Protein 2HXW (pdb70)

Organism: Campylobacter jejuni subsp. jejuni serotype O:2 (strain ATCC 700819 / NCTC 11168) (NCBI:txid192222)

B-factor: mean 26.95, std 7.72, range [15.04, 62.33]

Sequence (457 aa):
DVNLYGPGGPHTALKDDIANKYSEEKTGVKVNVNFGPQATWFEKAKKDADILFGASDQSALAIASDFGKDFNVSSKIKPLYFREAIILTQKGNPLKIKGLKDLANKKVVRIVVPEGAGKSNTSGTGVWEDIGRTQDIKTIQNFRNNIVAFVPNSGSALFAQDQADAWITWIDWSKSNPDIGTAVAIEKKDLVVYRTFNVIAKEGASKETQDFIAYLSSKEEAKEIFKKYGWREHVNLYGPGGPHTALKDIANKYSEKTGVKVNVNFGPQATWFEKAKKDADILFGASDQSALAIASDFGKDFNVSKIKPLYFREAIILTQKGNPLKIKGLKDLANKKVVRIVVPEGAGKSNTSGTGVWEDIGRTQDIKTIQNFRNNIVAFVPNSGSARKLFAQDQADAWITWIDWSKSNPDIGTAVAIEKDLVVYRTFNVIAKEGASKETQDFIAYLSSKEAKEIFKKYGWREH

Foldseek 3Di:
DAEEEEEFQCQVLVVVLQVVVCVPPVDHYYYHYHFCVVCVVVCLPHHFKYKYDFLQLLLVSQVVNPQFFDSVQKFFDWKFWKWKFFFAPLVVPQAALLSLLPDQFAEEFAADVPVGRAHRHPFVCLCCLVVDVSSVVSNVVRYPYHHHPCRNHHVCLVNGGIYTGTQLVCLVVVPGGDIHGHDPSRMDMGTMIMTGTDVRDPVSVVSVVSCNDPVSQVSCVSSRIHDD/DEEEEEFQCLLLVVVLQVVVCVVPVDHYHYHYHFCVVCVVVCLPDHFKYKYQFLQLSLVSQVVNPQQFDSVQKFFDWKFWKWKFFFPPLVVPQAALLSLLVDLFAEEFAADPPPGRAHRHPFVCLCCLVVDVSSVVSNVVRYPYHHHDCRNPLDDVCLVNGGIYTGTQLNCLSRVPGTDIHGHDPSRMDMGTMIMTGTVPRDPVSVVSVVSCNPPVNQVSCVSSRIHDD

InterPro domains:
  IPR005669 Thiosulphate/Sulfate-binding protein [PTHR30368] (98-249)

Solvent-accessible surface area: 19394 Å² total

Radius of gyration: 22.2 Å; Cα contacts (8 Å, |Δi|>4): 988; chains: 2; bounding box: 43×49×69 Å

CATH classification: 3.40.190.10 (+1 more: 3.40.190.10)

Structure (mmCIF, N/CA/C/O backbone):
data_2HXW
#
_entry.id   2HXW
#
_cell.length_a   46.472
_cell.length_b   101.672
_cell.length_c   59.099
_cell.angle_alpha   90.00
_cell.angle_beta   108.98
_cell.angle_gamma   90.00
#
_symmetry.space_group_name_H-M   'P 1 21 1'
#
loop_
_entity.id
_entity.type
_entity.pdbx_description
1 polymer 'Major antigenic peptide PEB3'
2 non-polymer 'CITRATE ANION'
3 water water
#
loop_
_atom_site.group_PDB
_atom_site.id
_atom_site.type_symbol
_atom_site.label_atom_id
_atom_site.label_alt_id
_atom_site.label_comp_id
_atom_site.label_asym_id
_atom_site.label_entity_id
_atom_site.label_seq_id
_atom_site.pdbx_PDB_ins_code
_atom_site.Cartn_x
_atom_site.Cartn_y
_atom_site.Cartn_z
_atom_site.occupancy
_atom_site.B_iso_or_equiv
_atom_site.auth_seq_id
_atom_site.auth_comp_id
_atom_site.auth_asym_id
_atom_site.auth_atom_id
_atom_site.pdbx_PDB_model_num
ATOM 1 N N . ASP A 1 2 ? -12.247 -12.732 6.145 1.00 32.00 21 ASP A N 1
ATOM 2 C CA . ASP A 1 2 ? -11.092 -11.781 6.152 1.00 31.36 21 ASP A CA 1
ATOM 3 C C . ASP A 1 2 ? -10.157 -12.053 7.336 1.00 30.06 21 ASP A C 1
ATOM 4 O O . ASP A 1 2 ? -10.555 -12.648 8.340 1.00 31.11 21 ASP A O 1
ATOM 9 N N . VAL A 1 3 ? -8.905 -11.622 7.213 1.00 27.34 22 VAL A N 1
ATOM 10 C CA . VAL A 1 3 ? -8.012 -11.547 8.372 1.00 25.24 22 VAL A CA 1
ATOM 11 C C . VAL A 1 3 ? -7.938 -10.092 8.814 1.00 24.34 22 VAL A C 1
ATOM 12 O O . VAL A 1 3 ? -7.503 -9.228 8.050 1.00 24.12 22 VAL A O 1
ATOM 16 N N . ASN A 1 4 ? -8.383 -9.835 10.043 1.00 23.42 23 ASN A N 1
ATOM 17 C CA . ASN A 1 4 ? -8.478 -8.486 10.583 1.00 22.87 23 ASN A CA 1
ATOM 18 C C . ASN A 1 4 ? -7.379 -8.213 11.598 1.00 22.14 23 ASN A C 1
ATOM 19 O O . ASN A 1 4 ? -7.296 -8.870 12.646 1.00 21.45 23 ASN A O 1
ATOM 24 N N . LEU A 1 5 ? -6.532 -7.240 11.263 1.00 21.55 24 LEU A N 1
ATOM 25 C CA . LEU A 1 5 ? -5.485 -6.777 12.171 1.00 20.99 24 LEU A CA 1
ATOM 26 C C . LEU A 1 5 ? -5.863 -5.440 12.796 1.00 20.78 24 LEU A C 1
ATOM 27 O O . LEU A 1 5 ? -6.460 -4.574 12.136 1.00 20.20 24 LEU A O 1
ATOM 32 N N . TYR A 1 6 ? -5.493 -5.271 14.067 1.00 19.86 25 TYR A N 1
ATOM 33 C CA . TYR A 1 6 ? -5.651 -4.000 14.762 1.00 19.86 25 TYR A CA 1
ATOM 34 C C . TYR A 1 6 ? -4.371 -3.641 15.486 1.00 19.15 25 TYR A C 1
ATOM 35 O O . TYR A 1 6 ? -3.714 -4.517 16.056 1.00 18.56 25 TYR A O 1
ATOM 44 N N . GLY A 1 7 ? -4.054 -2.353 15.500 1.00 19.56 26 GLY A N 1
ATOM 45 C CA . GLY A 1 7 ? -2.892 -1.868 16.259 1.00 18.61 26 GLY A CA 1
ATOM 46 C C . GLY A 1 7 ? -2.652 -0.397 16.019 1.00 19.25 26 GLY A C 1
ATOM 47 O O . GLY A 1 7 ? -3.442 0.268 15.359 1.00 19.49 26 GLY A O 1
ATOM 48 N N . PRO A 1 8 ? -1.533 0.134 16.547 1.00 19.32 27 PRO A N 1
ATOM 49 C CA . PRO A 1 8 ? -1.222 1.555 16.454 1.00 19.95 27 PRO A CA 1
ATOM 50 C C . PRO A 1 8 ? -0.865 2.015 15.049 1.00 20.74 27 PRO A C 1
ATOM 51 O O . PRO A 1 8 ? -0.343 1.233 14.235 1.00 21.43 27 PRO A O 1
ATOM 55 N N . GLY A 1 9 ? -1.105 3.291 14.783 1.00 21.29 28 GLY A N 1
ATOM 56 C CA . GLY A 1 9 ? -0.498 3.933 13.628 1.00 22.74 28 GLY A CA 1
ATOM 57 C C . GLY A 1 9 ? 1.009 3.858 13.803 1.00 23.26 28 GLY A C 1
ATOM 58 O O . GLY A 1 9 ? 1.520 3.909 14.933 1.00 23.80 28 GLY A O 1
ATOM 59 N N . GLY A 1 10 ? 1.726 3.747 12.686 1.00 23.59 29 GLY A N 1
ATOM 60 C CA . GLY A 1 10 ? 3.181 3.623 12.695 1.00 23.71 29 GLY A CA 1
ATOM 61 C C . GLY A 1 10 ? 3.561 2.432 11.839 1.00 23.99 29 GLY A C 1
ATOM 62 O O . GLY A 1 10 ? 3.903 2.603 10.662 1.00 24.76 29 GLY A O 1
ATOM 63 N N . PRO A 1 11 ? 3.466 1.219 12.404 1.00 23.36 30 PRO A N 1
ATOM 64 C CA . PRO A 1 11 ? 3.693 -0.011 11.634 1.00 23.40 30 PRO A CA 1
ATOM 65 C C . PRO A 1 11 ? 2.661 -0.229 10.528 1.00 23.45 30 PRO A C 1
ATOM 66 O O . PRO A 1 11 ? 2.848 -1.110 9.687 1.00 23.49 30 PRO A O 1
ATOM 70 N N . HIS A 1 12 ? 1.565 0.532 10.552 1.00 23.36 31 HIS A N 1
ATOM 71 C CA . HIS A 1 12 ? 0.467 0.301 9.604 1.00 24.06 31 HIS A CA 1
ATOM 72 C C . HIS A 1 12 ? 0.864 0.501 8.142 1.00 24.23 31 HIS A C 1
ATOM 73 O O . HIS A 1 12 ? 0.329 -0.167 7.261 1.00 24.47 31 HIS A O 1
ATOM 80 N N . THR A 1 13 ? 1.805 1.410 7.883 1.00 24.32 32 THR A N 1
ATOM 81 C CA . THR A 1 13 ? 2.234 1.675 6.512 1.00 24.70 32 THR A CA 1
ATOM 82 C C . THR A 1 13 ? 2.913 0.446 5.902 1.00 24.00 32 THR A C 1
ATOM 83 O O . THR A 1 13 ? 2.576 0.027 4.787 1.00 24.05 32 THR A O 1
ATOM 87 N N . ALA A 1 14 ? 3.858 -0.135 6.636 1.00 23.54 33 ALA A N 1
ATOM 88 C CA . ALA A 1 14 ? 4.480 -1.381 6.216 1.00 23.19 33 ALA A CA 1
ATOM 89 C C . ALA A 1 14 ? 3.425 -2.473 6.084 1.00 23.01 33 ALA A C 1
ATOM 90 O O . ALA A 1 14 ? 3.419 -3.216 5.117 1.00 22.26 33 ALA A O 1
ATOM 92 N N . LEU A 1 15 ? 2.506 -2.550 7.049 1.00 22.22 34 LEU A N 1
ATOM 93 C CA . LEU A 1 15 ? 1.541 -3.645 7.036 1.00 22.30 34 LEU A CA 1
ATOM 94 C C . LEU A 1 15 ? 0.539 -3.546 5.891 1.00 22.21 34 LEU A C 1
ATOM 95 O O . LEU A 1 15 ? 0.129 -4.565 5.332 1.00 22.35 34 LEU A O 1
ATOM 100 N N . LYS A 1 16 ? 0.148 -2.327 5.546 1.00 22.52 35 LYS A N 1
ATOM 101 C CA . LYS A 1 16 ? -0.754 -2.127 4.401 1.00 22.99 35 LYS A CA 1
ATOM 102 C C . LYS A 1 16 ? -0.106 -2.610 3.102 1.00 22.48 35 LYS A C 1
ATOM 103 O O . LYS A 1 16 ? -0.741 -3.279 2.284 1.00 23.27 35 LYS A O 1
ATOM 109 N N . ASP A 1 17 ? 1.175 -2.287 2.938 1.00 22.18 36 ASP A N 1
ATOM 110 C CA A ASP A 1 17 ? 1.923 -2.749 1.761 0.00 15.70 36 ASP A CA 1
ATOM 111 C CA B ASP A 1 17 ? 1.958 -2.720 1.788 0.50 21.80 36 ASP A CA 1
ATOM 112 C C . ASP A 1 17 ? 2.026 -4.247 1.743 1.00 21.84 36 ASP A C 1
ATOM 113 O O . ASP A 1 17 ? 1.764 -4.881 0.702 1.00 21.92 36 ASP A O 1
ATOM 122 N N . ILE A 1 18 ? 2.357 -4.848 2.884 1.00 21.28 37 ILE A N 1
ATOM 123 C CA . ILE A 1 18 ? 2.468 -6.296 2.990 1.00 21.28 37 ILE A CA 1
ATOM 124 C C . ILE A 1 18 ? 1.128 -6.989 2.754 1.00 21.58 37 ILE A C 1
ATOM 125 O O . ILE A 1 18 ? 1.058 -7.986 2.028 1.00 21.95 37 ILE A O 1
ATOM 130 N N . ALA A 1 19 ? 0.069 -6.458 3.355 1.00 21.93 38 ALA A N 1
ATOM 131 C CA . ALA A 1 19 ? -1.264 -7.041 3.222 1.00 22.46 38 ALA A CA 1
ATOM 132 C C . ALA A 1 19 ? -1.721 -7.020 1.762 1.00 22.72 38 ALA A C 1
ATOM 133 O O . ALA A 1 19 ? -2.272 -8.010 1.256 1.00 23.09 38 ALA A O 1
ATOM 135 N N . ASN A 1 20 ? -1.478 -5.897 1.087 1.00 23.13 39 ASN A N 1
ATOM 136 C CA . ASN A 1 20 ? -1.835 -5.775 -0.328 1.00 23.71 39 ASN A CA 1
ATOM 137 C C . ASN A 1 20 ? -1.125 -6.830 -1.182 1.00 24.01 39 ASN A C 1
ATOM 138 O O . ASN A 1 20 ? -1.727 -7.499 -2.026 1.00 23.66 39 ASN A O 1
ATOM 143 N N . LYS A 1 21 ? 0.170 -6.984 -0.942 1.00 23.65 40 LYS A N 1
ATOM 144 C CA . LYS A 1 21 ? 0.956 -7.956 -1.672 1.00 24.43 40 LYS A CA 1
ATOM 145 C C . LYS A 1 21 ? 0.472 -9.370 -1.363 1.00 23.87 40 LYS A C 1
ATOM 146 O O . LYS A 1 21 ? 0.364 -10.215 -2.260 1.00 24.13 40 LYS A O 1
ATOM 152 N N . TYR A 1 22 ? 0.158 -9.624 -0.093 1.00 23.36 41 TYR A N 1
ATOM 153 C CA . TYR A 1 22 ? -0.341 -10.923 0.311 1.00 23.77 41 TYR A CA 1
ATOM 154 C C . TYR A 1 22 ? -1.679 -11.258 -0.355 1.00 23.95 41 TYR A C 1
ATOM 155 O O . TYR A 1 22 ? -1.874 -12.382 -0.829 1.00 23.86 41 TYR A O 1
ATOM 164 N N . SER A 1 23 ? -2.590 -10.286 -0.384 1.00 24.26 42 SER A N 1
ATOM 165 C CA . SER A 1 23 ? -3.904 -10.492 -0.996 1.00 24.65 42 SER A CA 1
ATOM 166 C C . SER A 1 23 ? -3.772 -10.761 -2.489 1.00 25.08 42 SER A C 1
ATOM 167 O O . SER A 1 23 ? -4.456 -11.645 -3.026 1.00 24.32 42 SER A O 1
ATOM 170 N N . GLU A 1 24 ? -2.873 -10.026 -3.146 1.00 25.23 43 GLU A N 1
ATOM 171 C CA A GLU A 1 24 ? -2.638 -10.240 -4.566 0.50 26.02 43 GLU A CA 1
ATOM 172 C CA B GLU A 1 24 ? -2.586 -10.217 -4.574 0.50 26.41 43 GLU A CA 1
ATOM 173 C C . GLU A 1 24 ? -2.141 -11.651 -4.865 1.00 26.61 43 GLU A C 1
ATOM 174 O O . GLU A 1 24 ? -2.528 -12.244 -5.877 1.00 26.52 43 GLU A O 1
ATOM 185 N N . LYS A 1 25 ? -1.319 -12.193 -3.967 1.00 26.84 44 LYS A N 1
ATOM 186 C CA . LYS A 1 25 ? -0.738 -13.520 -4.125 1.00 28.45 44 LYS A CA 1
ATOM 187 C C . LYS A 1 25 ? -1.723 -14.649 -3.846 1.00 27.91 44 LYS A C 1
ATOM 188 O O . LYS A 1 25 ? -1.831 -15.607 -4.624 1.00 28.80 44 LYS A O 1
ATOM 194 N N . THR A 1 26 ? -2.446 -14.527 -2.738 1.00 27.80 45 THR A N 1
ATOM 195 C CA . THR A 1 26 ? -3.161 -15.653 -2.149 1.00 26.68 45 THR A CA 1
ATOM 196 C C . THR A 1 26 ? -4.672 -15.593 -2.291 1.00 26.43 45 THR A C 1
ATOM 197 O O . THR A 1 26 ? -5.350 -16.609 -2.131 1.00 26.81 45 THR A O 1
ATOM 201 N N . GLY A 1 27 ? -5.198 -14.400 -2.539 1.00 25.69 46 GLY A N 1
ATOM 202 C CA . GLY A 1 27 ? -6.635 -14.206 -2.616 1.00 25.30 46 GLY A CA 1
ATOM 203 C C . GLY A 1 27 ? -7.315 -14.078 -1.268 1.00 24.97 46 GLY A C 1
ATOM 204 O O . GLY A 1 27 ? -8.548 -14.005 -1.192 1.00 25.68 46 GLY A O 1
ATOM 205 N N . VAL A 1 28 ? -6.517 -14.047 -0.197 1.00 24.90 47 VAL A N 1
ATOM 206 C CA . VAL A 1 28 ? -7.038 -13.831 1.157 1.00 24.87 47 VAL A CA 1
ATOM 207 C C . VAL A 1 28 ? -7.101 -12.328 1.429 1.00 25.05 47 VAL A C 1
ATOM 208 O O . VAL A 1 28 ? -6.109 -11.620 1.242 1.00 24.87 47 VAL A O 1
ATOM 212 N N . LYS A 1 29 ? -8.270 -11.852 1.852 1.00 25.08 48 LYS A N 1
ATOM 213 C CA . LYS A 1 29 ? -8.454 -10.438 2.168 1.00 25.87 48 LYS A CA 1
ATOM 214 C C . LYS A 1 29 ? -7.910 -10.167 3.558 1.00 25.53 48 LYS A C 1
ATOM 215 O O . LYS A 1 29 ? -8.291 -10.834 4.518 1.00 25.80 48 LYS A O 1
ATOM 221 N N . VAL A 1 30 ? -7.010 -9.188 3.645 1.00 25.28 49 VAL A N 1
ATOM 222 C CA . VAL A 1 30 ? -6.361 -8.822 4.905 1.00 24.93 49 VAL A CA 1
ATOM 223 C C . VAL A 1 30 ? -6.596 -7.332 5.146 1.00 25.32 49 VAL A C 1
ATOM 224 O O . VAL A 1 30 ? -6.207 -6.501 4.319 1.00 25.74 49 VAL A O 1
ATOM 228 N N . ASN A 1 31 ? -7.236 -7.013 6.274 1.00 24.91 50 ASN A N 1
ATOM 229 C CA . ASN A 1 31 ? -7.605 -5.648 6.633 1.00 24.81 50 ASN A CA 1
ATOM 230 C C . ASN A 1 31 ? -6.734 -5.146 7.761 1.00 24.25 50 ASN A C 1
ATOM 231 O O . ASN A 1 31 ? -6.646 -5.780 8.819 1.00 24.13 50 ASN A O 1
ATOM 236 N N . VAL A 1 32 ? -6.109 -4.001 7.533 1.00 23.85 51 VAL A N 1
ATOM 237 C CA . VAL A 1 32 ? -5.235 -3.402 8.532 1.00 23.19 51 VAL A CA 1
ATOM 238 C C . VAL A 1 32 ? -5.951 -2.211 9.137 1.00 23.40 51 VAL A C 1
ATOM 239 O O . VAL A 1 32 ? -6.112 -1.163 8.495 1.00 24.12 51 VAL A O 1
ATOM 243 N N . ASN A 1 33 ? -6.418 -2.393 10.367 1.00 23.00 52 ASN A N 1
ATOM 244 C CA . ASN A 1 33 ? -7.065 -1.332 11.107 1.00 23.09 52 ASN A CA 1
ATOM 245 C C . ASN A 1 33 ? -6.054 -0.712 12.053 1.00 22.61 52 ASN A C 1
ATOM 246 O O . ASN A 1 33 ? -5.334 -1.436 12.742 1.00 22.42 52 ASN A O 1
ATOM 251 N N . PHE A 1 34 ? -6.015 0.615 12.103 1.00 22.64 53 PHE A N 1
ATOM 252 C CA . PHE A 1 34 ? -4.966 1.304 12.852 1.00 22.21 53 PHE A CA 1
ATOM 253 C C . PHE A 1 34 ? -5.380 2.618 13.513 1.00 22.45 53 PHE A C 1
ATOM 254 O O . PHE A 1 34 ? -6.352 3.272 13.122 1.00 22.37 53 PHE A O 1
ATOM 262 N N . GLY A 1 35 ? -4.610 3.002 14.522 1.00 21.53 54 GLY A N 1
ATOM 263 C CA . GLY A 1 35 ? -4.777 4.291 15.177 1.00 21.53 54 GLY A CA 1
ATOM 264 C C . GLY A 1 35 ? -4.708 4.124 16.676 1.00 21.49 54 GLY A C 1
ATOM 265 O O . GLY A 1 35 ? -4.370 3.041 17.161 1.00 21.14 54 GLY A O 1
ATOM 266 N N . PRO A 1 36 ? -5.043 5.191 17.421 1.00 22.02 55 PRO A N 1
ATOM 267 C CA . PRO A 1 36 ? -5.109 5.097 18.877 1.00 22.44 55 PRO A CA 1
ATOM 268 C C . PRO A 1 36 ? -6.098 4.007 19.281 1.00 22.86 55 PRO A C 1
ATOM 269 O O . PRO A 1 36 ? -7.121 3.806 18.602 1.00 23.29 55 PRO A O 1
ATOM 273 N N . GLN A 1 37 ? -5.776 3.289 20.347 1.00 22.89 56 GLN A N 1
ATOM 274 C CA . GLN A 1 37 ? -6.554 2.123 20.746 1.00 23.06 56 GLN A CA 1
ATOM 275 C C . GLN A 1 37 ? -8.038 2.444 20.897 1.00 23.85 56 GLN A C 1
ATOM 276 O O . GLN A 1 37 ? -8.876 1.646 20.495 1.00 23.27 56 GLN A O 1
ATOM 282 N N . ALA A 1 38 ? -8.348 3.619 21.434 1.00 25.00 57 ALA A N 1
ATOM 283 C CA . ALA A 1 38 ? -9.753 3.976 21.696 1.00 25.55 57 ALA A CA 1
ATOM 284 C C . ALA A 1 38 ? -10.601 4.012 20.428 1.00 25.92 57 ALA A C 1
ATOM 285 O O . ALA A 1 38 ? -11.823 3.776 20.483 1.00 26.71 57 ALA A O 1
ATOM 287 N N . THR A 1 39 ? -9.972 4.289 19.287 1.00 25.70 58 THR A N 1
ATOM 288 C CA . THR A 1 39 ? -10.698 4.450 18.017 1.00 25.37 58 THR A CA 1
ATOM 289 C C . THR A 1 39 ? -11.141 3.126 17.397 1.00 25.02 58 THR A C 1
ATOM 290 O O . THR A 1 39 ? -12.028 3.109 16.526 1.00 26.35 58 THR A O 1
ATOM 294 N N . TRP A 1 40 ? -10.514 2.023 17.810 1.00 23.63 59 TRP A N 1
ATOM 295 C CA . TRP A 1 40 ? -10.857 0.715 17.244 1.00 23.05 59 TRP A CA 1
ATOM 296 C C . TRP A 1 40 ? -11.166 -0.378 18.266 1.00 22.82 59 TRP A C 1
ATOM 297 O O . TRP A 1 40 ? -11.527 -1.495 17.886 1.00 22.88 59 TRP A O 1
ATOM 308 N N . PHE A 1 41 ? -11.014 -0.063 19.551 1.00 22.77 60 PHE A N 1
ATOM 309 C CA . PHE A 1 41 ? -11.135 -1.068 20.605 1.00 23.38 60 PHE A CA 1
ATOM 310 C C . PHE A 1 41 ? -12.452 -1.855 20.519 1.00 23.38 60 PHE A C 1
ATOM 311 O O . PHE A 1 41 ? -12.446 -3.082 20.530 1.00 22.59 60 PHE A O 1
ATOM 319 N N . GLU A 1 42 ? -13.572 -1.146 20.402 1.00 24.49 61 GLU A N 1
ATOM 320 C CA . GLU A 1 42 ? -14.864 -1.838 20.354 1.00 24.69 61 GLU A CA 1
ATOM 321 C C . GLU A 1 42 ? -15.029 -2.773 19.157 1.00 25.00 61 GLU A C 1
ATOM 322 O O . GLU A 1 42 ? -15.525 -3.896 19.308 1.00 25.45 61 GLU A O 1
ATOM 328 N N . LYS A 1 43 ? -14.611 -2.313 17.977 1.00 25.75 62 LYS A N 1
ATOM 329 C CA . LYS A 1 43 ? -14.628 -3.139 16.771 1.00 26.65 62 LYS A CA 1
ATOM 330 C C . LYS A 1 43 ? -13.734 -4.370 16.925 1.00 25.87 62 LYS A C 1
ATOM 331 O O . LYS A 1 43 ? -14.092 -5.474 16.522 1.00 25.38 62 LYS A O 1
ATOM 337 N N . ALA A 1 44 ? -12.560 -4.170 17.518 1.00 25.18 63 ALA A N 1
ATOM 338 C CA . ALA A 1 44 ? -11.605 -5.252 17.670 1.00 25.00 63 ALA A CA 1
ATOM 339 C C . ALA A 1 44 ? -12.112 -6.347 18.607 1.00 24.79 63 ALA A C 1
ATOM 340 O O . ALA A 1 44 ? -11.854 -7.528 18.388 1.00 24.55 63 ALA A O 1
ATOM 342 N N . LYS A 1 45 ? -12.848 -5.957 19.643 1.00 25.44 64 LYS A N 1
ATOM 343 C CA . LYS A 1 45 ? -13.426 -6.947 20.546 1.00 26.47 64 LYS A CA 1
ATOM 344 C C . LYS A 1 45 ? -14.339 -7.917 19.800 1.00 27.13 64 LYS A C 1
ATOM 345 O O . LYS A 1 45 ? -14.498 -9.066 20.219 1.00 27.88 64 LYS A O 1
ATOM 351 N N . LYS A 1 46 ? -14.899 -7.464 18.681 1.00 28.13 65 LYS A N 1
ATOM 352 C CA . LYS A 1 46 ? -15.826 -8.270 17.896 1.00 28.69 65 LYS A CA 1
ATOM 353 C C . LYS A 1 46 ? -15.166 -9.159 16.832 1.00 28.64 65 LYS A C 1
ATOM 354 O O . LYS A 1 46 ? -15.657 -10.258 16.567 1.00 29.47 65 LYS A O 1
ATOM 360 N N . ASP A 1 47 ? -14.060 -8.711 16.224 1.00 27.97 66 ASP A N 1
ATOM 361 C CA . ASP A 1 47 ? -13.519 -9.463 15.091 1.00 27.15 66 ASP A CA 1
ATOM 362 C C . ASP A 1 47 ? -11.998 -9.475 14.911 1.00 26.40 66 ASP A C 1
ATOM 363 O O . ASP A 1 47 ? -11.514 -9.902 13.860 1.00 27.03 66 ASP A O 1
ATOM 368 N N . ALA A 1 48 ? -11.247 -9.014 15.910 1.00 25.97 67 ALA A N 1
ATOM 369 C CA . ALA A 1 48 ? -9.779 -9.028 15.771 1.00 24.82 67 ALA A CA 1
ATOM 370 C C . ALA A 1 48 ? -9.241 -10.446 15.619 1.00 24.28 67 ALA A C 1
ATOM 371 O O . ALA A 1 48 ? -9.560 -11.325 16.423 1.00 24.67 67 ALA A O 1
ATOM 373 N N . ASP A 1 49 ? -8.404 -10.652 14.599 1.00 22.82 68 ASP A N 1
ATOM 374 C CA . ASP A 1 49 ? -7.677 -11.905 14.423 1.00 22.19 68 ASP A CA 1
ATOM 375 C C . ASP A 1 49 ? -6.245 -11.772 14.934 1.00 21.24 68 ASP A C 1
ATOM 376 O O . ASP A 1 49 ? -5.681 -12.713 15.476 1.00 21.37 68 ASP A O 1
ATOM 381 N N . ILE A 1 50 ? -5.694 -10.574 14.765 1.00 20.56 69 ILE A N 1
ATOM 382 C CA . ILE A 1 50 ? -4.297 -10.292 15.115 1.00 20.64 69 ILE A CA 1
ATOM 383 C C . ILE A 1 50 ? -4.222 -8.904 15.723 1.00 19.57 69 ILE A C 1
ATOM 384 O O . ILE A 1 50 ? -4.808 -7.967 15.184 1.00 19.72 69 ILE A O 1
ATOM 389 N N . LEU A 1 51 ? -3.511 -8.767 16.841 1.00 18.89 70 LEU A N 1
ATOM 390 C CA . LEU A 1 51 ? -3.134 -7.442 17.345 1.00 18.88 70 LEU A CA 1
ATOM 391 C C . LEU A 1 51 ? -1.671 -7.219 17.007 1.00 18.69 70 LEU A C 1
ATOM 392 O O . LEU A 1 51 ? -0.848 -8.075 17.307 1.00 19.30 70 LEU A O 1
ATOM 397 N N . PHE A 1 52 ? -1.366 -6.084 16.395 1.00 18.22 71 PHE A N 1
ATOM 398 C CA . PHE A 1 52 ? 0.048 -5.759 16.160 1.00 17.93 71 PHE A CA 1
ATOM 399 C C . PHE A 1 52 ? 0.447 -4.606 17.056 1.00 18.28 71 PHE A C 1
ATOM 400 O O . PHE A 1 52 ? -0.390 -3.816 17.477 1.00 18.44 71 PHE A O 1
ATOM 408 N N . GLY A 1 53 ? 1.743 -4.505 17.346 1.00 17.68 72 GLY A N 1
ATOM 409 C CA . GLY A 1 53 ? 2.215 -3.505 18.292 1.00 17.48 72 GLY A CA 1
ATOM 410 C C . GLY A 1 53 ? 3.498 -2.827 17.859 1.00 17.45 72 GLY A C 1
ATOM 411 O O . GLY A 1 53 ? 4.224 -3.328 16.987 1.00 18.22 72 GLY A O 1
ATOM 412 N N . ALA A 1 54 ? 3.749 -1.681 18.475 1.00 17.59 73 ALA A N 1
ATOM 413 C CA . ALA A 1 54 ? 4.884 -0.821 18.128 1.00 17.48 73 ALA A CA 1
ATOM 414 C C . ALA A 1 54 ? 5.913 -0.705 19.262 1.00 17.70 73 ALA A C 1
ATOM 415 O O . ALA A 1 54 ? 6.888 0.040 19.147 1.00 17.60 73 ALA A O 1
ATOM 417 N N . SER A 1 55 ? 5.688 -1.454 20.344 1.00 16.75 74 SER A N 1
ATOM 418 C CA . SER A 1 55 ? 6.688 -1.715 21.398 1.00 16.50 74 SER A CA 1
ATOM 419 C C . SER A 1 55 ? 6.198 -2.933 22.171 1.00 17.24 74 SER A C 1
ATOM 420 O O . SER A 1 55 ? 5.062 -3.381 21.971 1.00 16.91 74 SER A O 1
ATOM 423 N N . ASP A 1 56 ? 7.021 -3.457 23.062 1.00 17.43 75 ASP A N 1
ATOM 424 C CA . ASP A 1 56 ? 6.589 -4.606 23.840 1.00 17.59 75 ASP A CA 1
ATOM 425 C C . ASP A 1 56 ? 5.629 -4.157 24.927 1.00 18.31 75 ASP A C 1
ATOM 426 O O . ASP A 1 56 ? 4.528 -4.698 25.041 1.00 17.98 75 ASP A O 1
ATOM 431 N N . GLN A 1 57 ? 6.017 -3.133 25.688 1.00 18.17 76 GLN A N 1
ATOM 432 C CA . GLN A 1 57 ? 5.190 -2.696 26.821 1.00 18.82 76 GLN A CA 1
ATOM 433 C C . GLN A 1 57 ? 3.813 -2.266 26.354 1.00 19.26 76 GLN A C 1
ATOM 434 O O . GLN A 1 57 ? 2.829 -2.594 27.018 1.00 19.84 76 GLN A O 1
ATOM 440 N N . SER A 1 58 ? 3.728 -1.557 25.227 1.00 18.40 77 SER A N 1
ATOM 441 C CA . SER A 1 58 ? 2.398 -1.122 24.734 1.00 17.98 77 SER A CA 1
ATOM 442 C C . SER A 1 58 ? 1.598 -2.318 24.217 1.00 18.60 77 SER A C 1
ATOM 443 O O . SER A 1 58 ? 0.385 -2.411 24.476 1.00 18.66 77 SER A O 1
ATOM 446 N N . ALA A 1 59 ? 2.242 -3.240 23.505 1.00 18.06 78 ALA A N 1
ATOM 447 C CA . ALA A 1 59 ? 1.550 -4.430 22.983 1.00 18.65 78 ALA A CA 1
ATOM 448 C C . ALA A 1 59 ? 0.988 -5.266 24.129 1.00 19.09 78 ALA A C 1
ATOM 449 O O . ALA A 1 59 ? -0.133 -5.786 24.044 1.00 20.02 78 ALA A O 1
ATOM 451 N N . LEU A 1 60 ? 1.765 -5.383 25.206 1.00 18.80 79 LEU A N 1
ATOM 452 C CA . LEU A 1 60 ? 1.354 -6.164 26.367 1.00 19.23 79 LEU A CA 1
ATOM 453 C C . LEU A 1 60 ? 0.136 -5.504 27.004 1.00 19.85 79 LEU A C 1
ATOM 454 O O . LEU A 1 60 ? -0.818 -6.189 27.360 1.00 20.21 79 LEU A O 1
ATOM 459 N N . ALA A 1 61 ? 0.189 -4.185 27.142 1.00 19.44 80 ALA A N 1
ATOM 460 C CA . ALA A 1 61 ? -0.910 -3.443 27.753 1.00 20.02 80 ALA A CA 1
ATOM 461 C C . ALA A 1 61 ? -2.176 -3.578 26.911 1.00 20.63 80 ALA A C 1
ATOM 462 O O . ALA A 1 61 ? -3.265 -3.854 27.439 1.00 21.01 80 ALA A O 1
ATOM 464 N N . ILE A 1 62 ? -2.047 -3.423 25.599 1.00 20.18 81 ILE A N 1
ATOM 465 C CA . ILE A 1 62 ? -3.225 -3.490 24.723 1.00 20.39 81 ILE A CA 1
ATOM 466 C C . ILE A 1 62 ? -3.826 -4.897 24.690 1.00 20.99 81 ILE A C 1
ATOM 467 O O . ILE A 1 62 ? -5.053 -5.069 24.804 1.00 21.75 81 ILE A O 1
ATOM 472 N N . ALA A 1 63 ? -2.981 -5.907 24.589 1.00 21.32 82 ALA A N 1
ATOM 473 C CA . ALA A 1 63 ? -3.475 -7.284 24.515 1.00 22.35 82 ALA A CA 1
ATOM 474 C C . ALA A 1 63 ? -4.143 -7.709 25.841 1.00 23.14 82 ALA A C 1
ATOM 475 O O . ALA A 1 63 ? -5.022 -8.567 25.844 1.00 24.27 82 ALA A O 1
ATOM 477 N N . SER A 1 64 ? -3.750 -7.068 26.941 1.00 22.94 83 SER A N 1
ATOM 478 C CA . SER A 1 64 ? -4.272 -7.379 28.274 1.00 23.89 83 SER A CA 1
ATOM 479 C C . SER A 1 64 ? -5.648 -6.765 28.484 1.00 25.32 83 SER A C 1
ATOM 480 O O . SER A 1 64 ? -6.284 -7.013 29.512 1.00 26.39 83 SER A O 1
ATOM 483 N N . ASP A 1 65 ? -6.088 -5.953 27.527 1.00 26.35 84 ASP A N 1
ATOM 484 C CA . ASP A 1 65 ? -7.408 -5.312 27.585 1.00 27.44 84 ASP A CA 1
ATOM 485 C C . ASP A 1 65 ? -8.493 -6.191 26.970 1.00 28.05 84 ASP A C 1
ATOM 486 O O . ASP A 1 65 ? -9.683 -5.840 27.011 1.00 29.16 84 ASP A O 1
ATOM 491 N N . PHE A 1 66 ? -8.097 -7.333 26.410 1.00 28.53 85 PHE A N 1
ATOM 492 C CA . PHE A 1 66 ? -9.014 -8.186 25.652 1.00 29.41 85 PHE A CA 1
ATOM 493 C C . PHE A 1 66 ? -9.483 -9.440 26.380 1.00 30.48 85 PHE A C 1
ATOM 494 O O . PHE A 1 66 ? -10.242 -10.233 25.822 1.00 30.93 85 PHE A O 1
ATOM 502 N N . GLY A 1 67 ? -9.020 -9.624 27.612 1.00 31.74 86 GLY A N 1
ATOM 503 C CA . GLY A 1 67 ? -9.394 -10.799 28.402 1.00 32.77 86 GLY A CA 1
ATOM 504 C C . GLY A 1 67 ? -9.096 -12.108 27.692 1.00 33.07 86 GLY A C 1
ATOM 505 O O . GLY A 1 67 ? -8.024 -12.282 27.118 1.00 33.16 86 GLY A O 1
ATOM 506 N N . LYS A 1 68 ? -10.082 -13.002 27.691 1.00 33.53 87 LYS A N 1
ATOM 507 C CA . LYS A 1 68 ? -9.938 -14.385 27.230 1.00 34.32 87 LYS A CA 1
ATOM 508 C C . LYS A 1 68 ? -9.531 -14.568 25.755 1.00 33.27 87 LYS A C 1
ATOM 509 O O . LYS A 1 68 ? -8.945 -15.589 25.386 1.00 33.65 87 LYS A O 1
ATOM 515 N N . ASP A 1 69 ? -9.843 -13.581 24.924 1.00 32.81 88 ASP A N 1
ATOM 516 C CA . ASP A 1 69 ? -9.698 -13.711 23.475 1.00 31.64 88 ASP A CA 1
ATOM 517 C C . ASP A 1 69 ? -8.241 -13.756 23.024 1.00 30.34 88 ASP A C 1
ATOM 518 O O . ASP A 1 69 ? -7.935 -14.304 21.961 1.00 29.99 88 ASP A O 1
ATOM 523 N N . PHE A 1 70 ? -7.361 -13.172 23.835 1.00 28.39 89 PHE A N 1
ATOM 524 C CA . PHE A 1 70 ? -5.921 -13.178 23.565 1.00 27.15 89 PHE A CA 1
ATOM 525 C C . PHE A 1 70 ? -5.167 -13.634 24.796 1.00 26.89 89 PHE A C 1
ATOM 526 O O . PHE A 1 70 ? -5.444 -13.178 25.909 1.00 27.02 89 PHE A O 1
ATOM 534 N N . ASN A 1 71 ? -4.206 -14.529 24.585 1.00 26.07 90 ASN A N 1
ATOM 535 C CA . ASN A 1 71 ? -3.326 -14.977 25.651 1.00 25.96 90 ASN A CA 1
ATOM 536 C C . ASN A 1 71 ? -2.032 -14.201 25.488 1.00 25.55 90 ASN A C 1
ATOM 537 O O . ASN A 1 71 ? -1.257 -14.480 24.577 1.00 26.57 90 ASN A O 1
ATOM 542 N N . VAL A 1 72 ? -1.807 -13.239 26.379 1.00 25.43 91 VAL A N 1
ATOM 543 C CA . VAL A 1 72 ? -0.727 -12.254 26.195 1.00 24.95 91 VAL A CA 1
ATOM 544 C C . VAL A 1 72 ? 0.671 -12.864 26.146 1.00 25.06 91 VAL A C 1
ATOM 545 O O . VAL A 1 72 ? 1.597 -12.203 25.681 1.00 24.34 91 VAL A O 1
ATOM 549 N N . SER A 1 73 ? 0.823 -14.108 26.611 1.00 24.73 92 SER A N 1
ATOM 550 C CA A SER A 1 73 ? 2.122 -14.789 26.571 0.50 24.75 92 SER A CA 1
ATOM 551 C CA B SER A 1 73 ? 2.113 -14.803 26.569 0.50 24.71 92 SER A CA 1
ATOM 552 C C . SER A 1 73 ? 2.574 -15.088 25.139 1.00 24.70 92 SER A C 1
ATOM 553 O O . SER A 1 73 ? 3.752 -15.392 24.900 1.00 24.93 92 SER A O 1
ATOM 558 N N . LYS A 1 74 ? 1.647 -14.974 24.191 1.00 24.14 93 LYS A N 1
ATOM 559 C CA . LYS A 1 74 ? 1.906 -15.322 22.792 1.00 24.16 93 LYS A CA 1
ATOM 560 C C . LYS A 1 74 ? 2.348 -14.143 21.908 1.00 22.93 93 LYS A C 1
ATOM 561 O O . LYS A 1 74 ? 2.282 -14.227 20.681 1.00 22.65 93 LYS A O 1
ATOM 567 N N . ILE A 1 75 ? 2.781 -13.044 22.522 1.00 21.47 94 ILE A N 1
ATOM 568 C CA . ILE A 1 75 ? 3.268 -11.888 21.763 1.00 20.85 94 ILE A CA 1
ATOM 569 C C . ILE A 1 75 ? 4.603 -12.246 21.099 1.00 20.58 94 ILE A C 1
ATOM 570 O O . ILE A 1 75 ? 5.495 -12.776 21.755 1.00 21.97 94 ILE A O 1
ATOM 575 N N . LYS A 1 76 ? 4.694 -11.977 19.797 1.00 20.08 95 LYS A N 1
ATOM 576 C CA . LYS A 1 76 ? 5.844 -12.361 18.977 1.00 20.41 95 LYS A CA 1
ATOM 577 C C . LYS A 1 76 ? 6.587 -11.140 18.449 1.00 19.81 95 LYS A C 1
ATOM 578 O O . LYS A 1 76 ? 6.107 -10.496 17.522 1.00 18.79 95 LYS A O 1
ATOM 584 N N . PRO A 1 77 ? 7.783 -10.832 19.006 1.00 19.50 96 PRO A N 1
ATOM 585 C CA . PRO A 1 77 ? 8.597 -9.760 18.419 1.00 19.22 96 PRO A CA 1
ATOM 586 C C . PRO A 1 77 ? 9.237 -10.213 17.099 1.00 18.85 96 PRO A C 1
ATOM 587 O O . PRO A 1 77 ? 9.755 -11.336 17.029 1.00 18.45 96 PRO A O 1
ATOM 591 N N . LEU A 1 78 ? 9.173 -9.358 16.079 1.00 18.35 97 LEU A N 1
ATOM 592 C CA . LEU A 1 78 ? 9.631 -9.727 14.725 1.00 18.84 97 LEU A CA 1
ATOM 593 C C . LEU A 1 78 ? 10.668 -8.788 14.137 1.00 18.77 97 LEU A C 1
ATOM 594 O O . LEU A 1 78 ? 11.532 -9.237 13.373 1.00 18.94 97 LEU A O 1
ATOM 599 N N . TYR A 1 79 ? 10.570 -7.493 14.450 1.00 18.34 98 TYR A N 1
ATOM 600 C CA . TYR A 1 79 ? 11.516 -6.486 13.944 1.00 18.34 98 TYR A CA 1
ATOM 601 C C . TYR A 1 79 ? 11.796 -5.455 15.018 1.00 18.36 98 TYR A C 1
ATOM 602 O O . TYR A 1 79 ? 11.068 -5.385 16.004 1.00 18.29 98 TYR A O 1
ATOM 611 N N . PHE A 1 80 ? 12.860 -4.671 14.848 1.00 17.93 99 PHE A N 1
ATOM 612 C CA . PHE A 1 80 ? 13.074 -3.498 15.715 1.00 17.98 99 PHE A CA 1
ATOM 613 C C . PHE A 1 80 ? 13.455 -2.302 14.868 1.00 18.12 99 PHE A C 1
ATOM 614 O O . PHE A 1 80 ? 13.800 -2.438 13.692 1.00 18.37 99 PHE A O 1
ATOM 622 N N . ARG A 1 81 ? 13.377 -1.124 15.469 1.00 17.91 100 ARG A N 1
ATOM 623 C CA . ARG A 1 81 ? 13.853 0.095 14.836 1.00 18.42 100 ARG A CA 1
ATOM 624 C C . ARG A 1 81 ? 14.245 1.108 15.894 1.00 18.40 100 ARG A C 1
ATOM 625 O O . ARG A 1 81 ? 13.792 1.027 17.054 1.00 18.56 100 ARG A O 1
ATOM 633 N N . GLU A 1 82 ? 15.098 2.044 15.495 1.00 18.38 101 GLU A N 1
ATOM 634 C CA . GLU A 1 82 ? 15.630 3.034 16.411 1.00 18.38 101 GLU A CA 1
ATOM 635 C C . GLU A 1 82 ? 14.726 4.258 16.563 1.00 17.82 101 GLU A C 1
ATOM 636 O O . GLU A 1 82 ? 13.995 4.653 15.632 1.00 18.00 101 GLU A O 1
ATOM 642 N N . ALA A 1 83 ? 14.794 4.849 17.751 1.00 18.03 102 ALA A N 1
ATOM 643 C CA . ALA A 1 83 ? 14.321 6.207 17.957 1.00 17.47 102 ALA A CA 1
ATOM 644 C C . ALA A 1 83 ? 15.173 7.176 17.145 1.00 18.25 102 ALA A C 1
ATOM 645 O O . ALA A 1 83 ? 16.361 6.914 16.879 1.00 18.60 102 ALA A O 1
ATOM 647 N N . ILE A 1 84 ? 14.551 8.270 16.735 1.00 18.41 103 ILE A N 1
ATOM 648 C CA . ILE A 1 84 ? 15.233 9.366 16.050 1.00 18.45 103 ILE A CA 1
ATOM 649 C C . ILE A 1 84 ? 14.826 10.710 16.648 1.00 18.85 103 ILE A C 1
ATOM 650 O O . ILE A 1 84 ? 13.826 10.802 17.391 1.00 18.30 103 ILE A O 1
ATOM 655 N N . ILE A 1 85 ? 15.579 11.745 16.304 1.00 18.98 104 ILE A N 1
ATOM 656 C CA . ILE A 1 85 ? 15.147 13.127 16.473 1.00 18.95 104 ILE A CA 1
ATOM 657 C C . ILE A 1 85 ? 14.594 13.615 15.133 1.00 19.84 104 ILE A C 1
ATOM 658 O O . ILE A 1 85 ? 15.245 13.459 14.093 1.00 20.69 104 ILE A O 1
ATOM 663 N N . LEU A 1 86 ? 13.390 14.181 15.148 1.00 19.57 105 LEU A N 1
ATOM 664 C CA . LEU A 1 86 ? 12.851 14.872 13.976 1.00 19.64 105 LEU A CA 1
ATOM 665 C C . LEU A 1 86 ? 12.872 16.380 14.254 1.00 20.43 105 LEU A C 1
ATOM 666 O O . LEU A 1 86 ? 12.319 16.841 15.262 1.00 20.69 105 LEU A O 1
ATOM 671 N N . THR A 1 87 ? 13.526 17.130 13.367 1.00 20.51 106 THR A N 1
ATOM 672 C CA . THR A 1 87 ? 13.615 18.590 13.486 1.00 21.29 106 THR A CA 1
ATOM 673 C C . THR A 1 87 ? 12.756 19.216 12.395 1.00 22.01 106 THR A C 1
ATOM 674 O O . THR A 1 87 ? 12.238 18.514 11.514 1.00 22.15 106 THR A O 1
ATOM 678 N N . GLN A 1 88 ? 12.590 20.534 12.449 1.00 23.01 107 GLN A N 1
ATOM 679 C CA . GLN A 1 88 ? 11.969 21.234 11.334 1.00 23.45 107 GLN A CA 1
ATOM 680 C C . GLN A 1 88 ? 12.823 21.029 10.090 1.00 24.36 107 GLN A C 1
ATOM 681 O O . GLN A 1 88 ? 14.033 20.764 10.183 1.00 24.59 107 GLN A O 1
ATOM 687 N N . LYS A 1 89 ? 12.189 21.144 8.926 1.00 25.45 108 LYS A N 1
ATOM 688 C CA . LYS A 1 89 ? 12.877 20.902 7.669 1.00 26.77 108 LYS A CA 1
ATOM 689 C C . LYS A 1 89 ? 14.133 21.753 7.569 1.00 26.76 108 LYS A C 1
ATOM 690 O O . LYS A 1 89 ? 14.099 22.972 7.801 1.00 27.61 108 LYS A O 1
ATOM 696 N N . GLY A 1 90 ? 15.238 21.098 7.232 1.00 26.79 109 GLY A N 1
ATOM 697 C CA . GLY A 1 90 ? 16.529 21.764 7.057 1.00 26.66 109 GLY A CA 1
ATOM 698 C C . GLY A 1 90 ? 17.373 21.843 8.312 1.00 26.49 109 GLY A C 1
ATOM 699 O O . GLY A 1 90 ? 18.534 22.261 8.262 1.00 27.50 109 GLY A O 1
ATOM 700 N N . ASN A 1 91 ? 16.790 21.438 9.441 1.00 25.92 110 ASN A N 1
ATOM 701 C CA . ASN A 1 91 ? 17.471 21.454 10.736 1.00 25.08 110 ASN A CA 1
ATOM 702 C C . ASN A 1 91 ? 18.109 22.826 11.004 1.00 24.94 110 ASN A C 1
ATOM 703 O O . ASN A 1 91 ? 19.331 22.918 11.177 1.00 25.02 110 ASN A O 1
ATOM 708 N N . PRO A 1 92 ? 17.282 23.895 11.047 1.00 24.96 111 PRO A N 1
ATOM 709 C CA . PRO A 1 92 ? 17.829 25.257 11.152 1.00 24.99 111 PRO A CA 1
ATOM 710 C C . PRO A 1 92 ? 18.630 25.504 12.427 1.00 25.25 111 PRO A C 1
ATOM 711 O O . PRO A 1 92 ? 19.503 26.367 12.439 1.00 25.81 111 PRO A O 1
ATOM 715 N N . LEU A 1 93 ? 18.348 24.750 13.489 1.00 24.63 112 LEU A N 1
ATOM 716 C CA . LEU A 1 93 ? 19.049 24.939 14.749 1.00 24.57 112 LEU A CA 1
ATOM 717 C C . LEU A 1 93 ? 20.329 24.099 14.850 1.00 24.34 112 LEU A C 1
ATOM 718 O O . LEU A 1 93 ? 21.009 24.112 15.881 1.00 23.91 112 LEU A O 1
ATOM 723 N N . LYS A 1 94 ? 20.636 23.374 13.769 1.00 24.68 113 LYS A N 1
ATOM 724 C CA . LYS A 1 94 ? 21.832 22.538 13.653 1.00 25.56 113 LYS A CA 1
ATOM 725 C C . LYS A 1 94 ? 21.941 21.527 14.800 1.00 24.34 113 LYS A C 1
ATOM 726 O O . LYS A 1 94 ? 22.996 21.328 15.394 1.00 24.29 113 LYS A O 1
ATOM 732 N N . ILE A 1 95 ? 20.811 20.894 15.108 1.00 23.44 114 ILE A N 1
ATOM 733 C CA . ILE A 1 95 ? 20.763 19.900 16.164 1.00 23.63 114 ILE A CA 1
ATOM 734 C C . ILE A 1 95 ? 21.566 18.667 15.755 1.00 23.32 114 ILE A C 1
ATOM 735 O O . ILE A 1 95 ? 21.383 18.138 14.657 1.00 23.38 114 ILE A O 1
ATOM 740 N N . LYS A 1 96 ? 22.451 18.230 16.649 1.00 23.74 115 LYS A N 1
ATOM 741 C CA . LYS A 1 96 ? 23.360 17.122 16.343 1.00 24.10 115 LYS A CA 1
ATOM 742 C C . LYS A 1 96 ? 23.102 15.829 17.103 1.00 23.69 115 LYS A C 1
ATOM 743 O O . LYS A 1 96 ? 23.715 14.811 16.816 1.00 24.09 115 LYS A O 1
ATOM 749 N N . GLY A 1 97 ? 22.173 15.863 18.058 1.00 22.54 116 GLY A N 1
ATOM 750 C CA . GLY A 1 97 ? 21.897 14.686 18.871 1.00 21.94 116 GLY A CA 1
ATOM 751 C C . GLY A 1 97 ? 21.168 15.090 20.136 1.00 21.38 116 GLY A C 1
ATOM 752 O O . GLY A 1 97 ? 20.766 16.243 20.287 1.00 20.66 116 GLY A O 1
ATOM 753 N N . LEU A 1 98 ? 21.031 14.149 21.062 1.00 20.96 117 LEU A N 1
ATOM 754 C CA . LEU A 1 98 ? 20.314 14.418 22.309 1.00 21.08 117 LEU A CA 1
ATOM 755 C C . LEU A 1 98 ? 21.033 15.363 23.256 1.00 21.15 117 LEU A C 1
ATOM 756 O O . LEU A 1 98 ? 20.402 16.156 23.939 1.00 20.86 117 LEU A O 1
ATOM 761 N N . LYS A 1 99 ? 22.356 15.249 23.340 1.00 21.54 118 LYS A N 1
ATOM 762 C CA . LYS A 1 99 ? 23.120 16.125 24.210 1.00 22.55 118 LYS A CA 1
ATOM 763 C C . LYS A 1 99 ? 22.982 17.554 23.705 1.00 22.70 118 LYS A C 1
ATOM 764 O O . LYS A 1 99 ? 22.862 18.485 24.497 1.00 23.44 118 LYS A O 1
ATOM 770 N N . ASP A 1 100 ? 22.970 17.708 22.380 1.00 22.98 119 ASP A N 1
ATOM 771 C CA . ASP A 1 100 ? 22.759 19.003 21.762 1.00 23.94 119 ASP A CA 1
ATOM 772 C C . ASP A 1 100 ? 21.394 19.568 22.160 1.00 24.17 119 ASP A C 1
ATOM 773 O O . ASP A 1 100 ? 21.276 20.748 22.504 1.00 24.69 119 ASP A O 1
ATOM 778 N N . LEU A 1 101 ? 20.376 18.713 22.149 1.00 23.93 120 LEU A N 1
ATOM 779 C CA . LEU A 1 101 ? 19.034 19.116 22.595 1.00 24.01 120 LEU A CA 1
ATOM 780 C C . LEU A 1 101 ? 18.982 19.538 24.063 1.00 25.05 120 LEU A C 1
ATOM 781 O O . LEU A 1 101 ? 18.159 20.380 24.445 1.00 26.09 120 LEU A O 1
ATOM 786 N N . ALA A 1 102 ? 19.841 18.956 24.889 1.00 24.46 121 ALA A N 1
ATOM 787 C CA . ALA A 1 102 ? 19.886 19.318 26.301 1.00 24.29 121 ALA A CA 1
ATOM 788 C C . ALA A 1 102 ? 20.552 20.684 26.484 1.00 24.76 121 ALA A C 1
ATOM 789 O O . ALA A 1 102 ? 20.175 21.466 27.363 1.00 24.78 121 ALA A O 1
ATOM 791 N N . ASN A 1 103 ? 21.535 20.967 25.632 1.00 24.92 122 ASN A N 1
ATOM 792 C CA . ASN A 1 103 ? 22.373 22.154 25.786 1.00 25.66 122 ASN A CA 1
ATOM 793 C C . ASN A 1 103 ? 21.861 23.431 25.127 1.00 25.46 122 ASN A C 1
ATOM 794 O O . ASN A 1 103 ? 22.218 24.541 25.552 1.00 27.31 122 ASN A O 1
ATOM 799 N N . LYS A 1 104 ? 21.036 23.276 24.102 1.00 24.81 123 LYS A N 1
ATOM 800 C CA . LYS A 1 104 ? 20.518 24.406 23.341 1.00 24.26 123 LYS A CA 1
ATOM 801 C C . LYS A 1 104 ? 19.170 24.879 23.885 1.00 24.71 123 LYS A C 1
ATOM 802 O O . LYS A 1 104 ? 18.528 24.171 24.662 1.00 25.56 123 LYS A O 1
ATOM 808 N N . LYS A 1 105 ? 18.769 26.091 23.514 1.00 24.66 124 LYS A N 1
ATOM 809 C CA . LYS A 1 105 ? 17.427 26.577 23.788 1.00 25.76 124 LYS A CA 1
ATOM 810 C C . LYS A 1 105 ? 16.580 26.041 22.661 1.00 24.83 124 LYS A C 1
ATOM 811 O O . LYS A 1 105 ? 16.647 26.537 21.528 1.00 26.58 124 LYS A O 1
ATOM 817 N N . VAL A 1 106 ? 15.835 24.983 22.969 1.00 22.99 125 VAL A N 1
ATOM 818 C CA A VAL A 1 106 ? 15.019 24.281 21.982 0.50 22.57 125 VAL A CA 1
ATOM 819 C CA B VAL A 1 106 ? 15.044 24.249 21.983 0.50 22.74 125 VAL A CA 1
ATOM 820 C C . VAL A 1 106 ? 13.726 23.818 22.646 1.00 22.12 125 VAL A C 1
ATOM 821 O O . VAL A 1 106 ? 13.671 23.687 23.875 1.00 23.13 125 VAL A O 1
ATOM 828 N N . ARG A 1 107 ? 12.691 23.597 21.831 1.00 21.20 126 ARG A N 1
ATOM 829 C CA . ARG A 1 107 ? 11.387 23.118 22.304 1.00 20.41 126 ARG A CA 1
ATOM 830 C C . ARG A 1 107 ? 11.181 21.691 21.790 1.00 20.12 126 ARG A C 1
ATOM 831 O O . ARG A 1 107 ? 11.070 21.464 20.576 1.00 19.95 126 ARG A O 1
ATOM 839 N N . ILE A 1 108 ? 11.149 20.743 22.723 1.00 19.19 127 ILE A N 1
ATOM 840 C CA . ILE A 1 108 ? 11.124 19.316 22.410 1.00 18.95 127 ILE A CA 1
ATOM 841 C C . ILE A 1 108 ? 9.767 18.713 22.740 1.00 19.09 127 ILE A C 1
ATOM 842 O O . ILE A 1 108 ? 9.210 19.011 23.791 1.00 19.52 127 ILE A O 1
ATOM 847 N N . VAL A 1 109 ? 9.274 17.830 21.871 1.00 18.63 128 VAL A N 1
ATOM 848 C CA . VAL A 1 109 ? 8.055 17.041 22.155 1.00 19.05 128 VAL A CA 1
ATOM 849 C C . VAL A 1 109 ? 8.468 15.571 22.324 1.00 19.15 128 VAL A C 1
ATOM 850 O O . VAL A 1 109 ? 9.240 15.050 21.514 1.00 19.22 128 VAL A O 1
ATOM 854 N N . VAL A 1 110 ? 8.007 14.920 23.396 1.00 18.25 129 VAL A N 1
ATOM 855 C CA . VAL A 1 110 ? 8.391 13.535 23.678 1.00 18.36 129 VAL A CA 1
ATOM 856 C C . VAL A 1 110 ? 7.155 12.654 23.686 1.00 19.36 129 VAL A C 1
ATOM 857 O O . VAL A 1 110 ? 6.071 13.148 24.028 1.00 19.61 129 VAL A O 1
ATOM 861 N N . PRO A 1 111 ? 7.299 11.377 23.282 1.00 19.51 130 PRO A N 1
ATOM 862 C CA . PRO A 1 111 ? 6.171 10.480 23.067 1.00 20.74 130 PRO A CA 1
ATOM 863 C C . PRO A 1 111 ? 5.635 9.740 24.308 1.00 21.82 130 PRO A C 1
ATOM 864 O O . PRO A 1 111 ? 5.583 8.506 24.320 1.00 22.86 130 PRO A O 1
ATOM 868 N N . GLU A 1 112 ? 5.212 10.499 25.314 1.00 22.35 131 GLU A N 1
ATOM 869 C CA . GLU A 1 112 ? 4.711 9.930 26.577 1.00 22.65 131 GLU A CA 1
ATOM 870 C C . GLU A 1 112 ? 3.197 9.976 26.634 1.00 24.35 131 GLU A C 1
ATOM 871 O O . GLU A 1 112 ? 2.595 10.941 26.195 1.00 25.81 131 GLU A O 1
ATOM 877 N N . GLY A 1 113 ? 2.613 8.924 27.191 1.00 26.09 132 GLY A N 1
ATOM 878 C CA . GLY A 1 113 ? 1.163 8.845 27.348 1.00 27.08 132 GLY A CA 1
ATOM 879 C C . GLY A 1 113 ? 0.664 9.372 28.675 1.00 27.85 132 GLY A C 1
ATOM 880 O O . GLY A 1 113 ? -0.543 9.530 28.847 1.00 28.20 132 GLY A O 1
ATOM 881 N N . ALA A 1 114 ? 1.578 9.627 29.614 1.00 27.59 133 ALA A N 1
ATOM 882 C CA . ALA A 1 114 ? 1.229 10.175 30.934 1.00 27.53 133 ALA A CA 1
ATOM 883 C C . ALA A 1 114 ? 0.159 9.344 31.654 1.00 27.63 133 ALA A C 1
ATOM 884 O O . ALA A 1 114 ? -0.646 9.878 32.431 1.00 28.28 133 ALA A O 1
ATOM 886 N N . GLY A 1 115 ? 0.172 8.037 31.394 1.00 27.33 134 GLY A N 1
ATOM 887 C CA . GLY A 1 115 ? -0.739 7.084 32.009 1.00 27.96 134 GLY A CA 1
ATOM 888 C C . GLY A 1 115 ? -2.168 7.168 31.501 1.00 28.11 134 GLY A C 1
ATOM 889 O O . GLY A 1 115 ? -3.041 6.491 32.045 1.00 29.26 134 GLY A O 1
ATOM 890 N N . LYS A 1 116 ? -2.403 7.981 30.467 1.00 27.78 135 LYS A N 1
ATOM 891 C CA . LYS A 1 116 ? -3.742 8.157 29.878 1.00 27.94 135 LYS A CA 1
ATOM 892 C C . LYS A 1 116 ? -4.054 7.209 28.708 1.00 27.37 135 LYS A C 1
ATOM 893 O O . LYS A 1 116 ? -5.217 7.044 28.321 1.00 28.08 135 LYS A O 1
ATOM 899 N N . SER A 1 117 ? -3.021 6.595 28.139 1.00 25.95 136 SER A N 1
ATOM 900 C CA . SER A 1 117 ? -3.207 5.639 27.051 1.00 25.16 136 SER A CA 1
ATOM 901 C C . SER A 1 117 ? -2.014 4.708 26.968 1.00 24.54 136 SER A C 1
ATOM 902 O O . SER A 1 117 ? -0.978 4.969 27.577 1.00 24.47 136 SER A O 1
ATOM 905 N N . ASN A 1 118 ? -2.190 3.612 26.238 1.00 23.81 137 ASN A N 1
ATOM 906 C CA . ASN A 1 118 ? -1.09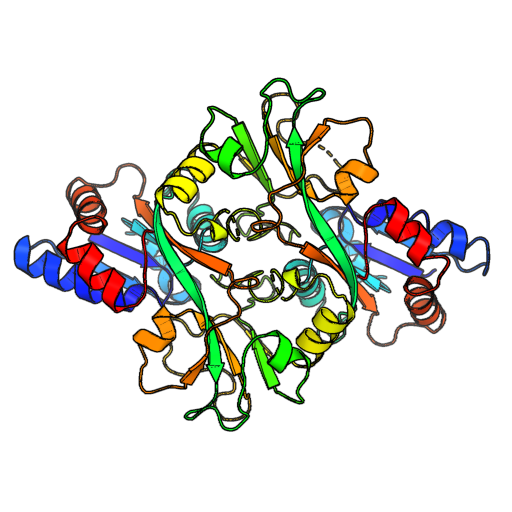4 2.698 25.934 1.00 23.39 137 ASN A CA 1
ATOM 907 C C . ASN A 1 118 ? -0.436 3.153 24.654 1.00 22.97 137 ASN A C 1
ATOM 908 O O . ASN A 1 118 ? -1.069 3.198 23.606 1.00 24.63 137 ASN A O 1
ATOM 913 N N . THR A 1 119 ? 0.848 3.487 24.731 1.00 21.95 138 THR A N 1
ATOM 914 C CA . THR A 1 119 ? 1.511 4.115 23.593 1.00 21.07 138 THR A CA 1
ATOM 915 C C . THR A 1 119 ? 2.962 3.653 23.545 1.00 20.15 138 THR A C 1
ATOM 916 O O . THR A 1 119 ? 3.540 3.350 24.585 1.00 20.31 138 THR A O 1
ATOM 920 N N . SER A 1 120 ? 3.539 3.610 22.343 1.00 19.57 139 SER A N 1
ATOM 921 C CA . SER A 1 120 ? 4.829 2.918 22.115 1.00 19.74 139 SER A CA 1
ATOM 922 C C . SER A 1 120 ? 6.024 3.623 22.728 1.00 19.31 139 SER A C 1
ATOM 923 O O . SER A 1 120 ? 7.065 2.984 22.964 1.00 18.77 139 SER A O 1
ATOM 926 N N . GLY A 1 121 ? 5.898 4.929 22.953 1.00 18.63 140 GLY A N 1
ATOM 927 C CA . GLY A 1 121 ? 7.034 5.766 23.355 1.00 18.99 140 GLY A CA 1
ATOM 928 C C . GLY A 1 121 ? 7.356 5.864 24.838 1.00 19.03 140 GLY A C 1
ATOM 929 O O . GLY A 1 121 ? 8.350 6.483 25.218 1.00 18.64 140 GLY A O 1
ATOM 930 N N . THR A 1 122 ? 6.516 5.269 25.683 1.00 18.99 141 THR A N 1
ATOM 931 C CA . THR A 1 122 ? 6.650 5.401 27.122 1.00 19.40 141 THR A CA 1
ATOM 932 C C . THR A 1 122 ? 8.025 4.953 27.618 1.00 18.47 141 THR A C 1
ATOM 933 O O . THR A 1 122 ? 8.395 3.805 27.439 1.00 18.21 141 THR A O 1
ATOM 937 N N . GLY A 1 123 ? 8.757 5.883 28.233 1.00 18.03 142 GLY A N 1
ATOM 938 C CA . GLY A 1 123 ? 10.053 5.579 28.852 1.00 17.28 142 GLY A CA 1
ATOM 939 C C . GLY A 1 123 ? 11.226 5.801 27.915 1.00 17.61 142 GLY A C 1
ATOM 940 O O . GLY A 1 123 ? 12.370 5.706 28.357 1.00 17.64 142 GLY A O 1
ATOM 941 N N . VAL A 1 124 ? 10.952 6.090 26.644 1.00 16.43 143 VAL A N 1
ATOM 942 C CA . VAL A 1 124 ? 12.060 6.225 25.652 1.00 16.46 143 VAL A CA 1
ATOM 943 C C . VAL A 1 124 ? 12.976 7.405 25.932 1.00 17.17 143 VAL A C 1
ATOM 944 O O . VAL A 1 124 ? 14.217 7.235 25.979 1.00 17.54 143 VAL A O 1
ATOM 948 N N . TRP A 1 125 ? 12.412 8.605 26.078 1.00 17.78 144 TRP A N 1
ATOM 949 C CA . TRP A 1 125 ? 13.296 9.764 26.209 1.00 17.59 144 TRP A CA 1
ATOM 950 C C . TRP A 1 125 ? 14.181 9.640 27.449 1.00 17.47 144 TRP A C 1
ATOM 951 O O . TRP A 1 125 ? 15.393 9.912 27.386 1.00 18.03 144 TRP A O 1
ATOM 962 N N . GLU A 1 126 ? 13.618 9.180 28.564 1.00 17.22 145 GLU A N 1
ATOM 963 C CA . GLU A 1 126 ? 14.393 9.086 29.790 1.00 17.39 145 GLU A CA 1
ATOM 964 C C . GLU A 1 126 ? 15.461 8.000 29.719 1.00 17.71 145 GLU A C 1
ATOM 965 O O . GLU A 1 126 ? 16.521 8.144 30.323 1.00 18.34 145 GLU A O 1
ATOM 971 N N . ASP A 1 127 ? 15.187 6.919 28.979 1.00 16.88 146 ASP A N 1
ATOM 972 C CA . ASP A 1 127 ? 16.147 5.824 28.905 1.00 17.47 146 ASP A CA 1
ATOM 973 C C . ASP A 1 127 ? 17.321 6.252 28.070 1.00 17.54 146 ASP A C 1
ATOM 974 O O . ASP A 1 127 ? 18.441 5.814 28.324 1.00 17.80 146 ASP A O 1
ATOM 987 N N . ILE A 1 129 ? 18.437 9.669 27.354 1.00 19.39 148 ILE A N 1
ATOM 988 C CA . ILE A 1 129 ? 19.232 10.737 27.970 1.00 19.37 148 ILE A CA 1
ATOM 989 C C . ILE A 1 129 ? 19.824 10.296 29.305 1.00 19.42 148 ILE A C 1
ATOM 990 O O . ILE A 1 129 ? 20.872 10.792 29.711 1.00 19.67 148 ILE A O 1
ATOM 995 N N . GLY A 1 130 ? 19.180 9.333 29.963 1.00 18.57 149 GLY A N 1
ATOM 996 C CA . GLY A 1 130 ? 19.698 8.770 31.219 1.00 17.87 149 GLY A CA 1
ATOM 997 C C . GLY A 1 130 ? 21.052 8.096 31.031 1.00 18.03 149 GLY A C 1
ATOM 998 O O . GLY A 1 130 ? 21.845 8.019 31.962 1.00 18.21 149 GLY A O 1
ATOM 999 N N . ARG A 1 131 ? 21.293 7.601 29.824 1.00 17.85 150 ARG A N 1
ATOM 1000 C CA . ARG A 1 131 ? 22.559 6.917 29.549 1.00 18.42 150 ARG A CA 1
ATOM 1001 C C . ARG A 1 131 ? 23.764 7.872 29.505 1.00 19.66 150 ARG A C 1
ATOM 1002 O O . ARG A 1 131 ? 24.912 7.410 29.512 1.00 20.49 150 ARG A O 1
ATOM 1010 N N . THR A 1 132 ? 23.522 9.188 29.512 1.00 19.77 151 THR A N 1
ATOM 1011 C CA . THR A 1 132 ? 24.607 10.156 29.800 1.00 20.58 151 THR A CA 1
ATOM 1012 C C . THR A 1 132 ? 25.141 10.063 31.241 1.00 21.57 151 THR A C 1
ATOM 1013 O O . THR A 1 132 ? 26.257 10.521 31.528 1.00 21.92 151 THR A O 1
ATOM 1017 N N . GLN A 1 133 ? 24.347 9.493 32.151 1.00 21.63 152 GLN A N 1
ATOM 1018 C CA . GLN A 1 133 ? 24.735 9.362 33.566 1.00 22.36 152 GLN A CA 1
ATOM 1019 C C . GLN A 1 133 ? 25.150 10.704 34.157 1.00 22.49 152 GLN A C 1
ATOM 1020 O O . GLN A 1 133 ? 26.120 10.786 34.914 1.00 23.19 152 GLN A O 1
ATOM 1026 N N . ASP A 1 134 ? 24.411 11.749 33.797 1.00 22.31 153 ASP A N 1
ATOM 1027 C CA . ASP A 1 134 ? 24.676 13.095 34.291 1.00 22.95 153 ASP A CA 1
ATOM 1028 C C . ASP A 1 134 ? 23.349 13.759 34.591 1.00 22.65 153 ASP A C 1
ATOM 1029 O O . ASP A 1 134 ? 22.573 14.050 33.669 1.00 22.03 153 ASP A O 1
ATOM 1034 N N . ILE A 1 135 ? 23.079 13.992 35.875 1.00 22.83 154 ILE A N 1
ATOM 1035 C CA . ILE A 1 135 ? 21.782 14.538 36.269 1.00 22.60 154 ILE A CA 1
ATOM 1036 C C . ILE A 1 135 ? 21.527 15.932 35.681 1.00 22.70 154 ILE A C 1
ATOM 1037 O O . ILE A 1 135 ? 20.398 16.262 35.347 1.00 21.75 154 ILE A O 1
ATOM 1042 N N . LYS A 1 136 ? 22.571 16.741 35.520 1.00 23.06 155 LYS A N 1
ATOM 1043 C CA . LYS A 1 136 ? 22.372 18.083 34.955 1.00 24.09 155 LYS A CA 1
ATOM 1044 C C . LYS A 1 136 ? 21.924 17.997 33.495 1.00 22.81 155 LYS A C 1
ATOM 1045 O O . LYS A 1 136 ? 21.058 18.753 33.050 1.00 22.74 155 LYS A O 1
ATOM 1051 N N . THR A 1 137 ? 22.516 17.069 32.750 1.00 22.10 156 THR A N 1
ATOM 1052 C CA . THR A 1 137 ? 22.121 16.845 31.369 1.00 21.60 156 THR A CA 1
ATOM 1053 C C . THR A 1 137 ? 20.676 16.364 31.283 1.00 21.04 156 THR A C 1
ATOM 1054 O O . THR A 1 137 ? 19.906 16.842 30.446 1.00 21.56 156 THR A O 1
ATOM 1058 N N . ILE A 1 138 ? 20.328 15.411 32.148 1.00 20.66 157 ILE A N 1
ATOM 1059 C CA . ILE A 1 138 ? 18.940 14.925 32.250 1.00 20.09 157 ILE A CA 1
ATOM 1060 C C . ILE A 1 138 ? 17.972 16.065 32.583 1.00 20.17 157 ILE A C 1
ATOM 1061 O O . ILE A 1 138 ? 16.937 16.222 31.932 1.00 19.50 157 ILE A O 1
ATOM 1066 N N . GLN A 1 139 ? 18.331 16.880 33.576 1.00 19.70 158 GLN A N 1
ATOM 1067 C CA . GLN A 1 139 ? 17.533 18.048 33.936 1.00 20.17 158 GLN A CA 1
ATOM 1068 C C . GLN A 1 139 ? 17.402 19.034 32.786 1.00 19.81 158 GLN A C 1
ATOM 1069 O O . GLN A 1 139 ? 16.322 19.535 32.514 1.00 20.97 158 GLN A O 1
ATOM 1075 N N . ASN A 1 140 ? 18.516 19.314 32.111 1.00 19.74 159 ASN A N 1
ATOM 1076 C CA . ASN A 1 140 ? 18.508 20.273 31.006 1.00 20.20 159 ASN A CA 1
ATOM 1077 C C . ASN A 1 140 ? 17.636 19.803 29.854 1.00 19.70 159 ASN A C 1
ATOM 1078 O O . ASN A 1 140 ? 16.895 20.588 29.262 1.00 21.08 159 ASN A O 1
ATOM 1083 N N . PHE A 1 141 ? 17.714 18.516 29.543 1.00 19.11 160 PHE A N 1
ATOM 1084 C CA . PHE A 1 141 ? 16.872 17.968 28.497 1.00 18.91 160 PHE A CA 1
ATOM 1085 C C . PHE A 1 141 ? 15.392 18.122 28.878 1.00 18.96 160 PHE A C 1
ATOM 1086 O O . PHE A 1 141 ? 14.592 18.604 28.075 1.00 19.57 160 PHE A O 1
ATOM 1094 N N . ARG A 1 142 ? 15.052 17.718 30.101 1.00 19.91 161 ARG A N 1
ATOM 1095 C CA . ARG A 1 142 ? 13.652 17.749 30.560 1.00 20.23 161 ARG A CA 1
ATOM 1096 C C . ARG A 1 142 ? 13.098 19.171 30.547 1.00 20.67 161 ARG A C 1
ATOM 1097 O O . ARG A 1 142 ? 11.940 19.391 30.171 1.00 20.56 161 ARG A O 1
ATOM 1105 N N . ASN A 1 143 ? 13.929 20.131 30.951 1.00 20.79 162 ASN A N 1
ATOM 1106 C CA . ASN A 1 143 ? 13.533 21.539 30.957 1.00 21.77 162 ASN A CA 1
ATOM 1107 C C . ASN A 1 143 ? 13.151 22.089 29.581 1.00 21.62 162 ASN A C 1
ATOM 1108 O O . ASN A 1 143 ? 12.452 23.100 29.473 1.00 22.30 162 ASN A O 1
ATOM 1113 N N . ASN A 1 144 ? 13.638 21.433 28.529 1.00 20.73 163 ASN A N 1
ATOM 1114 C CA . ASN A 1 144 ? 13.320 21.818 27.157 1.00 20.00 163 ASN A CA 1
ATOM 1115 C C . ASN A 1 144 ? 12.104 21.123 26.574 1.00 20.24 163 ASN A C 1
ATOM 1116 O O . ASN A 1 144 ? 11.714 21.411 25.447 1.00 19.82 163 ASN A O 1
ATOM 1121 N N . ILE A 1 145 ? 11.512 20.197 27.327 1.00 20.28 164 ILE A N 1
ATOM 1122 C CA . ILE A 1 145 ? 10.325 19.513 26.833 1.00 20.44 164 ILE A CA 1
ATOM 1123 C C . ILE A 1 145 ? 9.089 20.388 27.012 1.00 21.05 164 ILE A C 1
ATOM 1124 O O . ILE A 1 145 ? 8.762 20.782 28.143 1.00 22.04 164 ILE A O 1
ATOM 1129 N N . VAL A 1 146 ? 8.428 20.678 25.892 1.00 21.54 165 VAL A N 1
ATOM 1130 C CA . VAL A 1 146 ? 7.217 21.514 25.877 1.00 22.59 165 VAL A CA 1
ATOM 1131 C C . VAL A 1 146 ? 5.921 20.696 25.855 1.00 23.04 165 VAL A C 1
ATOM 1132 O O . VAL A 1 146 ? 4.826 21.241 26.080 1.00 24.20 165 VAL A O 1
ATOM 1136 N N . ALA A 1 147 ? 6.025 19.395 25.588 1.00 23.04 166 ALA A N 1
ATOM 1137 C CA . ALA A 1 147 ? 4.843 18.549 25.520 1.00 22.76 166 ALA A CA 1
ATOM 1138 C C . ALA A 1 147 ? 5.208 17.094 25.710 1.00 22.91 166 ALA A C 1
ATOM 1139 O O . ALA A 1 147 ? 6.195 16.611 25.138 1.00 22.02 166 ALA A O 1
ATOM 1141 N N . PHE A 1 148 ? 4.398 16.415 26.518 1.00 22.69 167 PHE A N 1
ATOM 1142 C CA . PHE A 1 148 ? 4.516 14.985 26.763 1.00 23.25 167 PHE A CA 1
ATOM 1143 C C . PHE A 1 148 ? 3.240 14.342 26.214 1.00 24.19 167 PHE A C 1
ATOM 1144 O O . PHE A 1 148 ? 2.219 14.250 26.919 1.00 25.23 167 PHE A O 1
ATOM 1152 N N . VAL A 1 149 ? 3.278 13.921 24.958 1.00 24.09 168 VAL A N 1
ATOM 1153 C CA . VAL A 1 149 ? 2.086 13.404 24.275 1.00 24.67 168 VAL A CA 1
ATOM 1154 C C . VAL A 1 149 ? 2.431 12.177 23.430 1.00 24.59 168 VAL A C 1
ATOM 1155 O O . VAL A 1 149 ? 3.555 12.063 22.934 1.00 24.22 168 VAL A O 1
ATOM 1159 N N . PRO A 1 150 ? 1.476 11.249 23.255 1.00 23.79 169 PRO A N 1
ATOM 1160 C CA . PRO A 1 150 ? 1.745 10.071 22.432 1.00 24.25 169 PRO A CA 1
ATOM 1161 C C . PRO A 1 150 ? 2.305 10.403 21.057 1.00 24.63 169 PRO A C 1
ATOM 1162 O O . PRO A 1 150 ? 1.965 11.437 20.457 1.00 24.21 169 PRO A O 1
ATOM 1166 N N . ASN A 1 151 ? 3.154 9.512 20.557 1.00 25.25 170 ASN A N 1
ATOM 1167 C CA . ASN A 1 151 ? 3.678 9.628 19.201 1.00 26.55 170 ASN A CA 1
ATOM 1168 C C . ASN A 1 151 ? 2.549 9.845 18.208 1.00 27.51 170 ASN A C 1
ATOM 1169 O O . ASN A 1 151 ? 1.495 9.219 18.324 1.00 27.01 170 ASN A O 1
ATOM 1174 N N . SER A 1 152 ? 2.766 10.721 17.232 1.00 28.47 171 SER A N 1
ATOM 1175 C CA . SER A 1 152 ? 1.712 11.043 16.262 1.00 30.05 171 SER A CA 1
ATOM 1176 C C . SER A 1 152 ? 1.173 9.812 15.522 1.00 30.55 171 SER A C 1
ATOM 1177 O O . SER A 1 152 ? -0.021 9.750 15.198 1.00 30.41 171 SER A O 1
ATOM 1180 N N . GLY A 1 153 ? 2.046 8.836 15.277 1.00 30.98 172 GLY A N 1
ATOM 1181 C CA . GLY A 1 153 ? 1.654 7.577 14.635 1.00 31.99 172 GLY A CA 1
ATOM 1182 C C . GLY A 1 153 ? 1.047 7.806 13.264 1.00 33.00 172 GLY A C 1
ATOM 1183 O O . GLY A 1 153 ? 1.748 8.184 12.324 1.00 33.14 172 GLY A O 1
ATOM 1184 N N . SER A 1 154 ? -0.263 7.605 13.156 1.00 33.13 173 SER A N 1
ATOM 1185 C CA . SER A 1 154 ? -0.944 7.718 11.870 1.00 33.94 173 SER A CA 1
ATOM 1186 C C . SER A 1 154 ? -1.548 9.105 11.604 1.00 34.67 173 SER A C 1
ATOM 1187 O O . SER A 1 154 ? -2.208 9.313 10.579 1.00 35.57 173 SER A O 1
ATOM 1190 N N . ALA A 1 155 ? -1.319 10.048 12.511 1.00 35.17 174 ALA A N 1
ATOM 1191 C CA . ALA A 1 155 ? -1.835 11.411 12.350 1.00 35.71 174 ALA A CA 1
ATOM 1192 C C . ALA A 1 155 ? -0.895 12.290 11.526 1.00 35.98 174 ALA A C 1
ATOM 1193 O O . ALA A 1 155 ? -0.071 11.795 10.753 1.00 36.47 174 ALA A O 1
ATOM 1195 N N . LEU A 1 158 ? 2.011 16.292 13.221 1.00 29.53 177 LEU A N 1
ATOM 1196 C CA . LEU A 1 158 ? 2.757 16.231 14.481 1.00 29.00 177 LEU A CA 1
ATOM 1197 C C . LEU A 1 158 ? 2.148 17.159 15.511 1.00 29.22 177 LEU A C 1
ATOM 1198 O O . LEU A 1 158 ? 1.630 18.223 15.161 1.00 29.68 177 LEU A O 1
ATOM 1203 N N . PHE A 1 159 ? 2.224 16.775 16.785 1.00 28.40 178 PHE A N 1
ATOM 1204 C CA . PHE A 1 159 ? 1.787 17.679 17.836 1.00 28.41 178 PHE A CA 1
ATOM 1205 C C . PHE A 1 159 ? 2.675 18.911 17.809 1.00 28.21 178 PHE A C 1
ATOM 1206 O O . PHE A 1 159 ? 3.902 18.800 17.729 1.00 27.90 178 PHE A O 1
ATOM 1214 N N . ALA A 1 160 ? 2.043 20.082 17.842 1.00 28.22 179 ALA A N 1
ATOM 1215 C CA . ALA A 1 160 ? 2.758 21.356 17.863 1.00 28.01 179 ALA A CA 1
ATOM 1216 C C . ALA A 1 160 ? 3.683 21.490 16.651 1.00 28.31 179 ALA A C 1
ATOM 1217 O O . ALA A 1 160 ? 4.786 22.031 16.748 1.00 27.66 179 ALA A O 1
ATOM 1219 N N . GLN A 1 161 ? 3.207 21.007 15.504 1.00 28.88 180 GLN A N 1
ATOM 1220 C CA . GLN A 1 161 ? 3.999 20.954 14.268 1.00 29.86 180 GLN A CA 1
ATOM 1221 C C . GLN A 1 161 ? 4.690 22.271 13.879 1.00 29.92 180 GLN A C 1
ATOM 1222 O O . GLN A 1 161 ? 5.804 22.250 13.356 1.00 29.86 180 GLN A O 1
ATOM 1228 N N . ASP A 1 162 ? 4.026 23.398 14.127 1.00 30.32 181 ASP A N 1
ATOM 1229 C CA . ASP A 1 162 ? 4.575 24.707 13.780 1.00 30.92 181 ASP A CA 1
ATOM 1230 C C . ASP A 1 162 ? 5.229 25.421 14.963 1.00 30.41 181 ASP A C 1
ATOM 1231 O O . ASP A 1 162 ? 5.722 26.547 14.815 1.00 30.59 181 ASP A O 1
ATOM 1236 N N . GLN A 1 163 ? 5.230 24.771 16.125 1.00 29.30 182 GLN A N 1
ATOM 1237 C CA . GLN A 1 163 ? 5.715 25.390 17.360 1.00 28.91 182 GLN A CA 1
ATOM 1238 C C . GLN A 1 163 ? 6.990 24.756 17.899 1.00 28.08 182 GLN A C 1
ATOM 1239 O O . GLN A 1 163 ? 7.934 25.462 18.274 1.00 28.34 182 GLN A O 1
ATOM 1245 N N . ALA A 1 164 ? 7.023 23.423 17.935 1.00 26.94 183 ALA A N 1
ATOM 1246 C CA . ALA A 1 164 ? 8.159 22.707 18.499 1.00 25.30 183 ALA A CA 1
ATOM 1247 C C . ALA A 1 164 ? 9.337 22.738 17.536 1.00 24.40 183 ALA A C 1
ATOM 1248 O O . ALA A 1 164 ? 9.157 22.951 16.338 1.00 25.09 183 ALA A O 1
ATOM 1250 N N . ASP A 1 165 ? 10.531 22.537 18.069 1.00 22.93 184 ASP A N 1
ATOM 1251 C CA . ASP A 1 165 ? 11.744 22.463 17.251 1.00 22.45 184 ASP A CA 1
ATOM 1252 C C . ASP A 1 165 ? 12.174 21.026 16.984 1.00 22.28 184 ASP A C 1
ATOM 1253 O O . ASP A 1 165 ? 12.882 20.750 16.009 1.00 22.25 184 ASP A O 1
ATOM 1258 N N . ALA A 1 166 ? 11.783 20.118 17.869 1.00 21.14 185 ALA A N 1
ATOM 1259 C CA . ALA A 1 166 ? 12.267 18.733 17.804 1.00 20.76 185 ALA A CA 1
ATOM 1260 C C . ALA A 1 166 ? 11.254 17.777 18.395 1.00 20.89 185 ALA A C 1
ATOM 1261 O O . ALA A 1 166 ? 10.599 18.102 19.384 1.00 20.75 185 ALA A O 1
ATOM 1263 N N . TRP A 1 167 ? 11.151 16.605 17.770 1.00 20.15 186 TRP A N 1
ATOM 1264 C CA . TRP A 1 167 ? 10.312 15.511 18.247 1.00 20.55 186 TRP A CA 1
ATOM 1265 C C . TRP A 1 167 ? 11.169 14.290 18.497 1.00 20.27 186 TRP A C 1
ATOM 1266 O O . TRP A 1 167 ? 12.062 13.971 17.705 1.00 21.01 186 TRP A O 1
ATOM 1277 N N . ILE A 1 168 ? 10.920 13.601 19.598 1.00 18.74 187 ILE A N 1
ATOM 1278 C CA . ILE A 1 168 ? 11.499 12.283 19.758 1.00 18.48 187 ILE A CA 1
ATOM 1279 C C . ILE A 1 168 ? 10.488 11.305 19.200 1.00 18.60 187 ILE A C 1
ATOM 1280 O O . ILE A 1 168 ? 9.359 11.198 19.704 1.00 18.84 187 ILE A O 1
ATOM 1285 N N . THR A 1 169 ? 10.869 10.620 18.135 1.00 18.46 188 THR A N 1
ATOM 1286 C CA . THR A 1 169 ? 9.961 9.714 17.427 1.00 18.31 188 THR A CA 1
ATOM 1287 C C . THR A 1 169 ? 10.703 8.463 16.932 1.00 18.70 188 THR A C 1
ATOM 1288 O O . THR A 1 169 ? 11.783 8.143 17.446 1.00 18.63 188 THR A O 1
ATOM 1292 N N . TRP A 1 170 ? 10.110 7.746 15.984 1.00 17.88 189 TRP A N 1
ATOM 1293 C CA . TRP A 1 170 ? 10.689 6.498 15.467 1.00 18.71 189 TRP A CA 1
ATOM 1294 C C . TRP A 1 170 ? 11.120 6.672 14.017 1.00 18.97 189 TRP A C 1
ATOM 1295 O O . TRP A 1 170 ? 10.473 7.402 13.254 1.00 18.69 189 TRP A O 1
ATOM 1306 N N . ILE A 1 171 ? 12.185 5.978 13.620 1.00 19.68 190 ILE A N 1
ATOM 1307 C CA . ILE A 1 171 ? 12.652 6.074 12.232 1.00 21.03 190 ILE A CA 1
ATOM 1308 C C . ILE A 1 171 ? 11.546 5.748 11.233 1.00 21.27 190 ILE A C 1
ATOM 1309 O O . ILE A 1 171 ? 11.467 6.383 10.173 1.00 21.59 190 ILE A O 1
ATOM 1314 N N . ASP A 1 172 ? 10.669 4.798 11.570 1.00 20.99 191 ASP A N 1
ATOM 1315 C CA . ASP A 1 172 ? 9.618 4.399 10.621 1.00 21.79 191 ASP A CA 1
ATOM 1316 C C . ASP A 1 172 ? 8.640 5.534 10.320 1.00 21.96 191 ASP A C 1
ATOM 1317 O O . ASP A 1 172 ? 8.068 5.586 9.228 1.00 21.54 191 ASP A O 1
ATOM 1322 N N . TRP A 1 173 ? 8.450 6.441 11.275 1.00 22.06 192 TRP A N 1
ATOM 1323 C CA . TRP A 1 173 ? 7.600 7.600 11.023 1.00 22.79 192 TRP A CA 1
ATOM 1324 C C . TRP A 1 173 ? 8.203 8.474 9.934 1.00 23.08 192 TRP A C 1
ATOM 1325 O O . TRP A 1 173 ? 7.504 8.930 9.028 1.00 23.17 192 TRP A O 1
ATOM 1336 N N . SER A 1 174 ? 9.512 8.699 10.022 1.00 22.65 193 SER A N 1
ATOM 1337 C CA . SER A 1 174 ? 10.199 9.500 9.012 1.00 23.54 193 SER A CA 1
ATOM 1338 C C . SER A 1 174 ? 10.155 8.831 7.642 1.00 23.38 193 SER A C 1
ATOM 1339 O O . SER A 1 174 ? 9.920 9.500 6.628 1.00 23.91 193 SER A O 1
ATOM 1342 N N . LYS A 1 175 ? 10.359 7.517 7.609 1.00 23.44 194 LYS A N 1
ATOM 1343 C CA . LYS A 1 175 ? 10.303 6.750 6.359 1.00 23.67 194 LYS A CA 1
ATOM 1344 C C . LYS A 1 175 ? 8.911 6.792 5.730 1.00 23.91 194 LYS A C 1
ATOM 1345 O O . LYS A 1 175 ? 8.781 6.854 4.499 1.00 24.05 194 LYS A O 1
ATOM 1351 N N . SER A 1 176 ? 7.882 6.770 6.582 1.00 24.08 195 SER A N 1
ATOM 1352 C CA . SER A 1 176 ? 6.484 6.825 6.142 1.00 24.38 195 SER A CA 1
ATOM 1353 C C . SER A 1 176 ? 6.049 8.221 5.692 1.00 25.15 195 SER A C 1
ATOM 1354 O O . SER A 1 176 ? 5.085 8.366 4.927 1.00 26.14 195 SER A O 1
ATOM 1357 N N . ASN A 1 177 ? 6.758 9.237 6.186 1.00 24.95 196 ASN A N 1
ATOM 1358 C CA . ASN A 1 177 ? 6.451 10.640 5.942 1.00 25.29 196 ASN A CA 1
ATOM 1359 C C . ASN A 1 177 ? 7.722 11.357 5.523 1.00 25.92 196 ASN A C 1
ATOM 1360 O O . ASN A 1 177 ? 8.177 12.264 6.223 1.00 25.04 196 ASN A O 1
ATOM 1365 N N . PRO A 1 178 ? 8.294 10.959 4.371 1.00 27.01 197 PRO A N 1
ATOM 1366 C CA . PRO A 1 178 ? 9.615 11.464 3.994 1.00 28.06 197 PRO A CA 1
ATOM 1367 C C . PRO A 1 178 ? 9.667 12.976 3.739 1.00 29.09 197 PRO A C 1
ATOM 1368 O O . PRO A 1 178 ? 10.750 13.552 3.791 1.00 29.45 197 PRO A O 1
ATOM 1372 N N . ASP A 1 179 ? 8.518 13.606 3.502 1.00 29.56 198 ASP A N 1
ATOM 1373 C CA . ASP A 1 179 ? 8.489 15.039 3.183 1.00 30.54 198 ASP A CA 1
ATOM 1374 C C . ASP A 1 179 ? 8.290 15.950 4.397 1.00 30.42 198 ASP A C 1
ATOM 1375 O O . ASP A 1 179 ? 8.232 17.181 4.256 1.00 31.57 198 ASP A O 1
ATOM 1380 N N . ILE A 1 180 ? 8.197 15.361 5.587 1.00 29.63 199 ILE A N 1
ATOM 1381 C CA . ILE A 1 180 ? 7.960 16.134 6.799 1.00 29.08 199 ILE A CA 1
ATOM 1382 C C . ILE A 1 180 ? 9.184 16.158 7.704 1.00 28.10 199 ILE A C 1
ATOM 1383 O O . ILE A 1 180 ? 9.625 15.119 8.205 1.00 27.72 199 ILE A O 1
ATOM 1388 N N . GLY A 1 181 ? 9.727 17.353 7.900 1.00 27.24 200 GLY A N 1
ATOM 1389 C CA . GLY A 1 181 ? 10.838 17.555 8.815 1.00 26.41 200 GLY A CA 1
ATOM 1390 C C . GLY A 1 181 ? 12.129 16.942 8.328 1.00 26.17 200 GLY A C 1
ATOM 1391 O O . GLY A 1 181 ? 12.239 16.528 7.171 1.00 26.22 200 GLY A O 1
ATOM 1392 N N . THR A 1 182 ? 13.111 16.893 9.222 1.00 25.68 201 THR A N 1
ATOM 1393 C CA . THR A 1 182 ? 14.425 16.353 8.917 1.00 25.16 201 THR A CA 1
ATOM 1394 C C . THR A 1 182 ? 14.847 15.420 10.043 1.00 24.42 201 THR A C 1
ATOM 1395 O O . THR A 1 182 ? 14.807 15.798 11.219 1.00 24.42 201 THR A O 1
ATOM 1399 N N . ALA A 1 183 ? 15.251 14.205 9.678 1.00 23.14 202 ALA A N 1
ATOM 1400 C CA . ALA A 1 183 ? 15.673 13.215 10.663 1.00 22.51 202 ALA A CA 1
ATOM 1401 C C . ALA A 1 183 ? 17.121 13.428 11.065 1.00 22.85 202 ALA A C 1
ATOM 1402 O O . ALA A 1 183 ? 18.002 13.643 10.209 1.00 23.65 202 ALA A O 1
ATOM 1404 N N . VAL A 1 184 ? 17.360 13.360 12.367 1.00 21.64 203 VAL A N 1
ATOM 1405 C CA . VAL A 1 184 ? 18.708 13.430 12.924 1.00 21.04 203 VAL A CA 1
ATOM 1406 C C . VAL A 1 184 ? 18.935 12.169 13.756 1.00 20.97 203 VAL A C 1
ATOM 1407 O O . VAL A 1 184 ? 18.148 11.835 14.657 1.00 20.05 203 VAL A O 1
ATOM 1411 N N . ALA A 1 185 ? 20.005 11.453 13.449 1.00 20.76 204 ALA A N 1
ATOM 1412 C CA . ALA A 1 185 ? 20.317 10.222 14.152 1.00 21.02 204 ALA A CA 1
ATOM 1413 C C . ALA A 1 185 ? 20.789 10.495 15.572 1.00 21.01 204 ALA A C 1
ATOM 1414 O O . ALA A 1 185 ? 21.580 11.410 15.820 1.00 21.48 204 ALA A O 1
ATOM 1416 N N . ILE A 1 186 ? 20.303 9.687 16.507 1.00 19.81 205 ILE A N 1
ATOM 1417 C CA . ILE A 1 186 ? 20.685 9.813 17.904 1.00 19.53 205 ILE A CA 1
ATOM 1418 C C . ILE A 1 186 ? 22.024 9.111 18.170 1.00 19.89 205 ILE A C 1
ATOM 1419 O O . ILE A 1 186 ? 22.319 8.084 17.554 1.00 21.03 205 ILE A O 1
ATOM 1424 N N . GLU A 1 187 ? 22.809 9.667 19.092 1.00 20.70 206 GLU A N 1
ATOM 1425 C CA . GLU A 1 187 ? 24.094 9.078 19.508 1.00 20.51 206 GLU A CA 1
ATOM 1426 C C . GLU A 1 187 ? 23.950 7.562 19.716 1.00 21.16 206 GLU A C 1
ATOM 1427 O O . GLU A 1 187 ? 23.051 7.114 20.409 1.00 18.96 206 GLU A O 1
ATOM 1433 N N . LYS A 1 188 ? 24.833 6.764 19.128 1.00 20.55 207 LYS A N 1
ATOM 1434 C CA A LYS A 1 188 ? 24.733 5.304 19.217 0.50 21.02 207 LYS A CA 1
ATOM 1435 C CA B LYS A 1 188 ? 24.689 5.309 19.220 0.50 21.26 207 LYS A CA 1
ATOM 1436 C C . LYS A 1 188 ? 24.810 4.799 20.653 1.00 20.78 207 LYS A C 1
ATOM 1437 O O . LYS A 1 188 ? 24.247 3.742 20.987 1.00 20.96 207 LYS A O 1
ATOM 1448 N N . ASP A 1 189 ? 25.521 5.540 21.509 1.00 20.48 208 ASP A N 1
ATOM 1449 C CA . ASP A 1 189 ? 25.674 5.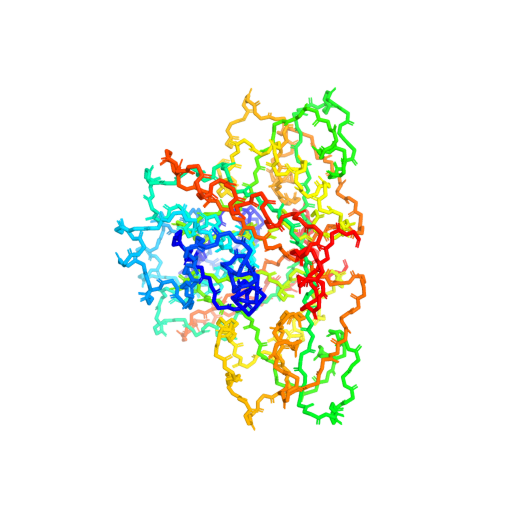089 22.895 1.00 21.40 208 ASP A CA 1
ATOM 1450 C C . ASP A 1 189 ? 24.466 5.435 23.744 1.00 20.60 208 ASP A C 1
ATOM 1451 O O . ASP A 1 189 ? 24.406 5.046 24.902 1.00 20.37 208 ASP A O 1
ATOM 1456 N N . LEU A 1 190 ? 23.520 6.158 23.150 1.00 19.75 209 LEU A N 1
ATOM 1457 C CA . LEU A 1 190 ? 22.318 6.591 23.884 1.00 18.79 209 LEU A CA 1
ATOM 1458 C C . LEU A 1 190 ? 21.033 5.996 23.369 1.00 19.36 209 LEU A C 1
ATOM 1459 O O . LEU A 1 190 ? 20.091 5.803 24.150 1.00 18.93 209 LEU A O 1
ATOM 1464 N N . VAL A 1 191 ? 20.987 5.717 22.075 1.00 18.89 210 VAL A N 1
ATOM 1465 C CA . VAL A 1 191 ? 19.710 5.406 21.406 1.00 18.42 210 VAL A CA 1
ATOM 1466 C C . VAL A 1 191 ? 19.079 4.107 21.927 1.00 17.78 210 VAL A C 1
ATOM 1467 O O . VAL A 1 191 ? 19.759 3.203 22.394 1.00 17.15 210 VAL A O 1
ATOM 1471 N N . VAL A 1 192 ? 17.746 4.047 21.899 1.00 17.17 211 VAL A N 1
ATOM 1472 C CA . VAL A 1 192 ? 17.064 2.781 22.127 1.00 17.45 211 VAL A CA 1
ATOM 1473 C C . VAL A 1 192 ? 16.316 2.321 20.869 1.00 16.89 211 VAL A C 1
ATOM 1474 O O . VAL A 1 192 ? 15.978 3.126 19.981 1.00 17.44 211 VAL A O 1
ATOM 1478 N N . TYR A 1 193 ? 16.102 1.011 20.825 1.00 17.45 212 TYR A N 1
ATOM 1479 C CA . TYR A 1 193 ? 15.418 0.293 19.746 1.00 17.64 212 TYR A CA 1
ATOM 1480 C C . TYR A 1 193 ? 14.234 -0.433 20.348 1.00 18.04 212 TYR A C 1
ATOM 1481 O O . TYR A 1 193 ? 14.374 -1.128 21.361 1.00 18.08 212 TYR A O 1
ATOM 1490 N N . ARG A 1 194 ? 13.069 -0.276 19.724 1.00 16.54 213 ARG A N 1
ATOM 1491 C CA . ARG A 1 194 ? 11.888 -1.020 20.159 1.00 16.48 213 ARG A CA 1
ATOM 1492 C C . ARG A 1 194 ? 11.278 -1.805 19.010 1.00 16.30 213 ARG A C 1
ATOM 1493 O O . ARG A 1 194 ? 11.566 -1.535 17.833 1.00 16.89 213 ARG A O 1
ATOM 1501 N N . THR A 1 195 ? 10.415 -2.755 19.360 1.00 16.58 214 THR A N 1
ATOM 1502 C CA . THR A 1 195 ? 10.026 -3.802 18.434 1.00 16.88 214 THR A CA 1
ATOM 1503 C C . THR A 1 195 ? 8.646 -3.611 17.825 1.00 17.56 214 THR A C 1
ATOM 1504 O O . THR A 1 195 ? 7.803 -2.904 18.370 1.00 18.42 214 THR A O 1
ATOM 1508 N N . PHE A 1 196 ? 8.470 -4.225 16.664 1.00 17.20 215 PHE A N 1
ATOM 1509 C CA . PHE A 1 196 ? 7.168 -4.550 16.105 1.00 17.91 215 PHE A CA 1
ATOM 1510 C C . PHE A 1 196 ? 6.831 -5.960 16.539 1.00 17.98 215 PHE A C 1
ATOM 1511 O O . PHE A 1 196 ? 7.684 -6.841 16.545 1.00 17.77 215 PHE A O 1
ATOM 1519 N N . ASN A 1 197 ? 5.576 -6.190 16.923 1.00 18.00 216 ASN A N 1
ATOM 1520 C CA . ASN A 1 197 ? 5.182 -7.529 17.291 1.00 18.63 216 ASN A CA 1
ATOM 1521 C C . ASN A 1 197 ? 3.767 -7.831 16.822 1.00 18.23 216 ASN A C 1
ATOM 1522 O O . ASN A 1 197 ? 3.053 -6.936 16.355 1.00 17.73 216 ASN A O 1
ATOM 1527 N N . VAL A 1 198 ? 3.415 -9.109 16.889 1.00 18.93 217 VAL A N 1
ATOM 1528 C CA . VAL A 1 198 ? 2.057 -9.550 16.601 1.00 19.02 217 VAL A CA 1
ATOM 1529 C C . VAL A 1 198 ? 1.628 -10.593 17.617 1.00 19.74 217 VAL A C 1
ATOM 1530 O O . VAL A 1 198 ? 2.455 -11.290 18.205 1.00 19.10 217 VAL A O 1
ATOM 1534 N N . ILE A 1 199 ? 0.314 -10.687 17.822 1.00 19.62 218 ILE A N 1
ATOM 1535 C CA . ILE A 1 199 ? -0.266 -11.786 18.575 1.00 20.51 218 ILE A CA 1
ATOM 1536 C C . ILE A 1 199 ? -1.551 -12.225 17.868 1.00 20.42 218 ILE A C 1
ATOM 1537 O O . ILE A 1 199 ? -2.374 -11.394 17.519 1.00 20.67 218 ILE A O 1
ATOM 1542 N N . ALA A 1 200 ? -1.675 -13.524 17.623 1.00 20.71 219 ALA A N 1
ATOM 1543 C CA . ALA A 1 200 ? -2.906 -14.095 17.045 1.00 21.42 219 ALA A CA 1
ATOM 1544 C C . ALA A 1 200 ? -3.897 -14.413 18.148 1.00 22.57 219 ALA A C 1
ATOM 1545 O O . ALA A 1 200 ? -3.501 -14.804 19.258 1.00 23.02 219 ALA A O 1
ATOM 1547 N N . LYS A 1 201 ? -5.181 -14.262 17.838 1.00 23.35 220 LYS A N 1
ATOM 1548 C CA . LYS A 1 201 ? -6.227 -14.584 18.798 1.00 24.58 220 LYS A CA 1
ATOM 1549 C C . LYS A 1 201 ? -6.208 -16.067 19.136 1.00 25.28 220 LYS A C 1
ATOM 1550 O O . LYS A 1 201 ? -5.711 -16.889 18.375 1.00 25.23 220 LYS A O 1
ATOM 1556 N N . GLU A 1 202 ? -6.732 -16.384 20.313 1.00 26.48 221 GLU A N 1
ATOM 1557 C CA . GLU A 1 202 ? -6.973 -17.760 20.697 1.00 27.52 221 GLU A CA 1
ATOM 1558 C C . GLU A 1 202 ? -7.924 -18.367 19.679 1.00 27.64 221 GLU A C 1
ATOM 1559 O O . GLU A 1 202 ? -8.971 -17.776 19.375 1.00 27.91 221 GLU A O 1
ATOM 1565 N N . GLY A 1 203 ? -7.541 -19.519 19.140 1.00 28.45 222 GLY A N 1
ATOM 1566 C CA . GLY A 1 203 ? -8.353 -20.215 18.134 1.00 28.66 222 GLY A CA 1
ATOM 1567 C C . GLY A 1 203 ? -8.260 -19.616 16.740 1.00 29.07 222 GLY A C 1
ATOM 1568 O O . GLY A 1 203 ? -9.147 -19.82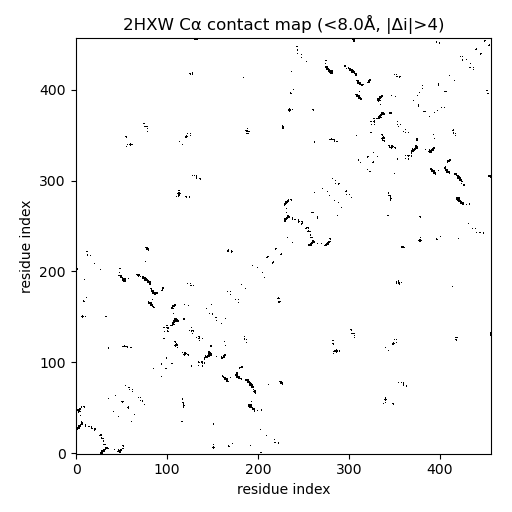5 15.901 1.00 29.38 222 GLY A O 1
ATOM 1569 N N . ALA A 1 204 ? -7.182 -18.866 16.494 1.00 28.85 223 ALA A N 1
ATOM 1570 C CA . ALA A 1 204 ? -6.953 -18.198 15.210 1.00 28.94 223 ALA A CA 1
ATOM 1571 C C . ALA A 1 204 ? -7.076 -19.164 14.040 1.00 29.01 223 ALA A C 1
ATOM 1572 O O . ALA A 1 204 ? -6.596 -20.299 14.106 1.00 29.58 223 ALA A O 1
ATOM 1574 N N . SER A 1 205 ? -7.708 -18.698 12.968 1.00 29.29 224 SER A N 1
ATOM 1575 C CA . SER A 1 205 ? -7.894 -19.496 11.756 1.00 29.38 224 SER A CA 1
ATOM 1576 C C . SER A 1 205 ? -6.575 -19.853 11.077 1.00 29.54 224 SER A C 1
ATOM 1577 O O . SER A 1 205 ? -5.538 -19.237 11.343 1.00 29.06 224 SER A O 1
ATOM 1580 N N . LYS A 1 206 ? -6.627 -20.837 10.181 1.00 29.79 225 LYS A N 1
ATOM 1581 C CA . LYS A 1 206 ? -5.471 -21.187 9.354 1.00 30.28 225 LYS A CA 1
ATOM 1582 C C . LYS A 1 206 ? -4.981 -19.989 8.526 1.00 29.86 225 LYS A C 1
ATOM 1583 O O . LYS A 1 206 ? -3.777 -19.743 8.437 1.00 29.58 225 LYS A O 1
ATOM 1589 N N . GLU A 1 207 ? -5.917 -19.258 7.925 1.00 29.67 226 GLU A N 1
ATOM 1590 C CA . GLU A 1 207 ? -5.596 -18.041 7.172 1.00 29.98 226 GLU A CA 1
ATOM 1591 C C . GLU A 1 207 ? -4.850 -17.013 8.020 1.00 28.36 226 GLU A C 1
ATOM 1592 O O . GLU A 1 207 ? -3.930 -16.359 7.531 1.00 28.12 226 GLU A O 1
ATOM 1598 N N . THR A 1 208 ? -5.263 -16.869 9.279 1.00 27.39 227 THR A N 1
ATOM 1599 C CA . THR A 1 208 ? -4.610 -15.942 10.213 1.00 26.46 227 THR A CA 1
ATOM 1600 C C . THR A 1 208 ? -3.178 -16.392 10.486 1.00 26.32 227 THR A C 1
ATOM 1601 O O . THR A 1 208 ? -2.245 -15.597 10.374 1.00 25.86 227 THR A O 1
ATOM 1605 N N . GLN A 1 209 ? -3.016 -17.669 10.836 1.00 26.64 228 GLN A N 1
ATOM 1606 C CA . GLN A 1 209 ? -1.683 -18.237 11.080 1.00 27.14 228 GLN A CA 1
ATOM 1607 C C . GLN A 1 209 ? -0.778 -18.108 9.862 1.00 26.42 228 GLN A C 1
ATOM 1608 O O . GLN A 1 209 ? 0.406 -17.796 10.001 1.00 25.71 228 GLN A O 1
ATOM 1614 N N . ASP A 1 210 ? -1.333 -18.349 8.671 1.00 25.94 229 ASP A N 1
ATOM 1615 C CA . ASP A 1 210 ? -0.557 -18.230 7.429 1.00 25.76 229 ASP A CA 1
ATOM 1616 C C . ASP A 1 210 ? -0.091 -16.793 7.211 1.00 24.77 229 ASP A C 1
ATOM 1617 O O . ASP A 1 210 ? 1.035 -16.559 6.758 1.00 24.19 229 ASP A O 1
ATOM 1622 N N . PHE A 1 211 ? -0.945 -15.826 7.526 1.00 23.62 230 PHE A N 1
ATOM 1623 C CA . PHE A 1 211 ? -0.526 -14.443 7.351 1.00 23.24 230 PHE A CA 1
ATOM 1624 C C . PHE A 1 211 ? 0.572 -14.070 8.346 1.00 22.93 230 PHE A C 1
ATOM 1625 O O . PHE A 1 211 ? 1.515 -13.371 7.992 1.00 23.03 230 PHE A O 1
ATOM 1633 N N . ILE A 1 212 ? 0.459 -14.560 9.579 1.00 22.98 231 ILE A N 1
ATOM 1634 C CA . ILE A 1 212 ? 1.518 -14.327 10.561 1.00 23.61 231 ILE A CA 1
ATOM 1635 C C . ILE A 1 212 ? 2.844 -14.874 10.026 1.00 23.04 231 ILE A C 1
ATOM 1636 O O . ILE A 1 212 ? 3.878 -14.216 10.123 1.00 23.54 231 ILE A O 1
ATOM 1641 N N . ALA A 1 213 ? 2.798 -16.064 9.431 1.00 23.18 232 ALA A N 1
ATOM 1642 C CA . ALA A 1 213 ? 4.011 -16.668 8.868 1.00 23.36 232 ALA A CA 1
ATOM 1643 C C . ALA A 1 213 ? 4.594 -15.793 7.777 1.00 23.45 232 ALA A C 1
ATOM 1644 O O . ALA A 1 213 ? 5.817 -15.642 7.662 1.00 23.61 232 ALA A O 1
ATOM 1646 N N . TYR A 1 214 ? 3.713 -15.229 6.958 1.00 23.29 233 TYR A N 1
ATOM 1647 C CA . TYR A 1 214 ? 4.127 -14.379 5.857 1.00 23.48 233 TYR A CA 1
ATOM 1648 C C . TYR A 1 214 ? 4.880 -13.137 6.319 1.00 23.16 233 TYR A C 1
ATOM 1649 O O . TYR A 1 214 ? 5.677 -12.584 5.569 1.00 23.56 233 TYR A O 1
ATOM 1658 N N . LEU A 1 215 ? 4.632 -12.696 7.549 1.00 23.11 234 LEU A N 1
ATOM 1659 C CA . LEU A 1 215 ? 5.314 -11.510 8.060 1.00 23.15 234 LEU A CA 1
ATOM 1660 C C . LEU A 1 215 ? 6.801 -11.763 8.265 1.00 24.01 234 LEU A C 1
ATOM 1661 O O . LEU A 1 215 ? 7.556 -10.822 8.428 1.00 24.07 234 LEU A O 1
ATOM 1666 N N . SER A 1 216 ? 7.191 -13.036 8.270 1.00 25.20 235 SER A N 1
ATOM 1667 C CA . SER A 1 216 ? 8.600 -13.415 8.364 1.00 26.68 235 SER A CA 1
ATOM 1668 C C . SER A 1 216 ? 9.171 -13.918 7.033 1.00 27.59 235 SER A C 1
ATOM 1669 O O . SER A 1 216 ? 10.308 -14.389 6.975 1.00 28.36 235 SER A O 1
ATOM 1672 N N . SER A 1 217 ? 8.383 -13.827 5.968 1.00 27.81 236 SER A N 1
ATOM 1673 C CA . SER A 1 217 ? 8.851 -14.202 4.630 1.00 28.48 236 SER A CA 1
ATOM 1674 C C . SER A 1 217 ? 9.857 -13.177 4.096 1.00 28.73 236 SER A C 1
ATOM 1675 O O . SER A 1 217 ? 9.895 -12.030 4.555 1.00 28.63 236 SER A O 1
ATOM 1678 N N . LYS A 1 218 ? 10.660 -13.576 3.108 1.00 29.38 237 LYS A N 1
ATOM 1679 C CA . LYS A 1 218 ? 11.635 -12.660 2.509 1.00 30.38 237 LYS A CA 1
ATOM 1680 C C . LYS A 1 218 ? 10.961 -11.423 1.883 1.00 29.63 237 LYS A C 1
ATOM 1681 O O . LYS A 1 218 ? 11.482 -10.303 1.971 1.00 29.43 237 LYS A O 1
ATOM 1687 N N . GLU A 1 219 ? 9.778 -11.637 1.304 1.00 29.22 238 GLU A N 1
ATOM 1688 C CA A GLU A 1 219 ? 8.990 -10.570 0.701 0.50 29.11 238 GLU A CA 1
ATOM 1689 C CA B GLU A 1 219 ? 8.993 -10.562 0.702 0.50 29.01 238 GLU A CA 1
ATOM 1690 C C . GLU A 1 219 ? 8.581 -9.527 1.748 1.00 28.58 238 GLU A C 1
ATOM 1691 O O . GLU A 1 219 ? 8.703 -8.323 1.522 1.00 29.02 238 GLU A O 1
ATOM 1702 N N . ALA A 1 220 ? 8.100 -10.000 2.896 1.00 27.46 239 ALA A N 1
ATOM 1703 C CA . ALA A 1 220 ? 7.723 -9.098 3.982 1.00 26.47 239 ALA A CA 1
ATOM 1704 C C . ALA A 1 220 ? 8.939 -8.393 4.584 1.00 26.53 239 ALA A C 1
ATOM 1705 O O . ALA A 1 220 ? 8.884 -7.195 4.881 1.00 25.66 239 ALA A O 1
ATOM 1707 N N . LYS A 1 221 ? 10.036 -9.136 4.755 1.00 26.55 240 LYS A N 1
ATOM 1708 C CA . LYS A 1 221 ? 11.257 -8.574 5.335 1.00 26.86 240 LYS A CA 1
ATOM 1709 C C . LYS A 1 221 ? 11.739 -7.368 4.542 1.00 26.74 240 LYS A C 1
ATOM 1710 O O . LYS A 1 221 ? 12.163 -6.357 5.117 1.00 25.79 240 LYS A O 1
ATOM 1716 N N . GLU A 1 222 ? 11.668 -7.481 3.213 1.00 26.72 241 GLU A N 1
ATOM 1717 C CA . GLU A 1 222 ? 12.084 -6.401 2.338 1.00 27.58 241 GLU A CA 1
ATOM 1718 C C . GLU A 1 222 ? 11.202 -5.162 2.481 1.00 26.46 241 GLU A C 1
ATOM 1719 O O . GLU A 1 222 ? 11.713 -4.047 2.448 1.00 26.62 241 GLU A O 1
ATOM 1725 N N . ILE A 1 223 ? 9.889 -5.353 2.669 1.00 25.22 242 ILE A N 1
ATOM 1726 C CA . ILE A 1 223 ? 8.981 -4.218 2.862 1.00 24.48 242 ILE A CA 1
ATOM 1727 C C . ILE A 1 223 ? 9.209 -3.566 4.233 1.00 23.58 242 ILE A C 1
ATOM 1728 O O . ILE A 1 223 ? 9.324 -2.348 4.333 1.00 23.37 242 ILE A O 1
ATOM 1733 N N . PHE A 1 224 ? 9.309 -4.378 5.282 1.00 22.70 243 PHE A N 1
ATOM 1734 C CA . PHE A 1 224 ? 9.658 -3.847 6.597 1.00 22.22 243 PHE A CA 1
ATOM 1735 C C . PHE A 1 224 ? 10.957 -3.037 6.545 1.00 22.67 243 PHE A C 1
ATOM 1736 O O . PHE A 1 224 ? 11.041 -1.955 7.128 1.00 22.89 243 PHE A O 1
ATOM 1744 N N . LYS A 1 225 ? 11.959 -3.549 5.831 1.00 23.65 244 LYS A N 1
ATOM 1745 C CA . LYS A 1 225 ? 13.239 -2.851 5.722 1.00 24.97 244 LYS A CA 1
ATOM 1746 C C . LYS A 1 225 ? 13.093 -1.467 5.078 1.00 24.97 244 LYS A C 1
ATOM 1747 O O . LYS A 1 225 ? 13.757 -0.515 5.498 1.00 24.56 244 LYS A O 1
ATOM 1753 N N . LYS A 1 226 ? 12.217 -1.364 4.073 1.00 25.72 245 LYS A N 1
ATOM 1754 C CA . LYS A 1 226 ? 11.931 -0.085 3.400 1.00 27.07 245 LYS A CA 1
ATOM 1755 C C . LYS A 1 226 ? 11.461 0.990 4.373 1.00 26.81 245 LYS A C 1
ATOM 1756 O O . LYS A 1 226 ? 11.736 2.183 4.179 1.00 27.12 245 LYS A O 1
ATOM 1762 N N . TYR A 1 227 ? 10.732 0.565 5.407 1.00 26.10 246 TYR A N 1
ATOM 1763 C CA . TYR A 1 227 ? 10.195 1.483 6.403 1.00 26.09 246 TYR A CA 1
ATOM 1764 C C . TYR A 1 227 ? 11.062 1.579 7.651 1.00 25.94 246 TYR A C 1
ATOM 1765 O O . TYR A 1 227 ? 10.654 2.178 8.645 1.00 26.04 246 TYR A O 1
ATOM 1774 N N . GLY A 1 228 ? 12.261 1.001 7.599 1.00 25.48 247 GLY A N 1
ATOM 1775 C CA . GLY A 1 228 ? 13.226 1.142 8.691 1.00 25.28 247 GLY A CA 1
ATOM 1776 C C . GLY A 1 228 ? 13.237 0.043 9.734 1.00 25.36 247 GLY A C 1
ATOM 1777 O O . GLY A 1 228 ? 13.992 0.128 10.719 1.00 25.61 247 GLY A O 1
ATOM 1778 N N . TRP A 1 229 ? 12.408 -0.982 9.533 1.00 24.90 248 TRP A N 1
ATOM 1779 C CA . TRP A 1 229 ? 12.311 -2.104 10.477 1.00 24.94 248 TRP A CA 1
ATOM 1780 C C . TRP A 1 229 ? 13.354 -3.171 10.173 1.00 25.82 248 TRP A C 1
ATOM 1781 O O . TRP A 1 229 ? 13.403 -3.693 9.046 1.00 27.38 248 TRP A O 1
ATOM 1792 N N . ARG A 1 230 ? 14.153 -3.515 11.186 1.00 25.44 249 ARG A N 1
ATOM 1793 C CA . ARG A 1 230 ? 15.363 -4.337 11.033 1.00 26.21 249 ARG A CA 1
ATOM 1794 C C . ARG A 1 230 ? 15.292 -5.629 11.863 1.00 25.37 249 ARG A C 1
ATOM 1795 O O . ARG A 1 230 ? 14.513 -5.737 12.812 1.00 23.10 249 ARG A O 1
ATOM 1803 N N . GLU A 1 231 ? 16.133 -6.600 11.508 1.00 25.47 250 GLU A N 1
ATOM 1804 C CA . GLU A 1 231 ? 16.302 -7.838 12.281 1.00 26.49 250 GLU A CA 1
ATOM 1805 C C . GLU A 1 231 ? 17.680 -7.942 12.924 1.00 27.66 250 GLU A C 1
ATOM 1806 O O . GLU A 1 231 ? 17.858 -8.617 13.945 1.00 26.60 250 GLU A O 1
ATOM 1812 N N . HIS A 1 232 ? 18.667 -7.316 12.292 1.00 29.06 251 HIS A N 1
ATOM 1813 C CA . HIS A 1 232 ? 20.048 -7.373 12.765 1.00 31.19 251 HIS A CA 1
ATOM 1814 C C . HIS A 1 232 ? 20.798 -6.071 12.499 1.00 31.49 251 HIS A C 1
ATOM 1815 O O . HIS A 1 232 ? 20.259 -5.151 11.879 1.00 32.84 251 HIS A O 1
ATOM 1822 N N . VAL B 1 3 ? 5.247 18.076 56.752 1.00 34.16 22 VAL B N 1
ATOM 1823 C CA . VAL B 1 3 ? 5.343 17.944 55.266 1.00 33.62 22 VAL B CA 1
ATOM 1824 C C . VAL B 1 3 ? 4.983 16.507 54.903 1.00 33.28 22 VAL B C 1
ATOM 1825 O O . VAL B 1 3 ? 5.566 15.566 55.441 1.00 33.51 22 VAL B O 1
ATOM 1829 N N . ASN B 1 4 ? 4.016 16.343 54.005 1.00 33.02 23 ASN B N 1
ATOM 1830 C CA . ASN B 1 4 ? 3.571 15.009 53.603 1.00 32.71 23 ASN B CA 1
ATOM 1831 C C . ASN B 1 4 ? 4.033 14.624 52.200 1.00 31.89 23 ASN B C 1
ATOM 1832 O O . ASN B 1 4 ? 3.637 15.260 51.219 1.00 31.60 23 ASN B O 1
ATOM 1837 N N . LEU B 1 5 ? 4.855 13.577 52.129 1.00 31.43 24 LEU B N 1
ATOM 1838 C CA . LEU B 1 5 ? 5.319 13.008 50.855 1.00 30.84 24 LEU B CA 1
ATOM 1839 C C . LEU B 1 5 ? 4.575 11.725 50.498 1.00 29.82 24 LEU B C 1
ATOM 1840 O O . LEU B 1 5 ? 4.300 10.888 51.367 1.00 29.48 24 LEU B O 1
ATOM 1845 N N . TYR B 1 6 ? 4.270 11.573 49.209 1.00 28.30 25 TYR B N 1
ATOM 1846 C CA . TYR B 1 6 ? 3.662 10.360 48.680 1.00 27.37 25 TYR B CA 1
ATOM 1847 C C . TYR B 1 6 ? 4.414 9.894 47.441 1.00 26.16 25 TYR B C 1
ATOM 1848 O O . TYR B 1 6 ? 4.829 10.707 46.619 1.00 25.37 25 TYR B O 1
ATOM 1857 N N . GLY B 1 7 ? 4.579 8.585 47.317 1.00 25.04 26 GLY B N 1
ATOM 1858 C CA . GLY B 1 7 ? 5.215 8.015 46.129 1.00 24.44 26 GLY B CA 1
ATOM 1859 C C . GLY B 1 7 ? 5.397 6.520 46.258 1.00 23.87 26 GLY B C 1
ATOM 1860 O O . GLY B 1 7 ? 4.929 5.910 47.229 1.00 23.93 26 GLY B O 1
ATOM 1861 N N . PRO B 1 8 ? 6.084 5.905 45.274 1.00 23.29 27 PRO B N 1
ATOM 1862 C CA . PRO B 1 8 ? 6.275 4.462 45.242 1.00 23.40 27 PRO B CA 1
ATOM 1863 C C . PRO B 1 8 ? 7.198 3.938 46.335 1.00 24.11 27 PRO B C 1
ATOM 1864 O O . PRO B 1 8 ? 8.093 4.652 46.814 1.00 24.21 27 PRO B O 1
ATOM 1868 N N . GLY B 1 9 ? 6.991 2.681 46.704 1.00 24.77 28 GLY B N 1
ATOM 1869 C CA . GLY B 1 9 ? 7.955 1.967 47.525 1.00 26.06 28 GLY B CA 1
ATOM 1870 C C . GLY B 1 9 ? 9.221 1.835 46.699 1.00 27.03 28 GLY B C 1
ATOM 1871 O O . GLY B 1 9 ? 9.150 1.708 45.471 1.00 27.15 28 GLY B O 1
ATOM 1872 N N . GLY B 1 10 ? 10.371 1.872 47.361 1.00 27.85 29 GLY B N 1
ATOM 1873 C CA . GLY B 1 10 ? 11.660 1.829 46.678 1.00 28.89 29 GLY B CA 1
ATOM 1874 C C . GLY B 1 10 ? 12.532 2.953 47.197 1.00 29.60 29 GLY B C 1
ATOM 1875 O O . GLY B 1 10 ? 13.365 2.728 48.085 1.00 30.52 29 GLY B O 1
ATOM 1876 N N . PRO B 1 11 ? 12.350 4.171 46.650 1.00 29.71 30 PRO B N 1
ATOM 1877 C CA . PRO B 1 11 ? 13.057 5.368 47.125 1.00 30.05 30 PRO B CA 1
ATOM 1878 C C . PRO B 1 11 ? 12.728 5.710 48.577 1.00 30.22 30 PRO B C 1
ATOM 1879 O O . PRO B 1 11 ? 13.431 6.518 49.188 1.00 30.26 30 PRO B O 1
ATOM 1883 N N . HIS B 1 12 ? 11.665 5.111 49.114 1.00 30.57 31 HIS B N 1
ATOM 1884 C CA . HIS B 1 12 ? 11.188 5.423 50.461 1.00 31.47 31 HIS B CA 1
ATOM 1885 C C . HIS B 1 12 ? 12.212 5.096 51.547 1.00 32.17 31 HIS B C 1
ATOM 1886 O O . HIS B 1 12 ? 12.232 5.752 52.584 1.00 32.04 31 HIS B O 1
ATOM 1893 N N . THR B 1 13 ? 13.066 4.099 51.299 1.00 32.83 32 THR B N 1
ATOM 1894 C CA . THR B 1 13 ? 14.109 3.717 52.253 1.00 33.42 32 THR B CA 1
ATOM 1895 C C . THR B 1 13 ? 15.082 4.873 52.492 1.00 33.71 32 THR B C 1
ATOM 1896 O O . THR B 1 13 ? 15.326 5.261 53.642 1.00 33.86 32 THR B O 1
ATOM 1900 N N . ALA B 1 14 ? 15.602 5.439 51.402 1.00 33.43 33 ALA B N 1
ATOM 1901 C CA . ALA B 1 14 ? 16.469 6.611 51.465 1.00 33.43 33 ALA B CA 1
ATOM 1902 C C . ALA B 1 14 ? 15.731 7.826 52.027 1.00 33.40 33 ALA B C 1
ATOM 1903 O O . ALA B 1 14 ? 16.286 8.581 52.832 1.00 33.14 33 ALA B O 1
ATOM 1905 N N . LEU B 1 15 ? 14.483 8.014 51.604 1.00 33.53 34 LEU B N 1
ATOM 1906 C CA . LEU B 1 15 ? 13.685 9.154 52.063 1.00 33.78 34 LEU B CA 1
ATOM 1907 C C . LEU B 1 15 ? 13.365 9.137 53.560 1.00 34.48 34 LEU B C 1
ATOM 1908 O O . LEU B 1 15 ? 13.330 10.193 54.189 1.00 34.17 34 LEU B O 1
ATOM 1913 N N . LYS B 1 16 ? 13.130 7.948 54.114 1.00 35.50 35 LYS B N 1
ATOM 1914 C CA . LYS B 1 16 ? 12.885 7.790 55.553 1.00 36.84 35 LYS B CA 1
ATOM 1915 C C . LYS B 1 16 ? 14.119 8.180 56.362 1.00 37.27 35 LYS B C 1
ATOM 1916 O O . LYS B 1 16 ? 14.003 8.909 57.356 1.00 37.48 35 LYS B O 1
ATOM 1922 N N . ASP B 1 17 ? 15.286 7.689 55.934 1.00 37.92 36 ASP B N 1
ATOM 1923 C CA . ASP B 1 17 ? 16.572 8.060 56.535 1.00 38.67 36 ASP B CA 1
ATOM 1924 C C . ASP B 1 17 ? 16.768 9.579 56.511 1.00 38.95 36 ASP B C 1
ATOM 1925 O O . ASP B 1 17 ? 17.176 10.175 57.510 1.00 39.24 36 ASP B O 1
ATOM 1930 N N . ILE B 1 18 ? 16.476 10.195 55.365 1.00 39.14 37 ILE B N 1
ATOM 1931 C CA . ILE B 1 18 ? 16.626 11.643 55.182 1.00 39.55 37 ILE B CA 1
ATOM 1932 C C . ILE B 1 18 ? 15.617 12.435 56.014 1.00 40.18 37 ILE B C 1
ATOM 1933 O O . ILE B 1 18 ? 15.979 13.433 56.652 1.00 40.29 37 ILE B O 1
ATOM 1938 N N . ALA B 1 19 ? 14.363 11.983 56.007 1.00 40.83 38 ALA B N 1
ATOM 1939 C CA . ALA B 1 19 ? 13.288 12.632 56.761 1.00 41.70 38 ALA B CA 1
ATOM 1940 C C . ALA B 1 19 ? 13.566 12.623 58.262 1.00 42.54 38 ALA B C 1
ATOM 1941 O O . ALA B 1 19 ? 13.349 13.631 58.943 1.00 42.58 38 ALA B O 1
ATOM 1943 N N . ASN B 1 20 ? 14.049 11.487 58.767 1.00 43.49 39 ASN B N 1
ATOM 1944 C CA . ASN B 1 20 ? 14.405 11.359 60.179 1.00 44.63 39 ASN B CA 1
ATOM 1945 C C . ASN B 1 20 ? 15.497 12.347 60.566 1.00 45.14 39 ASN B C 1
ATOM 1946 O O . ASN B 1 20 ? 15.351 13.090 61.539 1.00 45.53 39 ASN B O 1
ATOM 1951 N N . LYS B 1 21 ? 16.569 12.374 59.777 1.00 45.70 40 LYS B N 1
ATOM 1952 C CA . LYS B 1 21 ? 17.694 13.280 60.003 1.00 46.19 40 LYS B CA 1
ATOM 1953 C C . LYS B 1 21 ? 17.263 14.746 59.936 1.00 46.47 40 LYS B C 1
ATOM 1954 O O . LYS B 1 21 ? 17.752 15.583 60.704 1.00 46.60 40 LYS B O 1
ATOM 1960 N N . TYR B 1 22 ? 16.343 15.043 59.022 1.00 46.70 41 TYR B N 1
ATOM 1961 C CA . TYR B 1 22 ? 15.835 16.398 58.833 1.00 47.18 41 TYR B CA 1
ATOM 1962 C C . TYR B 1 22 ? 15.027 16.867 60.038 1.00 48.15 41 TYR B C 1
ATOM 1963 O O . TYR B 1 22 ? 15.125 18.028 60.441 1.00 48.15 41 TYR B O 1
ATOM 1972 N N . SER B 1 23 ? 14.232 15.957 60.596 1.00 49.36 42 SER B N 1
ATOM 1973 C CA . SER B 1 23 ? 13.425 16.237 61.781 1.00 50.69 42 SER B CA 1
ATOM 1974 C C . SER B 1 23 ? 14.301 16.496 63.007 1.00 51.35 42 SER B C 1
ATOM 1975 O O . SER B 1 23 ? 13.986 17.362 63.825 1.00 51.82 42 SER B O 1
ATOM 1978 N N . GLU B 1 24 ? 15.403 15.756 63.119 1.00 52.09 43 GLU B N 1
ATOM 1979 C CA . GLU B 1 24 ? 16.380 15.949 64.198 1.00 52.81 43 GLU B CA 1
ATOM 1980 C C . GLU B 1 24 ? 16.952 17.365 64.182 1.00 52.70 43 GLU B C 1
ATOM 1981 O O . GLU B 1 24 ? 17.112 17.992 65.234 1.00 53.01 43 GLU B O 1
ATOM 1987 N N . LYS B 1 25 ? 17.255 17.849 62.978 1.00 52.50 44 LYS B N 1
ATOM 1988 C CA . LYS B 1 25 ? 17.895 19.144 62.772 1.00 52.11 44 LYS B CA 1
ATOM 1989 C C . LYS B 1 25 ? 16.931 20.325 62.909 1.00 51.69 44 LYS B C 1
ATOM 1990 O O . LYS B 1 25 ? 17.267 21.335 63.533 1.00 51.86 44 LYS B O 1
ATOM 1996 N N . THR B 1 26 ? 15.742 20.194 62.327 1.00 50.82 45 THR B N 1
ATOM 1997 C CA . THR B 1 26 ? 14.835 21.330 62.152 1.00 50.02 45 THR B CA 1
ATOM 1998 C C . THR B 1 26 ? 13.579 21.261 63.015 1.00 49.35 45 THR B C 1
ATOM 1999 O O . THR B 1 26 ? 12.898 22.271 63.201 1.00 49.41 45 THR B O 1
ATOM 2003 N N . GLY B 1 27 ? 13.259 20.071 63.513 1.00 48.66 46 GLY B N 1
ATOM 2004 C CA . GLY B 1 27 ? 12.036 19.863 64.292 1.00 47.75 46 GLY B CA 1
ATOM 2005 C C . GLY B 1 27 ? 10.773 19.843 63.447 1.00 47.22 46 GLY B C 1
ATOM 2006 O O . GLY B 1 27 ? 9.661 19.786 63.982 1.00 46.98 46 GLY B O 1
ATOM 2007 N N . VAL B 1 28 ? 10.949 19.896 62.126 1.00 46.31 47 VAL B N 1
ATOM 2008 C CA . VAL B 1 28 ? 9.840 19.823 61.174 1.00 45.45 47 VAL B CA 1
ATOM 2009 C C . VAL B 1 28 ? 9.510 18.358 60.878 1.00 44.64 47 VAL B C 1
ATOM 2010 O O . VAL B 1 28 ? 10.387 17.578 60.487 1.00 44.61 47 VAL B O 1
ATOM 2014 N N . LYS B 1 29 ? 8.246 17.998 61.091 1.00 43.42 48 LYS B N 1
ATOM 2015 C CA . LYS B 1 29 ? 7.748 16.649 60.856 1.00 42.38 48 LYS B CA 1
ATOM 2016 C C . LYS B 1 29 ? 7.614 16.407 59.355 1.00 41.13 48 LYS B C 1
ATOM 2017 O O . LYS B 1 29 ? 6.900 17.133 58.661 1.00 40.96 48 LYS B O 1
ATOM 2023 N N . VAL B 1 30 ? 8.316 15.390 58.866 1.00 39.65 49 VAL B N 1
ATOM 2024 C CA . VAL B 1 30 ? 8.234 15.000 57.462 1.00 38.31 49 VAL B CA 1
ATOM 2025 C C . VAL B 1 30 ? 7.752 13.558 57.400 1.00 37.19 49 VAL B C 1
ATOM 2026 O O . VAL B 1 30 ? 8.435 12.644 57.878 1.00 37.02 49 VAL B O 1
ATOM 2030 N N . ASN B 1 31 ? 6.566 13.368 56.827 1.00 35.77 50 ASN B N 1
ATOM 2031 C CA . ASN B 1 31 ? 5.957 12.046 56.710 1.00 34.58 50 ASN B CA 1
ATOM 2032 C C . ASN B 1 31 ? 6.159 11.465 55.321 1.00 33.55 50 ASN B C 1
ATOM 2033 O O . ASN B 1 31 ? 5.803 12.095 54.328 1.00 33.44 50 ASN B O 1
ATOM 2038 N N . VAL B 1 32 ? 6.720 10.262 55.267 1.00 32.30 51 VAL B N 1
ATOM 2039 C CA . VAL B 1 32 ? 6.989 9.598 53.995 1.00 31.49 51 VAL B CA 1
ATOM 2040 C C . VAL B 1 32 ? 6.012 8.451 53.806 1.00 30.96 51 VAL B C 1
ATOM 2041 O O . VAL B 1 32 ? 6.169 7.384 54.397 1.00 31.26 51 VAL B O 1
ATOM 2045 N N . ASN B 1 33 ? 5.002 8.689 52.973 1.00 30.20 52 ASN B N 1
ATOM 2046 C CA . ASN B 1 33 ? 3.996 7.689 52.640 1.00 29.92 52 ASN B CA 1
ATOM 2047 C C . ASN B 1 33 ? 4.353 7.026 51.325 1.00 29.21 52 ASN B C 1
ATOM 2048 O O . ASN B 1 33 ? 4.751 7.696 50.365 1.00 28.57 52 ASN B O 1
ATOM 2053 N N . PHE B 1 34 ? 4.213 5.710 51.279 1.00 28.49 53 PHE B N 1
ATOM 2054 C CA . PHE B 1 34 ? 4.765 4.958 50.155 1.00 27.88 53 PHE B CA 1
ATOM 2055 C C . PHE B 1 34 ? 4.008 3.688 49.829 1.00 27.75 53 PHE B C 1
ATOM 2056 O O . PHE B 1 34 ? 3.304 3.119 50.675 1.00 27.84 53 PHE B O 1
ATOM 2064 N N . GLY B 1 35 ? 4.178 3.233 48.593 1.00 26.65 54 GLY B N 1
ATOM 2065 C CA . GLY B 1 35 ? 3.609 1.974 48.146 1.00 26.29 54 GLY B CA 1
ATOM 2066 C C . GLY B 1 35 ? 2.951 2.155 46.799 1.00 26.05 54 GLY B C 1
ATOM 2067 O O . GLY B 1 35 ? 3.078 3.227 46.187 1.00 25.78 54 GLY B O 1
ATOM 2068 N N . PRO B 1 36 ? 2.250 1.112 46.321 1.00 26.15 55 PRO B N 1
ATOM 2069 C CA . PRO B 1 36 ? 1.470 1.233 45.095 1.00 26.21 55 PRO B CA 1
ATOM 2070 C C . PRO B 1 36 ? 0.500 2.409 45.168 1.00 26.76 55 PRO B C 1
ATOM 2071 O O . PRO B 1 36 ? -0.088 2.661 46.223 1.00 26.87 55 PRO B O 1
ATOM 2075 N N . GLN B 1 37 ? 0.340 3.120 44.057 1.00 26.55 56 GLN B N 1
ATOM 2076 C CA . GLN B 1 37 ? -0.447 4.351 44.028 1.00 27.00 56 GLN B CA 1
ATOM 2077 C C . GLN B 1 37 ? -1.826 4.180 44.653 1.00 27.63 56 GLN B C 1
ATOM 2078 O O . GLN B 1 37 ? -2.283 5.063 45.383 1.00 27.50 56 GLN B O 1
ATOM 2084 N N . ALA B 1 38 ? -2.462 3.049 44.370 1.00 28.09 57 ALA B N 1
ATOM 2085 C CA . ALA B 1 38 ? -3.844 2.817 44.805 1.00 28.98 57 ALA B CA 1
ATOM 2086 C C . ALA B 1 38 ? -3.990 2.830 46.318 1.00 29.56 57 ALA B C 1
ATOM 2087 O O . ALA B 1 38 ? -5.071 3.158 46.840 1.00 30.37 57 ALA B O 1
ATOM 2089 N N . THR B 1 39 ? -2.913 2.483 47.019 1.00 29.74 58 THR B N 1
ATOM 2090 C CA . THR B 1 39 ? -2.932 2.374 48.478 1.00 30.14 58 THR B CA 1
ATOM 2091 C C . THR B 1 39 ? -2.993 3.721 49.192 1.00 30.40 58 THR B C 1
ATOM 2092 O O . THR B 1 39 ? -3.505 3.801 50.317 1.00 31.15 58 THR B O 1
ATOM 2096 N N . TRP B 1 40 ? -2.484 4.776 48.556 1.00 29.75 59 TRP B N 1
ATOM 2097 C CA . TRP B 1 40 ? -2.424 6.094 49.200 1.00 29.81 59 TRP B CA 1
ATOM 2098 C C . TRP B 1 40 ? -3.086 7.220 48.419 1.00 30.37 59 TRP B C 1
ATOM 2099 O O . TRP B 1 40 ? -3.121 8.359 48.891 1.00 30.35 59 TRP B O 1
ATOM 2110 N N . PHE B 1 41 ? -3.607 6.912 47.232 1.00 31.19 60 PHE B N 1
ATOM 2111 C CA . PHE B 1 41 ? -4.113 7.950 46.335 1.00 32.21 60 PHE B CA 1
ATOM 2112 C C . PHE B 1 41 ? -5.176 8.841 46.987 1.00 32.92 60 PHE B C 1
ATOM 2113 O O . PHE B 1 41 ? -5.135 10.061 46.841 1.00 32.53 60 PHE B O 1
ATOM 2121 N N . GLU B 1 42 ? -6.103 8.236 47.721 1.00 33.95 61 GLU B N 1
ATOM 2122 C CA . GLU B 1 42 ? -7.193 9.011 48.319 1.00 35.09 61 GLU B CA 1
ATOM 2123 C C . GLU B 1 42 ? -6.708 9.946 49.428 1.00 35.35 61 GLU B C 1
ATOM 2124 O O . GLU B 1 42 ? -7.162 11.088 49.517 1.00 35.45 61 GLU B O 1
ATOM 2130 N N . LYS B 1 43 ? -5.781 9.478 50.260 1.00 35.60 62 LYS B N 1
ATOM 2131 C CA . LYS B 1 43 ? -5.212 10.342 51.290 1.00 36.25 62 LYS B CA 1
ATOM 2132 C C . LYS B 1 43 ? -4.361 11.461 50.681 1.00 36.44 62 LYS B C 1
ATOM 2133 O O . LYS B 1 43 ? -4.414 12.603 51.138 1.00 36.27 62 LYS B O 1
ATOM 2139 N N . ALA B 1 44 ? -3.590 11.130 49.642 1.00 36.27 63 ALA B N 1
ATOM 2140 C CA . ALA B 1 44 ? -2.777 12.123 48.939 1.00 36.74 63 ALA B CA 1
ATOM 2141 C C . ALA B 1 44 ? -3.623 13.246 48.337 1.00 36.99 63 ALA B C 1
ATOM 2142 O O . ALA B 1 44 ? -3.202 14.393 48.312 1.00 37.09 63 ALA B O 1
ATOM 2144 N N . LYS B 1 45 ? -4.811 12.903 47.851 1.00 37.55 64 LYS B N 1
ATOM 2145 C CA . LYS B 1 45 ? -5.769 13.885 47.348 1.00 38.65 64 LYS B CA 1
ATOM 2146 C C . LYS B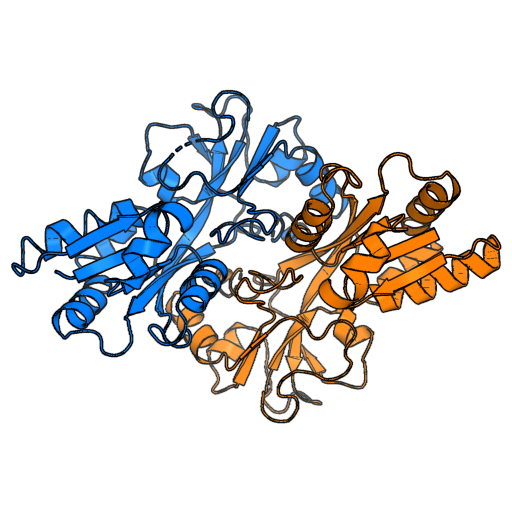 1 45 ? -6.074 14.983 48.376 1.00 38.98 64 LYS B C 1
ATOM 2147 O O . LYS B 1 45 ? -6.402 16.115 48.010 1.00 39.18 64 LYS B O 1
ATOM 2153 N N . LYS B 1 46 ? -5.949 14.643 49.657 1.00 39.17 65 LYS B N 1
ATOM 2154 C CA . LYS B 1 46 ? -6.348 15.541 50.740 1.00 39.55 65 LYS B CA 1
ATOM 2155 C C . LYS B 1 46 ? -5.203 16.344 51.355 1.00 39.05 65 LYS B C 1
ATOM 2156 O O . LYS B 1 46 ? -5.425 17.463 51.823 1.00 39.38 65 LYS B O 1
ATOM 2162 N N . ASP B 1 47 ? -3.987 15.795 51.367 1.00 38.11 66 ASP B N 1
ATOM 2163 C CA . ASP B 1 47 ? -2.893 16.480 52.060 1.00 37.21 66 ASP B CA 1
ATOM 2164 C C . ASP B 1 47 ? -1.487 16.353 51.453 1.00 36.17 66 ASP B C 1
ATOM 2165 O O . ASP B 1 47 ? -0.508 16.701 52.114 1.00 36.10 66 ASP B O 1
ATOM 2170 N N . ALA B 1 48 ? -1.381 15.861 50.220 1.00 35.24 67 ALA B N 1
ATOM 2171 C CA . ALA B 1 48 ? -0.064 15.711 49.587 1.00 34.01 67 ALA B CA 1
ATOM 2172 C C . ALA B 1 48 ? 0.618 17.053 49.387 1.00 33.32 67 ALA B C 1
ATOM 2173 O O . ALA B 1 48 ? 0.079 17.938 48.720 1.00 33.65 67 ALA B O 1
ATOM 2175 N N . ASP B 1 49 ? 1.805 17.191 49.971 1.00 32.20 68 ASP B N 1
ATOM 2176 C CA . ASP B 1 49 ? 2.651 18.359 49.756 1.00 31.53 68 ASP B CA 1
ATOM 2177 C C . ASP B 1 49 ? 3.622 18.089 48.601 1.00 30.44 68 ASP B C 1
ATOM 2178 O O . ASP B 1 49 ? 3.877 18.966 47.772 1.00 30.17 68 ASP B O 1
ATOM 2183 N N . ILE B 1 50 ? 4.148 16.866 48.561 1.00 29.13 69 ILE B N 1
ATOM 2184 C CA . ILE B 1 50 ? 5.168 16.477 47.580 1.00 27.81 69 ILE B CA 1
ATOM 2185 C C . ILE B 1 50 ? 4.871 15.080 47.058 1.00 26.82 69 ILE B C 1
ATOM 2186 O O . ILE B 1 50 ? 4.617 14.161 47.847 1.00 26.45 69 ILE B O 1
ATOM 2191 N N . LEU B 1 51 ? 4.931 14.918 45.733 1.00 25.76 70 LEU B N 1
ATOM 2192 C CA . LEU B 1 51 ? 4.942 13.581 45.133 1.00 24.47 70 LEU B CA 1
ATOM 2193 C C . LEU B 1 51 ? 6.371 13.245 44.742 1.00 23.73 70 LEU B C 1
ATOM 2194 O O . LEU B 1 51 ? 7.032 14.042 44.091 1.00 23.80 70 LEU B O 1
ATOM 2199 N N . PHE B 1 52 ? 6.855 12.090 45.182 1.00 23.05 71 PHE B N 1
ATOM 2200 C CA . PHE B 1 52 ? 8.161 11.613 44.729 1.00 22.34 71 PHE B CA 1
ATOM 2201 C C . PHE B 1 52 ? 7.984 10.445 43.769 1.00 22.06 71 PHE B C 1
ATOM 2202 O O . PHE B 1 52 ? 6.976 9.762 43.794 1.00 21.73 71 PHE B O 1
ATOM 2210 N N . GLY B 1 53 ? 8.970 10.227 42.911 1.00 21.29 72 GLY B N 1
ATOM 2211 C CA . GLY B 1 53 ? 8.840 9.191 41.894 1.00 20.83 72 GLY B CA 1
ATOM 2212 C C . GLY B 1 53 ? 10.109 8.413 41.685 1.00 20.79 72 GLY B C 1
ATOM 2213 O O . GLY B 1 53 ? 11.183 8.849 42.093 1.00 20.43 72 GLY B O 1
ATOM 2214 N N . ALA B 1 54 ? 9.953 7.244 41.066 1.00 20.17 73 ALA B N 1
ATOM 2215 C CA . ALA B 1 54 ? 11.067 6.305 40.845 1.00 19.63 73 ALA B CA 1
ATOM 2216 C C . ALA B 1 54 ? 11.412 6.148 39.357 1.00 19.81 73 ALA B C 1
ATOM 2217 O O . ALA B 1 54 ? 12.262 5.336 38.994 1.00 19.48 73 ALA B O 1
ATOM 2219 N N . SER B 1 55 ? 10.744 6.930 38.513 1.00 19.11 74 SER B N 1
ATOM 2220 C CA . SER B 1 55 ? 11.128 7.123 37.109 1.00 18.75 74 SER B CA 1
ATOM 2221 C C . SER B 1 55 ? 10.410 8.378 36.631 1.00 19.45 74 SER B C 1
ATOM 2222 O O . SER B 1 55 ? 9.512 8.892 37.312 1.00 19.39 74 SER B O 1
ATOM 2225 N N . ASP B 1 56 ? 10.755 8.856 35.449 1.00 18.64 75 ASP B N 1
ATOM 2226 C CA . ASP B 1 56 ? 10.059 10.016 34.937 1.00 18.96 75 ASP B CA 1
ATOM 2227 C C . ASP B 1 56 ? 8.671 9.660 34.437 1.00 19.14 75 ASP B C 1
ATOM 2228 O O . ASP B 1 56 ? 7.691 10.311 34.825 1.00 19.62 75 ASP B O 1
ATOM 2233 N N . GLN B 1 57 ? 8.581 8.612 33.615 1.00 18.54 76 GLN B N 1
ATOM 2234 C CA . GLN B 1 57 ? 7.308 8.244 33.015 1.00 19.27 76 GLN B CA 1
ATOM 2235 C C . GLN B 1 57 ? 6.274 7.920 34.092 1.00 19.52 76 GLN B C 1
ATOM 2236 O O . GLN B 1 57 ? 5.113 8.310 33.955 1.00 20.20 76 GLN B O 1
ATOM 2242 N N . SER B 1 58 ? 6.684 7.234 35.156 1.00 19.36 77 SER B N 1
ATOM 2243 C CA . SER B 1 58 ? 5.722 6.912 36.241 1.00 20.14 77 SER B CA 1
ATOM 2244 C C . SER B 1 58 ? 5.362 8.147 37.069 1.00 20.92 77 SER B C 1
ATOM 2245 O O . SER B 1 58 ? 4.207 8.306 37.458 1.00 21.26 77 SER B O 1
ATOM 2248 N N . ALA B 1 59 ? 6.338 9.003 37.363 1.00 20.89 78 ALA B N 1
ATOM 2249 C CA . ALA B 1 59 ? 6.066 10.256 38.090 1.00 21.40 78 ALA B CA 1
ATOM 2250 C C . ALA B 1 59 ? 5.119 11.147 37.299 1.00 22.08 78 ALA B C 1
ATOM 2251 O O . ALA B 1 59 ? 4.226 11.781 37.873 1.00 22.52 78 ALA B O 1
ATOM 2253 N N . LEU B 1 60 ? 5.299 11.182 35.978 1.00 21.96 79 LEU B N 1
ATOM 2254 C CA . LEU B 1 60 ? 4.446 11.988 35.101 1.00 22.63 79 LEU B CA 1
ATOM 2255 C C . LEU B 1 60 ? 3.013 11.475 35.143 1.00 22.44 79 LEU B C 1
ATOM 2256 O O . LEU B 1 60 ? 2.076 12.265 35.296 1.00 23.34 79 LEU B O 1
ATOM 2261 N N . ALA B 1 61 ? 2.854 10.157 35.030 1.00 22.10 80 ALA B N 1
ATOM 2262 C CA . ALA B 1 61 ? 1.533 9.533 35.052 1.00 22.47 80 ALA B CA 1
ATOM 2263 C C . ALA B 1 61 ? 0.841 9.791 36.390 1.00 23.26 80 ALA B C 1
ATOM 2264 O O . ALA B 1 61 ? -0.353 10.116 36.428 1.00 23.50 80 ALA B O 1
ATOM 2266 N N . ILE B 1 62 ? 1.587 9.649 37.482 1.00 23.22 81 ILE B N 1
ATOM 2267 C CA . ILE B 1 62 ? 0.997 9.772 38.830 1.00 24.22 81 ILE B CA 1
ATOM 2268 C C . ILE B 1 62 ? 0.605 11.221 39.121 1.00 25.10 81 ILE B C 1
ATOM 2269 O O . ILE B 1 62 ? -0.500 11.488 39.608 1.00 24.73 81 ILE B O 1
ATOM 2274 N N . ALA B 1 63 ? 1.485 12.158 38.792 1.00 25.83 82 ALA B N 1
ATOM 2275 C CA . ALA B 1 63 ? 1.188 13.579 38.966 1.00 27.06 82 ALA B CA 1
ATOM 2276 C C . ALA B 1 63 ? 0.025 14.030 38.077 1.00 28.29 82 ALA B C 1
ATOM 2277 O O . ALA B 1 63 ? -0.716 14.948 38.438 1.00 29.38 82 ALA B O 1
ATOM 2279 N N . SER B 1 64 ? -0.142 13.380 36.927 1.00 29.26 83 SER B N 1
ATOM 2280 C CA . SER B 1 64 ? -1.247 13.700 36.014 1.00 30.68 83 SER B CA 1
ATOM 2281 C C . SER B 1 64 ? -2.603 13.216 36.531 1.00 31.90 83 SER B C 1
ATOM 2282 O O . SER B 1 64 ? -3.645 13.618 36.005 1.00 32.22 83 SER B O 1
ATOM 2285 N N . ASP B 1 65 ? -2.588 12.353 37.545 1.00 33.74 84 ASP B N 1
ATOM 2286 C CA . ASP B 1 65 ? -3.828 11.851 38.162 1.00 35.07 84 ASP B CA 1
ATOM 2287 C C . ASP B 1 65 ? -4.432 12.828 39.170 1.00 36.36 84 ASP B C 1
ATOM 2288 O O . ASP B 1 65 ? -5.566 12.641 39.615 1.00 36.69 84 ASP B O 1
ATOM 2293 N N . PHE B 1 66 ? -3.669 13.857 39.529 1.00 37.57 85 PHE B N 1
ATOM 2294 C CA . PHE B 1 66 ? -4.085 14.842 40.522 1.00 38.96 85 PHE B CA 1
ATOM 2295 C C . PHE B 1 66 ? -4.681 16.097 39.893 1.00 40.49 85 PHE B C 1
ATOM 2296 O O . PHE B 1 66 ? -5.244 16.938 40.599 1.00 41.18 85 PHE B O 1
ATOM 2304 N N . GLY B 1 67 ? -4.538 16.224 38.574 1.00 41.91 86 GLY B N 1
ATOM 2305 C CA . GLY B 1 67 ? -5.087 17.356 37.829 1.00 43.50 86 GLY B CA 1
ATOM 2306 C C . GLY B 1 67 ? -4.499 18.706 38.208 1.00 44.48 86 GLY B C 1
ATOM 2307 O O . GLY B 1 67 ? -3.369 19.028 37.829 1.00 44.76 86 GLY B O 1
ATOM 2308 N N . LYS B 1 68 ? -5.271 19.482 38.969 1.00 45.43 87 LYS B N 1
ATOM 2309 C CA . LYS B 1 68 ? -4.938 20.873 39.293 1.00 46.23 87 LYS B CA 1
ATOM 2310 C C . LYS B 1 68 ? -4.052 21.031 40.539 1.00 46.13 87 LYS B C 1
ATOM 2311 O O . LYS B 1 68 ? -3.366 22.046 40.687 1.00 46.43 87 LYS B O 1
ATOM 2317 N N . ASP B 1 69 ? -4.065 20.030 41.420 1.00 46.08 88 ASP B N 1
ATOM 2318 C CA . ASP B 1 69 ? -3.242 20.034 42.639 1.00 45.87 88 ASP B CA 1
ATOM 2319 C C . ASP B 1 69 ? -1.742 20.144 42.337 1.00 45.37 88 ASP B C 1
ATOM 2320 O O . ASP B 1 69 ? -0.980 20.718 43.123 1.00 45.37 88 ASP B O 1
ATOM 2325 N N . PHE B 1 70 ? -1.332 19.577 41.204 1.00 44.48 89 PHE B N 1
ATOM 2326 C CA . PHE B 1 70 ? 0.075 19.502 40.823 1.00 43.69 89 PHE B CA 1
ATOM 2327 C C . PHE B 1 70 ? 0.263 19.943 39.382 1.00 43.75 89 PHE B C 1
ATOM 2328 O O . PHE B 1 70 ? -0.542 19.610 38.512 1.00 44.17 89 PHE B O 1
ATOM 2336 N N . ASN B 1 71 ? 1.324 20.707 39.138 1.00 43.57 90 ASN B N 1
ATOM 2337 C CA . ASN B 1 71 ? 1.674 21.128 37.787 1.00 43.34 90 ASN B CA 1
ATOM 2338 C C . ASN B 1 71 ? 2.772 20.227 37.245 1.00 42.66 90 ASN B C 1
ATOM 2339 O O . ASN B 1 71 ? 3.947 20.384 37.586 1.00 42.85 90 ASN B O 1
ATOM 2344 N N . VAL B 1 72 ? 2.382 19.288 36.387 1.00 41.96 91 VAL B N 1
ATOM 2345 C CA . VAL B 1 72 ? 3.284 18.221 35.934 1.00 41.03 91 VAL B CA 1
ATOM 2346 C C . VAL B 1 72 ? 4.603 18.701 35.314 1.00 40.19 91 VAL B C 1
ATOM 2347 O O . VAL B 1 72 ? 5.597 17.982 35.362 1.00 40.31 91 VAL B O 1
ATOM 2351 N N . SER B 1 73 ? 4.627 19.913 34.759 1.00 38.88 92 SER B N 1
ATOM 2352 C CA . SER B 1 73 ? 5.871 20.467 34.205 1.00 37.29 92 SER B CA 1
ATOM 2353 C C . SER B 1 73 ? 6.929 20.767 35.284 1.00 35.80 92 SER B C 1
ATOM 2354 O O . SER B 1 73 ? 8.086 21.040 34.961 1.00 35.44 92 SER B O 1
ATOM 2357 N N . LYS B 1 74 ? 6.528 20.702 36.554 1.00 34.03 93 LYS B N 1
ATOM 2358 C CA . LYS B 1 74 ? 7.421 21.038 37.670 1.00 32.43 93 LYS B CA 1
ATOM 2359 C C . LYS B 1 74 ? 8.078 19.813 38.328 1.00 30.49 93 LYS B C 1
ATOM 2360 O O . LYS B 1 74 ? 8.536 19.889 39.473 1.00 30.06 93 LYS B O 1
ATOM 2366 N N . ILE B 1 75 ? 8.116 18.689 37.613 1.00 28.07 94 ILE B N 1
ATOM 2367 C CA . ILE B 1 75 ? 8.792 17.493 38.119 1.00 26.22 94 ILE B CA 1
ATOM 2368 C C . ILE B 1 75 ? 10.301 17.694 38.025 1.00 26.25 94 ILE B C 1
ATOM 2369 O O . ILE B 1 75 ? 10.814 18.029 36.957 1.00 26.45 94 ILE B O 1
ATOM 2374 N N . LYS B 1 76 ? 10.989 17.496 39.150 1.00 25.31 95 LYS B N 1
ATOM 2375 C CA . LYS B 1 76 ? 12.423 17.767 39.250 1.00 25.43 95 LYS B CA 1
ATOM 2376 C C . LYS B 1 76 ? 13.241 16.488 39.412 1.00 24.44 95 LYS B C 1
ATOM 2377 O O . LYS B 1 76 ? 13.206 15.879 40.474 1.00 23.83 95 LYS B O 1
ATOM 2383 N N . PRO B 1 77 ? 14.002 16.087 38.370 1.00 23.70 96 PRO B N 1
ATOM 2384 C CA . PRO B 1 77 ? 14.915 14.941 38.518 1.00 23.29 96 PRO B CA 1
ATOM 2385 C C . PRO B 1 77 ? 16.103 15.308 39.409 1.00 23.19 96 PRO B C 1
ATOM 2386 O O . PRO B 1 77 ? 16.717 16.360 39.191 1.00 23.14 96 PRO B O 1
ATOM 2390 N N . LEU B 1 78 ? 16.415 14.468 40.401 1.00 21.97 97 LEU B N 1
ATOM 2391 C CA . LEU B 1 78 ? 17.499 14.777 41.345 1.00 22.72 97 LEU B CA 1
ATOM 2392 C C . LEU B 1 78 ? 18.646 13.770 41.346 1.00 22.11 97 LEU B C 1
ATOM 2393 O O . LEU B 1 78 ? 19.811 14.145 41.542 1.00 22.68 97 LEU B O 1
ATOM 2398 N N . TYR B 1 79 ? 18.320 12.492 41.146 1.00 21.45 98 TYR B N 1
ATOM 2399 C CA . TYR B 1 79 ? 19.321 11.412 41.139 1.00 21.38 98 TYR B CA 1
ATOM 2400 C C . TYR B 1 79 ? 18.918 10.372 40.113 1.00 20.89 98 TYR B C 1
ATOM 2401 O O . TYR B 1 79 ? 17.784 10.377 39.633 1.00 20.79 98 TYR B O 1
ATOM 2410 N N . PHE B 1 80 ? 19.857 9.500 39.766 1.00 19.79 99 PHE B N 1
ATOM 2411 C CA . PHE B 1 80 ? 19.550 8.341 38.925 1.00 19.98 99 PHE B CA 1
ATOM 2412 C C . PHE B 1 80 ? 20.225 7.096 39.468 1.00 20.10 99 PHE B C 1
ATOM 2413 O O . PHE B 1 80 ? 21.127 7.175 40.295 1.00 20.18 99 PHE B O 1
ATOM 2421 N N . ARG B 1 81 ? 19.770 5.941 39.004 1.00 18.99 100 ARG B N 1
ATOM 2422 C CA . ARG B 1 81 ? 20.387 4.683 39.365 1.00 19.54 100 ARG B CA 1
ATOM 2423 C C . ARG B 1 81 ? 20.156 3.663 38.269 1.00 19.20 100 ARG B C 1
ATOM 2424 O O . ARG B 1 81 ? 19.253 3.817 37.432 1.00 18.67 100 ARG B O 1
ATOM 2432 N N . GLU B 1 82 ? 20.997 2.642 38.256 1.00 19.05 101 GLU B N 1
ATOM 2433 C CA . GLU B 1 82 ? 20.941 1.670 37.187 1.00 19.17 101 GLU B CA 1
ATOM 2434 C C . GLU B 1 82 ? 20.004 0.516 37.493 1.00 18.41 101 GLU B C 1
ATOM 2435 O O . GLU B 1 82 ? 19.834 0.126 38.660 1.00 18.96 101 GLU B O 1
ATOM 2441 N N . ALA B 1 83 ? 19.403 -0.023 36.431 1.00 17.51 102 ALA B N 1
ATOM 2442 C CA . ALA B 1 83 ? 18.796 -1.345 36.484 1.00 17.96 102 ALA B CA 1
ATOM 2443 C C . ALA B 1 83 ? 19.850 -2.396 36.781 1.00 18.56 102 ALA B C 1
ATOM 2444 O O . ALA B 1 83 ? 21.025 -2.230 36.413 1.00 18.88 102 ALA B O 1
ATOM 2446 N N . ILE B 1 84 ? 19.426 -3.475 37.434 1.00 18.04 103 ILE B N 1
ATOM 2447 C CA . ILE B 1 84 ? 20.290 -4.636 37.707 1.00 18.14 103 ILE B CA 1
ATOM 2448 C C . ILE B 1 84 ? 19.564 -5.932 37.392 1.00 18.52 103 ILE B C 1
ATOM 2449 O O . ILE B 1 84 ? 18.331 -5.936 37.228 1.00 17.80 103 ILE B O 1
ATOM 2454 N N . ILE B 1 85 ? 20.311 -7.029 37.367 1.00 18.22 104 ILE B N 1
ATOM 2455 C CA . ILE B 1 85 ? 19.767 -8.373 37.414 1.00 18.59 104 ILE B CA 1
ATOM 2456 C C . ILE B 1 85 ? 19.906 -8.815 38.868 1.00 19.56 104 ILE B C 1
ATOM 2457 O O . ILE B 1 85 ? 20.964 -8.640 39.470 1.00 20.26 104 ILE B O 1
ATOM 2462 N N . LEU B 1 86 ? 18.830 -9.314 39.461 1.00 19.32 105 LEU B N 1
ATOM 2463 C CA . LEU B 1 86 ? 18.926 -9.921 40.776 1.00 20.23 105 LEU B CA 1
ATOM 2464 C C . LEU B 1 86 ? 18.719 -11.419 40.608 1.00 19.93 105 LEU B C 1
ATOM 2465 O O . LEU B 1 86 ? 17.703 -11.844 40.056 1.00 20.32 105 LEU B O 1
ATOM 2470 N N . THR B 1 87 ? 19.690 -12.216 41.046 1.00 19.85 106 THR B N 1
ATOM 2471 C CA . THR B 1 87 ? 19.582 -13.674 40.924 1.00 20.17 106 THR B CA 1
ATOM 2472 C C . THR B 1 87 ? 19.322 -14.278 42.302 1.00 20.60 106 THR B C 1
ATOM 2473 O O . THR B 1 87 ? 19.317 -13.556 43.313 1.00 20.67 106 THR B O 1
ATOM 2477 N N . GLN B 1 88 ? 19.102 -15.592 42.357 1.00 20.90 107 GLN B N 1
ATOM 2478 C CA . GLN B 1 88 ? 19.089 -16.284 43.645 1.00 21.94 107 GLN B CA 1
ATOM 2479 C C . GLN B 1 88 ? 20.447 -16.095 44.315 1.00 22.58 107 GLN B C 1
ATOM 2480 O O . GLN B 1 88 ? 21.456 -15.838 43.636 1.00 22.53 1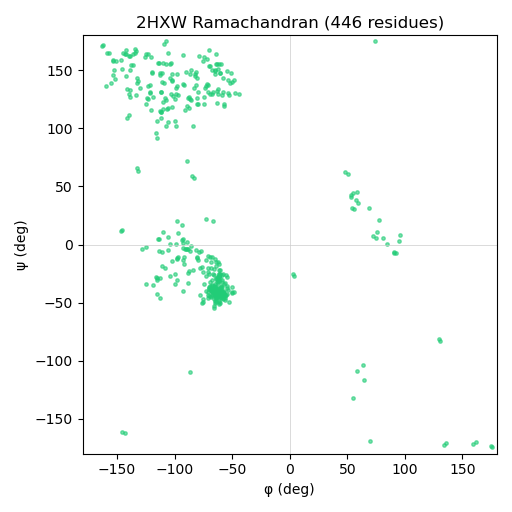07 GLN B O 1
ATOM 2486 N N . LYS B 1 89 ? 20.464 -16.201 45.641 1.00 23.60 108 LYS B N 1
ATOM 2487 C CA . LYS B 1 89 ? 21.692 -16.018 46.410 1.00 24.85 108 LYS B CA 1
ATOM 2488 C C . LYS B 1 89 ? 22.819 -16.894 45.892 1.00 24.66 108 LYS B C 1
ATOM 2489 O O . LYS B 1 89 ? 22.653 -18.110 45.714 1.00 25.60 108 LYS B O 1
ATOM 2495 N N . GLY B 1 90 ? 23.960 -16.261 45.648 1.00 24.68 109 GLY B N 1
ATOM 2496 C CA . GLY B 1 90 ? 25.157 -16.934 45.181 1.00 25.19 109 GLY B CA 1
ATOM 2497 C C . GLY B 1 90 ? 25.216 -17.139 43.681 1.00 25.23 109 GLY B C 1
ATOM 2498 O O . GLY B 1 90 ? 26.184 -17.712 43.169 1.00 26.00 109 GLY B O 1
ATOM 2499 N N . ASN B 1 91 ? 24.175 -16.679 42.979 1.00 24.10 110 ASN B N 1
ATOM 2500 C CA . ASN B 1 91 ? 24.130 -16.720 41.516 1.00 23.58 110 ASN B CA 1
ATOM 2501 C C . ASN B 1 91 ? 24.531 -18.112 40.993 1.00 23.40 110 ASN B C 1
ATOM 2502 O O . ASN B 1 91 ? 25.533 -18.248 40.281 1.00 23.14 110 ASN B O 1
ATOM 2507 N N . PRO B 1 92 ? 23.746 -19.148 41.355 1.00 23.70 111 PRO B N 1
ATOM 2508 C CA . PRO B 1 92 ? 24.111 -20.540 41.049 1.00 23.93 111 PRO B CA 1
ATOM 2509 C C . PRO B 1 92 ? 24.198 -20.815 39.549 1.00 24.00 111 PRO B C 1
ATOM 2510 O O . PRO B 1 92 ? 24.964 -21.681 39.120 1.00 24.25 111 PRO B O 1
ATOM 2514 N N . LEU B 1 93 ? 23.437 -20.067 38.752 1.00 23.36 112 LEU B N 1
ATOM 2515 C CA . LEU B 1 93 ? 23.438 -20.273 37.303 1.00 22.85 112 LEU B CA 1
ATOM 2516 C C . LEU B 1 93 ? 24.558 -19.517 36.591 1.00 22.76 112 LEU B C 1
ATOM 2517 O O . LEU B 1 93 ? 24.682 -19.595 35.372 1.00 22.72 112 LEU B O 1
ATOM 2522 N N . LYS B 1 94 ? 25.346 -18.775 37.369 1.00 22.91 113 LYS B N 1
ATOM 2523 C CA . LYS B 1 94 ? 26.508 -18.042 36.866 1.00 23.78 113 LYS B CA 1
ATOM 2524 C C . LYS B 1 94 ? 26.105 -17.051 35.785 1.00 22.31 113 LYS B C 1
ATOM 2525 O O . LYS B 1 94 ? 26.725 -16.965 34.734 1.00 21.68 113 LYS B O 1
ATOM 2531 N N . ILE B 1 95 ? 25.027 -16.322 36.061 1.00 21.60 114 ILE B N 1
ATOM 2532 C CA . ILE B 1 95 ? 24.533 -15.307 35.141 1.00 21.93 114 ILE B CA 1
ATOM 2533 C C . ILE B 1 95 ? 25.533 -14.162 35.033 1.00 21.80 114 ILE B C 1
ATOM 2534 O O . ILE B 1 95 ? 26.008 -13.652 36.049 1.00 22.12 114 ILE B O 1
ATOM 2539 N N . LYS B 1 96 ? 25.852 -13.774 33.799 1.00 22.85 115 LYS B N 1
ATOM 2540 C CA . LYS B 1 96 ? 26.886 -12.767 33.584 1.00 23.23 115 LYS B CA 1
ATOM 2541 C C . LYS B 1 96 ? 26.359 -11.460 33.003 1.00 22.89 115 LYS B C 1
ATOM 2542 O O . LYS B 1 96 ? 27.092 -10.480 32.899 1.00 23.96 115 LYS B O 1
ATOM 2548 N N . GLY B 1 97 ? 25.069 -11.429 32.665 1.00 21.77 116 GLY B N 1
ATOM 2549 C CA . GLY B 1 97 ? 24.484 -10.230 32.083 1.00 20.51 116 GLY B CA 1
ATOM 2550 C C . GLY B 1 97 ? 23.218 -10.580 31.333 1.00 19.92 116 GLY B C 1
ATOM 2551 O O . GLY B 1 97 ? 22.746 -11.727 31.392 1.00 19.62 116 GLY B O 1
ATOM 2552 N N . LEU B 1 98 ? 22.682 -9.607 30.608 1.00 20.01 117 LEU B N 1
ATOM 2553 C CA . LEU B 1 98 ? 21.434 -9.821 29.871 1.00 20.41 117 LEU B CA 1
ATOM 2554 C C . LEU B 1 98 ? 21.551 -10.785 28.709 1.00 20.75 117 LEU B C 1
ATOM 2555 O O . LEU B 1 98 ? 20.651 -11.572 28.464 1.00 20.94 117 LEU B O 1
ATOM 2560 N N . LYS B 1 99 ? 22.664 -10.732 27.979 1.00 21.31 118 LYS B N 1
ATOM 2561 C CA . LYS B 1 99 ? 22.832 -11.641 26.850 1.00 22.27 118 LYS B CA 1
ATOM 2562 C C . LYS B 1 99 ? 22.898 -13.076 27.359 1.00 22.18 118 LYS B C 1
ATOM 2563 O O . LYS B 1 99 ? 22.392 -13.992 26.724 1.00 23.32 118 LYS B O 1
ATOM 2569 N N . ASP B 1 100 ? 23.511 -13.254 28.529 1.00 22.44 119 ASP B N 1
ATOM 2570 C CA . ASP B 1 100 ? 23.625 -14.565 29.154 1.00 23.11 119 ASP B CA 1
ATOM 2571 C C . ASP B 1 100 ? 22.225 -15.067 29.502 1.00 23.17 119 ASP B C 1
ATOM 2572 O O . ASP B 1 100 ? 21.895 -16.227 29.243 1.00 23.29 119 ASP B O 1
ATOM 2577 N N . LEU B 1 101 ? 21.392 -14.173 30.038 1.00 22.75 120 LEU B N 1
ATOM 2578 C CA . LEU B 1 101 ? 19.994 -14.514 30.331 1.00 22.96 120 LEU B CA 1
ATOM 2579 C C . LEU B 1 101 ? 19.235 -14.940 29.086 1.00 23.48 120 LEU B C 1
ATOM 2580 O O . LEU B 1 101 ? 18.402 -15.854 29.154 1.00 25.10 120 LEU B O 1
ATOM 2585 N N . ALA B 1 102 ? 19.508 -14.284 27.959 1.00 23.21 121 ALA B N 1
ATOM 2586 C CA . ALA B 1 102 ? 18.861 -14.637 26.697 1.00 23.26 121 ALA B CA 1
ATOM 2587 C C . ALA B 1 102 ? 19.297 -16.016 26.210 1.00 23.79 121 ALA B C 1
ATOM 2588 O O . ALA B 1 102 ? 18.531 -16.709 25.555 1.00 22.91 121 ALA B O 1
ATOM 2590 N N . ASN B 1 103 ? 20.535 -16.393 26.535 1.00 24.30 122 ASN B N 1
ATOM 2591 C CA . ASN B 1 103 ? 21.172 -17.592 25.982 1.00 25.61 122 ASN B CA 1
ATOM 2592 C C . ASN B 1 103 ? 21.000 -18.851 26.841 1.00 25.50 122 ASN B C 1
ATOM 2593 O O . ASN B 1 103 ? 21.245 -19.967 26.362 1.00 27.46 122 ASN B O 1
ATOM 2598 N N . LYS B 1 104 ? 20.560 -18.684 28.087 1.00 24.73 123 LYS B N 1
ATOM 2599 C CA . LYS B 1 104 ? 20.422 -19.807 29.016 1.00 23.85 123 LYS B CA 1
ATOM 2600 C C . LYS B 1 104 ? 18.956 -20.174 29.213 1.00 24.25 123 LYS B C 1
ATOM 2601 O O . LYS B 1 104 ? 18.089 -19.398 28.843 1.00 24.17 123 LYS B O 1
ATOM 2607 N N . LYS B 1 105 ? 18.696 -21.356 29.781 1.00 24.62 124 LYS B N 1
ATOM 2608 C CA . LYS B 1 105 ? 17.330 -21.828 30.038 1.00 26.06 124 LYS B CA 1
ATOM 2609 C C . LYS B 1 105 ? 16.869 -21.364 31.420 1.00 25.25 124 LYS B C 1
ATOM 2610 O O . LYS B 1 105 ? 16.718 -22.175 32.342 1.00 26.94 124 LYS B O 1
ATOM 2616 N N . VAL B 1 106 ? 16.607 -20.061 31.526 1.00 23.50 125 VAL B N 1
ATOM 2617 C CA A VAL B 1 106 ? 16.335 -19.417 32.806 0.50 22.62 125 VAL B CA 1
ATOM 2618 C CA B VAL B 1 106 ? 16.365 -19.379 32.798 0.50 22.88 125 VAL B CA 1
ATOM 2619 C C . VAL B 1 106 ? 14.929 -18.843 32.849 1.00 22.15 125 VAL B C 1
ATOM 2620 O O . VAL B 1 106 ? 14.299 -18.649 31.805 1.00 22.18 125 VAL B O 1
ATOM 2627 N N . ARG B 1 107 ? 14.446 -18.590 34.061 1.00 20.80 126 ARG B N 1
ATOM 2628 C CA . ARG B 1 107 ? 13.128 -18.024 34.294 1.00 20.21 126 ARG B CA 1
ATOM 2629 C C . ARG B 1 107 ? 13.256 -16.604 34.850 1.00 19.17 126 ARG B C 1
ATOM 2630 O O . ARG B 1 107 ? 13.729 -16.404 35.980 1.00 20.40 126 ARG B O 1
ATOM 2638 N N . ILE B 1 108 ? 12.813 -15.630 34.059 1.00 18.73 127 ILE B N 1
ATOM 2639 C CA . ILE B 1 108 ? 13.028 -14.207 34.348 1.00 18.54 127 ILE B CA 1
ATOM 2640 C C . ILE B 1 108 ? 11.722 -13.504 34.709 1.00 17.90 127 ILE B C 1
ATOM 2641 O O . ILE B 1 108 ? 10.709 -13.729 34.052 1.00 18.40 127 ILE B O 1
ATOM 2646 N N . VAL B 1 109 ? 11.785 -12.612 35.699 1.00 18.09 128 VAL B N 1
ATOM 2647 C CA . VAL B 1 109 ? 10.664 -11.727 36.044 1.00 18.18 128 VAL B CA 1
ATOM 2648 C C . VAL B 1 109 ? 11.063 -10.299 35.677 1.00 18.26 128 VAL B C 1
ATOM 2649 O O . VAL B 1 109 ? 12.168 -9.849 36.020 1.00 18.07 128 VAL B O 1
ATOM 2653 N N . VAL B 1 110 ? 10.180 -9.596 34.970 1.00 17.67 129 VAL B N 1
ATOM 2654 C CA . VAL B 1 110 ? 10.432 -8.217 34.536 1.00 18.07 129 VAL B CA 1
ATOM 2655 C C . VAL B 1 110 ? 9.394 -7.258 35.116 1.00 18.46 129 VAL B C 1
ATOM 2656 O O . VAL B 1 110 ? 8.244 -7.666 35.301 1.00 18.30 129 VAL B O 1
ATOM 2660 N N . PRO B 1 111 ? 9.791 -6.007 35.406 1.00 18.40 130 PRO B N 1
ATOM 2661 C CA . PRO B 1 111 ? 8.968 -5.048 36.147 1.00 19.73 130 PRO B CA 1
ATOM 2662 C C . PRO B 1 111 ? 7.928 -4.279 35.311 1.00 19.84 130 PRO B C 1
ATOM 2663 O O . PRO B 1 111 ? 7.928 -3.044 35.294 1.00 21.35 130 PRO B O 1
ATOM 2667 N N . GLU B 1 112 ? 7.056 -5.018 34.637 1.00 20.80 131 GLU B N 1
ATOM 2668 C CA . GLU B 1 112 ? 6.021 -4.429 33.787 1.00 21.36 131 GLU B CA 1
ATOM 2669 C C . GLU B 1 112 ? 4.679 -4.463 34.506 1.00 22.85 131 GLU B C 1
ATOM 2670 O O . GLU B 1 112 ? 4.404 -5.403 35.237 1.00 24.08 131 GLU B O 1
ATOM 2676 N N . GLY B 1 113 ? 3.857 -3.450 34.257 1.00 23.86 132 GLY B N 1
ATOM 2677 C CA . GLY B 1 113 ? 2.528 -3.358 34.865 1.00 24.47 132 GLY B CA 1
ATOM 2678 C C . GLY B 1 113 ? 1.409 -3.673 33.897 1.00 24.92 132 GLY B C 1
ATOM 2679 O O . GLY B 1 113 ? 0.248 -3.722 34.300 1.00 24.63 132 GLY B O 1
ATOM 2680 N N . ALA B 1 114 ? 1.748 -3.901 32.623 1.00 24.28 133 ALA B N 1
ATOM 2681 C CA . ALA B 1 114 ? 0.767 -4.305 31.598 1.00 24.64 133 ALA B CA 1
ATOM 2682 C C . ALA B 1 114 ? -0.414 -3.331 31.461 1.00 24.80 133 ALA B C 1
ATOM 2683 O O . ALA B 1 114 ? -1.534 -3.732 31.126 1.00 24.89 133 ALA B O 1
ATOM 2685 N N . GLY B 1 115 ? -0.149 -2.055 31.729 1.00 24.39 134 GLY B N 1
ATOM 2686 C CA . GLY B 1 115 ? -1.137 -1.000 31.583 1.00 25.40 134 GLY B CA 1
ATOM 2687 C C . GLY B 1 115 ? -2.174 -0.974 32.696 1.00 25.67 134 GLY B C 1
ATOM 2688 O O . GLY B 1 115 ? -3.159 -0.244 32.587 1.00 26.35 134 GLY B O 1
ATOM 2689 N N . LYS B 1 116 ? -1.951 -1.733 33.766 1.00 25.29 135 LYS B N 1
ATOM 2690 C CA . LYS B 1 116 ? -2.918 -1.782 34.880 1.00 25.45 135 LYS B CA 1
ATOM 2691 C C . LYS B 1 116 ? -2.534 -0.867 36.044 1.00 25.58 135 LYS B C 1
ATOM 2692 O O . LYS B 1 116 ? -3.337 -0.626 36.962 1.00 25.89 135 LYS B O 1
ATOM 2698 N N . SER B 1 117 ? -1.312 -0.350 36.013 1.00 24.58 136 SER B N 1
ATOM 2699 C CA . SER B 1 117 ? -0.865 0.594 37.024 1.00 24.36 136 SER B CA 1
ATOM 2700 C C . SER B 1 117 ? 0.307 1.400 36.512 1.00 24.24 136 SER B C 1
ATOM 2701 O O . SER B 1 117 ? 0.928 1.033 35.506 1.00 24.69 136 SER B O 1
ATOM 2704 N N . ASN B 1 118 ? 0.589 2.496 37.208 1.00 23.71 137 ASN B N 1
ATOM 2705 C CA . ASN B 1 118 ? 1.768 3.306 36.935 1.00 23.42 137 ASN B CA 1
ATOM 2706 C C . ASN B 1 118 ? 2.904 2.745 37.763 1.00 23.19 137 ASN B C 1
ATOM 2707 O O . ASN B 1 118 ? 2.783 2.606 38.978 1.00 24.74 137 ASN B O 1
ATOM 2712 N N . THR B 1 119 ? 4.021 2.416 37.118 1.00 22.11 138 THR B N 1
ATOM 2713 C CA . THR B 1 119 ? 5.086 1.704 37.806 1.00 21.13 138 THR B CA 1
ATOM 2714 C C . THR B 1 119 ? 6.419 2.046 37.135 1.00 20.90 138 THR B C 1
ATOM 2715 O O . THR B 1 119 ? 6.434 2.330 35.950 1.00 20.69 138 THR B O 1
ATOM 2719 N N . SER B 1 120 ? 7.506 2.033 37.906 1.00 19.64 139 SER B N 1
ATOM 2720 C CA . SER B 1 120 ? 8.772 2.631 37.448 1.00 19.58 139 SER B CA 1
ATOM 2721 C C . SER B 1 120 ? 9.468 1.840 36.347 1.00 19.24 139 SER B C 1
ATOM 2722 O O . SER B 1 120 ? 10.346 2.385 35.658 1.00 19.50 139 SER B O 1
ATOM 2725 N N . GLY B 1 121 ? 9.128 0.559 36.209 1.00 18.40 140 GLY B N 1
ATOM 2726 C CA . GLY B 1 121 ? 9.882 -0.344 35.319 1.00 17.85 140 GLY B CA 1
ATOM 2727 C C . GLY B 1 121 ? 9.425 -0.424 33.874 1.00 18.86 140 GLY B C 1
ATOM 2728 O O . GLY B 1 121 ? 10.040 -1.132 33.070 1.00 19.10 140 GLY B O 1
ATOM 2729 N N . THR B 1 122 ? 8.338 0.265 33.536 1.00 18.43 141 THR B N 1
ATOM 2730 C CA . THR B 1 122 ? 7.739 0.155 32.205 1.00 18.05 141 THR B CA 1
ATOM 2731 C C . THR B 1 122 ? 8.759 0.505 31.121 1.00 17.65 141 THR B C 1
ATOM 2732 O O . THR B 1 122 ? 9.259 1.601 31.104 1.00 17.04 141 THR B O 1
ATOM 2736 N N . GLY B 1 123 ? 9.006 -0.449 30.231 1.00 16.86 142 GLY B N 1
ATOM 2737 C CA . GLY B 1 123 ? 9.883 -0.242 29.077 1.00 17.41 142 GLY B CA 1
ATOM 2738 C C . GLY B 1 123 ? 11.325 -0.580 29.339 1.00 17.47 142 GLY B C 1
ATOM 2739 O O . GLY B 1 123 ? 12.137 -0.531 28.403 1.00 17.94 142 GLY B O 1
ATOM 2740 N N . VAL B 1 124 ? 11.678 -0.887 30.586 1.00 17.14 143 VAL B N 1
ATOM 2741 C CA . VAL B 1 124 ? 13.111 -1.110 30.924 1.00 17.08 143 VAL B CA 1
ATOM 2742 C C . VAL B 1 124 ? 13.704 -2.335 30.237 1.00 17.35 143 VAL B C 1
ATOM 2743 O O . VAL B 1 124 ? 14.738 -2.216 29.543 1.00 17.57 143 VAL B O 1
ATOM 2747 N N . TRP B 1 125 ? 13.093 -3.504 30.405 1.00 17.66 144 TRP B N 1
ATOM 2748 C CA . TRP B 1 125 ? 13.713 -4.708 29.861 1.00 17.23 144 TRP B CA 1
ATOM 2749 C C . TRP B 1 125 ? 13.860 -4.599 28.347 1.00 17.36 144 TRP B C 1
ATOM 2750 O O . TRP B 1 125 ? 14.922 -4.951 27.813 1.00 17.47 144 TRP B O 1
ATOM 2761 N N . GLU B 1 126 ? 12.864 -4.071 27.644 1.00 16.53 145 GLU B N 1
ATOM 2762 C CA . GLU B 1 126 ? 12.947 -4.015 26.180 1.00 17.07 145 GLU B CA 1
ATOM 2763 C C . GLU B 1 126 ? 14.004 -3.006 25.720 1.00 17.10 145 GLU B C 1
ATOM 2764 O O . GLU B 1 126 ? 14.681 -3.243 24.718 1.00 17.37 145 GLU B O 1
ATOM 2770 N N . ASP B 1 127 ? 14.144 -1.892 26.436 1.00 16.38 146 ASP B N 1
ATOM 2771 C CA . ASP B 1 127 ? 15.129 -0.880 26.051 1.00 16.89 146 ASP B CA 1
ATOM 2772 C C . ASP B 1 127 ? 16.531 -1.414 26.205 1.00 17.35 146 ASP B C 1
ATOM 2773 O O . ASP B 1 127 ? 17.424 -1.046 25.430 1.00 18.56 146 ASP B O 1
ATOM 2786 N N . ILE B 1 129 ? 17.606 -4.946 26.344 1.00 18.04 148 ILE B N 1
ATOM 2787 C CA . ILE B 1 129 ? 17.912 -6.043 25.422 1.00 18.44 148 ILE B CA 1
ATOM 2788 C C . ILE B 1 129 ? 17.833 -5.587 23.953 1.00 18.38 148 ILE B C 1
ATOM 2789 O O . ILE B 1 129 ? 18.535 -6.134 23.105 1.00 18.64 148 ILE B O 1
ATOM 2794 N N . GLY B 1 130 ? 17.018 -4.573 23.659 1.00 17.82 149 GLY B N 1
ATOM 2795 C CA . GLY B 1 130 ? 16.912 -4.020 22.302 1.00 17.43 149 GLY B CA 1
ATOM 2796 C C . GLY B 1 130 ? 18.229 -3.442 21.801 1.00 17.40 149 GLY B C 1
ATOM 2797 O O . GLY B 1 130 ? 18.474 -3.403 20.594 1.00 18.26 149 GLY B O 1
ATOM 2798 N N . ARG B 1 131 ? 19.050 -2.986 22.740 1.00 16.73 150 ARG B N 1
ATOM 2799 C CA . ARG B 1 131 ? 20.346 -2.396 22.374 1.00 17.34 150 ARG B CA 1
ATOM 2800 C C . ARG B 1 131 ? 21.327 -3.425 21.822 1.00 18.23 150 ARG B C 1
ATOM 2801 O O . ARG B 1 131 ? 22.378 -3.042 21.272 1.00 18.99 150 ARG B O 1
ATOM 2809 N N . THR B 1 132 ? 21.004 -4.719 21.933 1.00 18.04 151 THR B N 1
ATOM 2810 C CA . THR B 1 132 ? 21.770 -5.756 21.198 1.00 18.93 151 THR B CA 1
ATOM 2811 C C . THR B 1 132 ? 21.567 -5.676 19.685 1.00 19.79 151 THR B C 1
ATOM 2812 O O . THR B 1 132 ? 22.379 -6.227 18.904 1.00 20.37 151 THR B O 1
ATOM 2816 N N . GLN B 1 133 ? 20.478 -5.031 19.256 1.00 19.51 152 GLN B N 1
ATOM 2817 C CA . GLN B 1 133 ? 20.140 -4.897 17.831 1.00 20.52 152 GLN B CA 1
ATOM 2818 C C . GLN B 1 133 ? 20.116 -6.259 17.149 1.00 20.62 152 GLN B C 1
ATOM 2819 O O . GLN B 1 133 ? 20.613 -6.419 16.032 1.00 21.13 152 GLN B O 1
ATOM 2825 N N . ASP B 1 134 ? 19.536 -7.244 17.831 1.00 20.95 153 ASP B N 1
ATOM 2826 C CA . ASP B 1 134 ? 19.492 -8.609 17.331 1.00 20.94 153 ASP B CA 1
ATOM 2827 C C . ASP B 1 134 ? 18.126 -9.149 17.694 1.00 20.36 153 ASP B C 1
ATOM 2828 O O . ASP B 1 134 ? 17.878 -9.392 18.873 1.00 20.39 153 ASP B O 1
ATOM 2833 N N . ILE B 1 135 ? 17.259 -9.337 16.698 1.00 20.23 154 ILE B N 1
ATOM 2834 C CA . ILE B 1 135 ? 15.882 -9.787 17.006 1.00 19.83 154 ILE B CA 1
ATOM 2835 C C . ILE B 1 135 ? 15.859 -11.174 17.645 1.00 20.18 154 ILE B C 1
ATOM 2836 O O . ILE B 1 135 ? 14.998 -11.468 18.472 1.00 19.27 154 ILE B O 1
ATOM 2841 N N . LYS B 1 136 ? 16.799 -12.041 17.281 1.00 20.29 155 LYS B N 1
ATOM 2842 C CA . LYS B 1 136 ? 16.830 -13.368 17.906 1.00 20.92 155 LYS B CA 1
ATOM 2843 C C . LYS B 1 136 ? 17.172 -13.286 19.400 1.00 20.31 155 LYS B C 1
ATOM 2844 O O . LYS B 1 136 ? 16.589 -13.995 20.212 1.00 19.79 155 LYS B O 1
ATOM 2850 N N . THR B 1 137 ? 18.081 -12.384 19.763 1.00 20.42 156 THR B N 1
ATOM 2851 C CA . THR B 1 137 ? 18.444 -12.197 21.166 1.00 19.93 156 THR B CA 1
ATOM 2852 C C . THR B 1 137 ? 17.230 -11.661 21.928 1.00 20.27 156 THR B C 1
ATOM 2853 O O . THR B 1 137 ? 16.930 -12.121 23.024 1.00 20.68 156 THR B O 1
ATOM 2857 N N . ILE B 1 138 ? 16.539 -10.700 21.314 1.00 19.43 157 ILE B N 1
ATOM 2858 C CA . ILE B 1 138 ? 15.345 -10.113 21.911 1.00 18.93 157 ILE B CA 1
ATOM 2859 C C . ILE B 1 138 ? 14.261 -11.171 22.112 1.00 18.16 157 ILE B C 1
ATOM 2860 O O . ILE B 1 138 ? 13.687 -11.273 23.209 1.00 18.75 157 ILE B O 1
ATOM 2865 N N . GLN B 1 139 ? 13.992 -11.966 21.069 1.00 17.63 158 GLN B N 1
ATOM 2866 C CA . GLN B 1 139 ? 13.058 -13.091 21.158 1.00 17.40 158 GLN B CA 1
ATOM 2867 C C . GLN B 1 139 ? 13.452 -14.094 22.235 1.00 17.54 158 GLN B C 1
ATOM 2868 O O . GLN B 1 139 ? 12.619 -14.535 23.010 1.00 18.76 158 GLN B O 1
ATOM 2874 N N . ASN B 1 140 ? 14.736 -14.453 22.278 1.00 17.65 159 ASN B N 1
ATOM 2875 C CA . ASN B 1 140 ? 15.202 -15.433 23.258 1.00 18.07 159 ASN B CA 1
ATOM 2876 C C . ASN B 1 140 ? 15.048 -14.931 24.692 1.00 18.06 159 ASN B C 1
ATOM 2877 O O . ASN B 1 140 ? 14.681 -15.695 25.580 1.00 19.11 159 ASN B O 1
ATOM 2882 N N . PHE B 1 141 ? 15.323 -13.648 24.908 1.00 18.00 160 PHE B N 1
ATOM 2883 C CA . PHE B 1 141 ? 15.204 -13.082 26.238 1.00 17.13 160 PHE B CA 1
ATOM 2884 C C . PHE B 1 141 ? 13.723 -13.119 26.604 1.00 17.02 160 PHE B C 1
ATOM 2885 O O . PHE B 1 141 ? 13.349 -13.575 27.685 1.00 18.27 160 PHE B O 1
ATOM 2893 N N . ARG B 1 142 ? 12.883 -12.672 25.674 1.00 17.33 161 ARG B N 1
ATOM 2894 C CA . ARG B 1 142 ? 11.443 -12.593 25.986 1.00 17.70 161 ARG B CA 1
ATOM 2895 C C . ARG B 1 142 ? 10.870 -13.981 26.278 1.00 18.54 161 ARG B C 1
ATOM 2896 O O . ARG B 1 142 ? 9.983 -14.143 27.138 1.00 19.28 161 ARG B O 1
ATOM 2904 N N . ASN B 1 143 ? 11.331 -14.982 25.538 1.00 19.05 162 ASN B N 1
ATOM 2905 C CA . ASN B 1 143 ? 10.882 -16.363 25.740 1.00 19.57 162 ASN B CA 1
ATOM 2906 C C . ASN B 1 143 ? 11.195 -16.916 27.134 1.00 19.70 162 ASN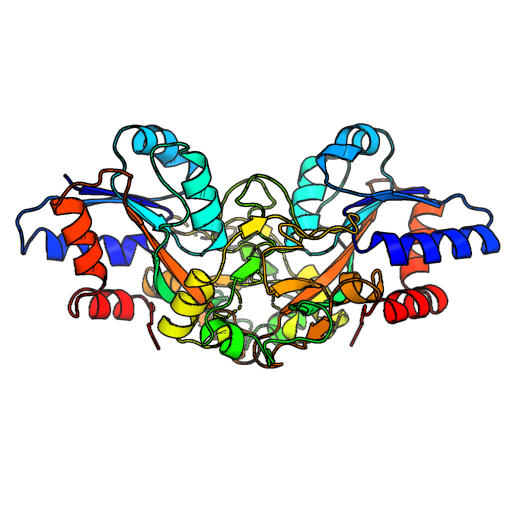 B C 1
ATOM 2907 O O . ASN B 1 143 ? 10.551 -17.874 27.590 1.00 20.85 162 ASN B O 1
ATOM 2912 N N . ASN B 1 144 ? 12.180 -16.311 27.800 1.00 18.42 163 ASN B N 1
ATOM 2913 C CA . ASN B 1 144 ? 12.546 -16.691 29.158 1.00 18.67 163 ASN B CA 1
ATOM 2914 C C . ASN B 1 144 ? 11.800 -15.938 30.242 1.00 18.66 163 ASN B C 1
ATOM 2915 O O . ASN B 1 144 ? 11.980 -16.213 31.428 1.00 18.96 163 ASN B O 1
ATOM 2920 N N . ILE B 1 145 ? 10.968 -14.985 29.838 1.00 18.52 164 ILE B N 1
ATOM 2921 C CA . ILE B 1 145 ? 10.197 -14.230 30.819 1.00 18.75 164 ILE B CA 1
ATOM 2922 C C . ILE B 1 145 ? 8.971 -15.015 31.274 1.00 19.55 164 ILE B C 1
ATOM 2923 O O . ILE B 1 145 ? 8.115 -15.390 30.449 1.00 20.59 164 ILE B O 1
ATOM 2928 N N . VAL B 1 146 ? 8.907 -15.275 32.580 1.00 19.43 165 VAL B N 1
ATOM 2929 C CA . VAL B 1 146 ? 7.802 -16.067 33.161 1.00 20.04 165 VAL B CA 1
ATOM 2930 C C . VAL B 1 146 ? 6.757 -15.208 33.847 1.00 20.33 165 VAL B C 1
ATOM 2931 O O . VAL B 1 146 ? 5.653 -15.694 34.152 1.00 21.24 165 VAL B O 1
ATOM 2935 N N . ALA B 1 147 ? 7.080 -13.942 34.105 1.00 20.82 166 ALA B N 1
ATOM 2936 C CA . ALA B 1 147 ? 6.125 -13.028 34.726 1.00 21.03 166 ALA B CA 1
ATOM 2937 C C . ALA B 1 147 ? 6.432 -11.582 34.381 1.00 21.21 166 ALA B C 1
ATOM 2938 O O . ALA B 1 147 ? 7.603 -11.181 34.338 1.00 20.84 166 ALA B O 1
ATOM 2940 N N . PHE B 1 148 ? 5.365 -10.829 34.113 1.00 21.42 167 PHE B N 1
ATOM 2941 C CA . PHE B 1 148 ? 5.420 -9.397 33.850 1.00 21.75 167 PHE B CA 1
ATOM 2942 C C . PHE B 1 148 ? 4.634 -8.743 34.983 1.00 22.78 167 PHE B C 1
ATOM 2943 O O . PHE B 1 148 ? 3.393 -8.682 34.930 1.00 24.51 167 PHE B O 1
ATOM 2951 N N . VAL B 1 149 ? 5.338 -8.290 36.019 1.00 22.32 168 VAL B N 1
ATOM 2952 C CA . VAL B 1 149 ? 4.694 -7.764 37.223 1.00 23.02 168 VAL B CA 1
ATOM 2953 C C . VAL B 1 149 ? 5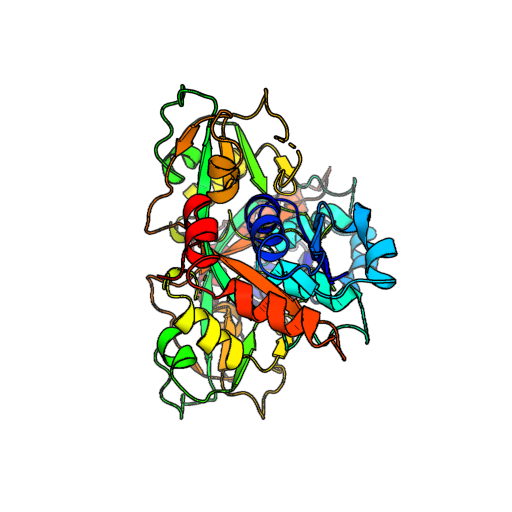.477 -6.567 37.759 1.00 22.91 168 VAL B C 1
ATOM 2954 O O . VAL B 1 149 ? 6.706 -6.538 37.658 1.00 22.21 168 VAL B O 1
ATOM 2958 N N . PRO B 1 150 ? 4.787 -5.572 38.326 1.00 22.24 169 PRO B N 1
ATOM 2959 C CA . PRO B 1 150 ? 5.496 -4.397 38.832 1.00 22.50 169 PRO B CA 1
ATOM 2960 C C . PRO B 1 150 ? 6.605 -4.729 39.820 1.00 23.28 169 PRO B C 1
ATOM 2961 O O . PRO B 1 150 ? 6.519 -5.714 40.575 1.00 23.38 169 PRO B O 1
ATOM 2965 N N . ASN B 1 151 ? 7.639 -3.895 39.828 1.00 23.76 170 ASN B N 1
ATOM 2966 C CA . ASN B 1 151 ? 8.738 -4.040 40.780 1.00 25.00 170 ASN B CA 1
ATOM 2967 C C . ASN B 1 151 ? 8.220 -4.212 42.200 1.00 25.23 170 ASN B C 1
ATOM 2968 O O . ASN B 1 151 ? 7.248 -3.559 42.585 1.00 25.19 170 ASN B O 1
ATOM 2973 N N . SER B 1 152 ? 8.877 -5.070 42.975 1.00 25.74 171 SER B N 1
ATOM 2974 C CA . SER B 1 152 ? 8.508 -5.265 44.389 1.00 26.60 171 SER B CA 1
ATOM 2975 C C . SER B 1 152 ? 8.378 -3.960 45.170 1.00 26.91 171 SER B C 1
ATOM 2976 O O . SER B 1 152 ? 7.461 -3.809 45.986 1.00 27.01 171 SER B O 1
ATOM 2979 N N . GLY B 1 153 ? 9.294 -3.022 44.939 1.00 26.77 172 GLY B N 1
ATOM 2980 C CA . GLY B 1 153 ? 9.235 -1.718 45.607 1.00 27.45 172 GLY B CA 1
ATOM 2981 C C . GLY B 1 153 ? 9.421 -1.848 47.109 1.00 28.47 172 GLY B C 1
ATOM 2982 O O . GLY B 1 153 ? 10.472 -2.285 47.574 1.00 28.77 172 GLY B O 1
ATOM 2983 N N . SER B 1 154 ? 8.391 -1.482 47.866 1.00 29.09 173 SER B N 1
ATOM 2984 C CA . SER B 1 154 ? 8.465 -1.518 49.331 1.00 30.10 173 SER B CA 1
ATOM 2985 C C . SER B 1 154 ? 8.261 -2.914 49.904 1.00 30.84 173 SER B C 1
ATOM 2986 O O . SER B 1 154 ? 8.522 -3.144 51.094 1.00 31.20 173 SER B O 1
ATOM 2989 N N . ALA B 1 155 ? 7.778 -3.832 49.072 1.00 31.64 174 ALA B N 1
ATOM 2990 C CA . ALA B 1 155 ? 7.664 -5.229 49.460 1.00 32.82 174 ALA B CA 1
ATOM 2991 C C . ALA B 1 155 ? 9.058 -5.850 49.504 1.00 33.96 174 ALA B C 1
ATOM 2992 O O . ALA B 1 155 ? 9.894 -5.598 48.623 1.00 34.52 174 ALA B O 1
ATOM 2994 N N . ARG B 1 156 ? 9.312 -6.635 50.547 1.00 34.95 175 ARG B N 1
ATOM 2995 C CA . ARG B 1 156 ? 10.578 -7.344 50.700 1.00 36.86 175 ARG B CA 1
ATOM 2996 C C . ARG B 1 156 ? 10.567 -8.665 49.926 1.00 36.70 175 ARG B C 1
ATOM 2997 O O . ARG B 1 156 ? 11.619 -9.206 49.587 1.00 38.06 175 ARG B O 1
ATOM 3005 N N . LYS B 1 157 ? 9.376 -9.180 49.647 1.00 36.51 176 LYS B N 1
ATOM 3006 C CA . LYS B 1 157 ? 9.232 -10.410 48.879 1.00 35.93 176 LYS B CA 1
ATOM 3007 C C . LYS B 1 157 ? 9.326 -10.109 47.386 1.00 34.77 176 LYS B C 1
ATOM 3008 O O . LYS B 1 157 ? 8.886 -9.053 46.922 1.00 34.59 176 LYS B O 1
ATOM 3014 N N . LEU B 1 158 ? 9.917 -11.036 46.642 1.00 32.94 177 LEU B N 1
ATOM 3015 C CA . LEU B 1 158 ? 9.923 -10.959 45.188 1.00 31.32 177 LEU B CA 1
ATOM 3016 C C . LEU B 1 158 ? 8.804 -11.839 44.666 1.00 30.71 177 LEU B C 1
ATOM 3017 O O . LEU B 1 158 ? 8.492 -12.869 45.268 1.00 30.84 177 LEU B O 1
ATOM 3022 N N . PHE B 1 159 ? 8.200 -11.438 43.550 1.00 29.60 178 PHE B N 1
ATOM 3023 C CA . PHE B 1 159 ? 7.225 -12.285 42.892 1.00 28.80 178 PHE B CA 1
ATOM 3024 C C . PHE B 1 159 ? 7.925 -13.560 42.454 1.00 28.34 178 PHE B C 1
ATOM 3025 O O . PHE B 1 159 ? 9.022 -13.504 41.885 1.00 27.66 178 PHE B O 1
ATOM 3033 N N . ALA B 1 160 ? 7.299 -14.705 42.728 1.00 28.09 179 ALA B N 1
ATOM 3034 C CA . ALA B 1 160 ? 7.839 -16.010 42.331 1.00 27.72 179 ALA B CA 1
ATOM 3035 C C . ALA B 1 160 ? 9.219 -16.277 42.933 1.00 28.13 179 ALA B C 1
ATOM 3036 O O . ALA B 1 160 ? 10.070 -16.908 42.305 1.00 27.07 179 ALA B O 1
ATOM 3038 N N . GLN B 1 161 ? 9.417 -15.809 44.166 1.00 28.43 180 GLN B N 1
ATOM 3039 C CA . GLN B 1 161 ? 10.699 -15.907 44.860 1.00 29.64 180 GLN B CA 1
ATOM 3040 C C . GLN B 1 161 ? 11.349 -17.292 44.821 1.00 29.45 180 GLN B C 1
ATOM 3041 O O . GLN B 1 161 ? 12.566 -17.399 44.662 1.00 30.02 180 GLN B O 1
ATOM 3047 N N . ASP B 1 162 ? 10.538 -18.339 44.972 1.00 29.36 181 ASP B N 1
ATOM 3048 C CA . ASP B 1 162 ? 11.048 -19.710 45.026 1.00 29.63 181 ASP B CA 1
ATOM 3049 C C . ASP B 1 162 ? 11.072 -20.433 43.676 1.00 29.35 181 ASP B C 1
ATOM 3050 O O . ASP B 1 162 ? 11.551 -21.575 43.589 1.00 29.57 181 ASP B O 1
ATOM 3055 N N . GLN B 1 163 ? 10.570 -19.773 42.631 1.00 27.85 182 GLN B N 1
ATOM 3056 C CA . GLN B 1 163 ? 10.433 -20.403 41.317 1.00 27.83 182 GLN B CA 1
ATOM 3057 C C . GLN B 1 163 ? 11.301 -19.765 40.229 1.00 26.49 182 GLN B C 1
ATOM 3058 O O . GLN B 1 163 ? 11.921 -20.474 39.429 1.00 26.82 182 GLN B O 1
ATOM 3064 N N . ALA B 1 164 ? 11.357 -18.435 40.204 1.00 23.91 183 ALA B N 1
ATOM 3065 C CA . ALA B 1 164 ? 12.122 -17.738 39.166 1.00 22.55 183 ALA B CA 1
ATOM 3066 C C . ALA B 1 164 ? 13.598 -17.764 39.488 1.00 21.66 183 ALA B C 1
ATOM 3067 O O . ALA B 1 164 ? 13.983 -18.017 40.632 1.00 22.74 183 ALA B O 1
ATOM 3069 N N . ASP B 1 165 ? 14.410 -17.498 38.471 1.00 20.29 184 ASP B N 1
ATOM 3070 C CA . ASP B 1 165 ? 15.865 -17.465 38.596 1.00 20.12 184 ASP B CA 1
ATOM 3071 C C . ASP B 1 165 ? 16.439 -16.057 38.629 1.00 20.03 184 ASP B C 1
ATOM 3072 O O . ASP B 1 165 ? 17.534 -15.848 39.145 1.00 20.29 184 ASP B O 1
ATOM 3077 N N . ALA B 1 166 ? 15.734 -15.111 38.016 1.00 19.14 185 ALA B N 1
ATOM 3078 C CA . ALA B 1 166 ? 16.255 -13.758 37.896 1.00 19.06 185 ALA B CA 1
ATOM 3079 C C . ALA B 1 166 ? 15.140 -12.735 37.790 1.00 19.32 185 ALA B C 1
ATOM 3080 O O . ALA B 1 166 ? 14.080 -13.013 37.217 1.00 19.46 185 ALA B O 1
ATOM 3082 N N . TRP B 1 167 ? 15.405 -11.565 38.368 1.00 18.89 186 TRP B N 1
ATOM 3083 C CA . TRP B 1 167 ? 14.523 -10.410 38.310 1.00 19.14 186 TRP B CA 1
ATOM 3084 C C . TRP B 1 167 ? 15.273 -9.230 37.718 1.00 18.78 186 TRP B C 1
ATOM 3085 O O . TRP B 1 167 ? 16.427 -8.983 38.078 1.00 19.31 186 TRP B O 1
ATOM 3096 N N . ILE B 1 168 ? 14.620 -8.499 36.817 1.00 17.42 187 ILE B N 1
ATOM 3097 C CA . ILE B 1 168 ? 15.109 -7.193 36.393 1.00 17.84 187 ILE B CA 1
ATOM 3098 C C . ILE B 1 168 ? 14.541 -6.172 37.371 1.00 18.63 187 ILE B C 1
ATOM 3099 O O . ILE B 1 168 ? 13.321 -6.041 37.518 1.00 17.78 187 ILE B O 1
ATOM 3104 N N . THR B 1 169 ? 15.423 -5.500 38.090 1.00 18.51 188 THR B N 1
ATOM 3105 C CA . THR B 1 169 ? 15.016 -4.550 39.120 1.00 19.21 188 THR B CA 1
ATOM 3106 C C . THR B 1 169 ? 16.013 -3.372 39.195 1.00 19.35 188 THR B C 1
ATOM 3107 O O . THR B 1 169 ? 16.759 -3.141 38.231 1.00 19.81 188 THR B O 1
ATOM 3111 N N . TRP B 1 170 ? 16.010 -2.643 40.313 1.00 18.84 189 TRP B N 1
ATOM 3112 C CA . TRP B 1 170 ? 16.835 -1.447 40.488 1.00 19.39 189 TRP B CA 1
ATOM 3113 C C . TRP B 1 170 ? 17.896 -1.697 41.540 1.00 19.65 189 TRP B C 1
ATOM 3114 O O . TRP B 1 170 ? 17.656 -2.413 42.520 1.00 19.69 189 TRP B O 1
ATOM 3125 N N . ILE B 1 171 ? 19.067 -1.093 41.364 1.00 19.66 190 ILE B N 1
ATOM 3126 C CA . ILE B 1 171 ? 20.138 -1.287 42.352 1.00 20.77 190 ILE B CA 1
ATOM 3127 C C . ILE B 1 171 ? 19.704 -0.937 43.774 1.00 21.24 190 ILE B C 1
ATOM 3128 O O . ILE B 1 171 ? 20.073 -1.636 44.720 1.00 21.06 190 ILE B O 1
ATOM 3133 N N . ASP B 1 172 ? 18.896 0.112 43.922 1.00 21.47 191 ASP B N 1
ATOM 3134 C CA . ASP B 1 172 ? 18.506 0.570 45.257 1.00 22.56 191 ASP B CA 1
ATOM 3135 C C . ASP B 1 172 ? 17.639 -0.454 45.999 1.00 22.38 191 ASP B C 1
ATOM 3136 O O . ASP B 1 172 ? 17.667 -0.505 47.238 1.00 22.01 191 ASP B O 1
ATOM 3141 N N . TRP B 1 173 ? 16.913 -1.299 45.262 1.00 22.28 192 TRP B N 1
ATOM 3142 C CA . TRP B 1 173 ? 16.173 -2.388 45.900 1.00 22.33 192 TRP B CA 1
ATOM 3143 C C . TRP B 1 173 ? 17.130 -3.395 46.535 1.00 22.36 192 TRP B C 1
ATOM 3144 O O . TRP B 1 173 ? 16.915 -3.839 47.659 1.00 22.52 192 TRP B O 1
ATOM 3155 N N . SER B 1 174 ? 18.204 -3.726 45.821 1.00 22.41 193 SER B N 1
ATOM 3156 C CA . SER B 1 174 ? 19.198 -4.666 46.332 1.00 23.25 193 SER B CA 1
ATOM 3157 C C . SER B 1 174 ? 19.929 -4.071 47.525 1.00 23.52 193 SER B C 1
ATOM 3158 O O . SER B 1 174 ? 20.169 -4.764 48.512 1.00 23.57 193 SER B O 1
ATOM 3161 N N . LYS B 1 175 ? 20.261 -2.784 47.443 1.00 23.73 194 LYS B N 1
ATOM 3162 C CA . LYS B 1 175 ? 20.938 -2.104 48.552 1.00 24.41 194 LYS B CA 1
ATOM 3163 C C . LYS B 1 175 ? 20.057 -2.012 49.797 1.00 24.36 194 LYS B C 1
ATOM 3164 O O . LYS B 1 175 ? 20.560 -2.086 50.929 1.00 24.51 194 LYS B O 1
ATOM 3170 N N . SER B 1 176 ? 18.748 -1.870 49.587 1.00 24.12 195 SER B N 1
ATOM 3171 C CA . SER B 1 176 ? 17.773 -1.785 50.683 1.00 24.76 195 SER B CA 1
ATOM 3172 C C . SER B 1 176 ? 17.460 -3.153 51.277 1.00 25.05 195 SER B C 1
ATOM 3173 O O . SER B 1 176 ? 16.970 -3.249 52.406 1.00 25.49 195 SER B O 1
ATOM 3176 N N . ASN B 1 177 ? 17.735 -4.205 50.508 1.00 24.48 196 ASN B N 1
ATOM 3177 C CA . ASN B 1 177 ? 17.441 -5.576 50.908 1.00 23.96 196 ASN B CA 1
ATOM 3178 C C . ASN B 1 177 ? 18.642 -6.484 50.667 1.00 23.61 196 ASN B C 1
ATOM 3179 O O . ASN B 1 177 ? 18.586 -7.392 49.835 1.00 23.30 196 ASN B O 1
ATOM 3184 N N . PRO B 1 178 ? 19.743 -6.249 51.408 1.00 23.46 197 PRO B N 1
ATOM 3185 C CA . PRO B 1 178 ? 20.972 -7.014 51.208 1.00 23.48 197 PRO B CA 1
ATOM 3186 C C . PRO B 1 178 ? 20.768 -8.519 51.385 1.00 23.15 197 PRO B C 1
ATOM 3187 O O . PRO B 1 178 ? 21.496 -9.299 50.792 1.00 23.39 197 PRO B O 1
ATOM 3191 N N . ASP B 1 179 ? 19.758 -8.909 52.159 1.00 23.14 198 ASP B N 1
ATOM 3192 C CA . ASP B 1 179 ? 19.542 -10.321 52.462 1.00 23.80 198 ASP B CA 1
ATOM 3193 C C . ASP B 1 179 ? 18.824 -11.087 51.351 1.00 23.69 198 ASP B C 1
ATOM 3194 O O . ASP B 1 179 ? 18.760 -12.320 51.388 1.00 23.97 198 ASP B O 1
ATOM 3199 N N . ILE B 1 180 ? 18.292 -10.369 50.366 1.00 23.43 199 ILE B N 1
ATOM 3200 C CA . ILE B 1 180 ? 17.514 -11.015 49.312 1.00 23.39 199 ILE B CA 1
ATOM 3201 C C . ILE B 1 180 ? 18.230 -10.944 47.965 1.00 23.03 199 ILE B C 1
ATOM 3202 O O . ILE B 1 180 ? 18.436 -9.865 47.421 1.00 22.57 199 ILE B O 1
ATOM 3207 N N . GLY B 1 181 ? 18.608 -12.108 47.451 1.00 22.99 200 GLY B N 1
ATOM 3208 C CA . GLY B 1 181 ? 19.193 -12.208 46.109 1.00 22.76 200 GLY B CA 1
ATOM 3209 C C . GLY B 1 181 ? 20.620 -11.721 45.998 1.00 22.73 200 GLY B C 1
ATOM 3210 O O . GLY B 1 181 ? 21.193 -11.192 46.954 1.00 23.44 200 GLY B O 1
ATOM 3211 N N . THR B 1 182 ? 21.177 -11.898 44.813 1.00 22.26 201 THR B N 1
ATOM 3212 C CA . THR B 1 182 ? 22.527 -11.459 44.495 1.00 21.69 201 THR B CA 1
ATOM 3213 C C . THR B 1 182 ? 22.461 -10.544 43.279 1.00 21.53 201 THR B C 1
ATOM 3214 O O . THR B 1 182 ? 21.921 -10.919 42.244 1.00 21.37 201 THR B O 1
ATOM 3218 N N . ALA B 1 183 ? 23.020 -9.344 43.410 1.00 21.28 202 ALA B N 1
ATOM 3219 C CA . ALA B 1 183 ? 22.994 -8.378 42.326 1.00 20.33 202 ALA B CA 1
ATOM 3220 C C . ALA B 1 183 ? 24.065 -8.707 41.299 1.00 20.70 202 ALA B C 1
ATOM 3221 O O . ALA B 1 183 ? 25.230 -8.958 41.652 1.00 21.64 202 ALA B O 1
ATOM 3223 N N . VAL B 1 184 ? 23.653 -8.732 40.032 1.00 19.95 203 VAL B N 1
ATOM 3224 C CA . VAL B 1 184 ? 24.578 -8.897 38.908 1.00 19.83 203 VAL B CA 1
ATOM 3225 C C . VAL B 1 184 ? 24.490 -7.659 38.014 1.00 20.12 203 VAL B C 1
ATOM 3226 O O . VAL B 1 184 ? 23.409 -7.272 37.563 1.00 19.98 203 VAL B O 1
ATOM 3230 N N . ALA B 1 185 ? 25.629 -7.034 37.732 1.00 19.36 204 ALA B N 1
ATOM 3231 C CA . ALA B 1 185 ? 25.629 -5.815 36.933 1.00 20.26 204 ALA B CA 1
ATOM 3232 C C . ALA B 1 185 ? 25.321 -6.106 35.469 1.00 20.28 204 ALA B C 1
ATOM 3233 O O . ALA B 1 185 ? 25.838 -7.074 34.889 1.00 21.29 204 ALA B O 1
ATOM 3235 N N . ILE B 1 186 ? 24.495 -5.249 34.867 1.00 19.62 205 ILE B N 1
ATOM 3236 C CA . ILE B 1 186 ? 24.160 -5.360 33.451 1.00 19.36 205 ILE B CA 1
ATOM 3237 C C . ILE B 1 186 ? 25.260 -4.731 32.578 1.00 19.47 205 ILE B C 1
ATOM 3238 O O . ILE B 1 186 ? 25.932 -3.771 32.992 1.00 19.51 205 ILE B O 1
ATOM 3243 N N . GLU B 1 187 ? 25.444 -5.293 31.385 1.00 19.25 206 GLU B N 1
ATOM 3244 C CA . GLU B 1 187 ? 26.426 -4.773 30.437 1.00 19.41 206 GLU B CA 1
ATOM 3245 C C . GLU B 1 187 ? 26.276 -3.259 30.318 1.00 19.63 206 GLU B C 1
ATOM 3246 O O . GLU B 1 187 ? 25.177 -2.757 30.106 1.00 19.33 206 GLU B O 1
ATOM 3252 N N . LYS B 1 188 ? 27.372 -2.515 30.430 1.00 19.65 207 LYS B N 1
ATOM 3253 C CA . LYS B 1 188 ? 27.291 -1.064 30.333 1.00 20.06 207 LYS B CA 1
ATOM 3254 C C . LYS B 1 188 ? 26.718 -0.580 29.009 1.00 19.20 207 LYS B C 1
ATOM 3255 O O . LYS B 1 188 ? 26.138 0.504 28.964 1.00 19.85 207 LYS B O 1
ATOM 3261 N N . ASP B 1 189 ? 26.936 -1.336 27.926 1.00 18.74 208 ASP B N 1
ATOM 3262 C CA . ASP B 1 189 ? 26.432 -0.922 26.611 1.00 19.35 208 ASP B CA 1
ATOM 3263 C C . ASP B 1 189 ? 24.941 -1.172 26.440 1.00 19.38 208 ASP B C 1
ATOM 3264 O O . ASP B 1 189 ? 24.361 -0.762 25.439 1.00 19.87 208 ASP B O 1
ATOM 3269 N N . LEU B 1 190 ? 24.349 -1.827 27.432 1.00 18.46 209 LEU B N 1
ATOM 3270 C CA . LEU B 1 190 ? 22.907 -2.144 27.385 1.00 17.94 209 LEU B CA 1
ATOM 3271 C C . LEU B 1 190 ? 22.089 -1.467 28.463 1.00 18.80 209 LEU B C 1
ATOM 3272 O O . LEU B 1 190 ? 20.877 -1.260 28.281 1.00 18.43 209 LEU B O 1
ATOM 3277 N N . VAL B 1 191 ? 22.712 -1.172 29.597 1.00 18.61 210 VAL B N 1
ATOM 3278 C CA . VAL B 1 191 ? 21.927 -0.835 30.809 1.00 18.59 210 VAL B CA 1
ATOM 3279 C C . VAL B 1 191 ? 21.184 0.496 30.679 1.00 17.90 210 VAL B C 1
ATOM 3280 O O . VAL B 1 191 ? 21.596 1.387 29.942 1.00 18.17 210 VAL B O 1
ATOM 3284 N N . VAL B 1 192 ? 20.039 0.617 31.359 1.00 18.06 211 VAL B N 1
ATOM 3285 C CA . VAL B 1 192 ? 19.431 1.941 31.472 1.00 17.82 211 VAL B CA 1
ATOM 3286 C C . VAL B 1 192 ? 19.442 2.446 32.910 1.00 16.92 211 VAL B C 1
ATOM 3287 O O . VAL B 1 192 ? 19.502 1.655 33.857 1.00 17.79 211 VAL B O 1
ATOM 3291 N N . TYR B 1 193 ? 19.383 3.771 33.028 1.00 17.77 212 TYR B N 1
ATOM 3292 C CA . TYR B 1 193 ? 19.359 4.489 34.309 1.00 18.09 212 TYR B CA 1
ATOM 3293 C C . TYR B 1 193 ? 18.105 5.315 34.354 1.00 18.11 212 TYR B C 1
ATOM 3294 O O . TYR B 1 193 ? 17.789 6.027 33.393 1.00 18.79 212 TYR B O 1
ATOM 3303 N N . ARG B 1 194 ? 17.374 5.202 35.460 1.00 18.01 213 ARG B N 1
ATOM 3304 C CA . ARG B 1 194 ? 16.183 6.020 35.633 1.00 18.17 213 ARG B CA 1
ATOM 3305 C C . ARG B 1 194 ? 16.276 6.838 36.913 1.00 18.13 213 ARG B C 1
ATOM 3306 O O . ARG B 1 194 ? 17.088 6.546 37.810 1.00 18.13 213 ARG B O 1
ATOM 3314 N N . THR B 1 195 ? 15.427 7.855 37.006 1.00 18.19 214 THR B N 1
ATOM 3315 C CA . THR B 1 195 ? 15.613 8.894 38.011 1.00 18.84 214 THR B CA 1
ATOM 3316 C C . THR B 1 195 ? 14.687 8.839 39.210 1.00 19.09 214 THR B C 1
ATOM 3317 O O . THR B 1 195 ? 13.584 8.283 39.147 1.00 19.81 214 THR B O 1
ATOM 3321 N N . PHE B 1 196 ? 15.182 9.415 40.304 1.00 19.43 215 PHE B N 1
ATOM 3322 C CA . PHE B 1 196 ? 14.359 9.847 41.430 1.00 19.91 215 PHE B CA 1
ATOM 3323 C C . PHE B 1 196 ? 13.984 11.295 41.182 1.00 19.90 215 PHE B C 1
ATOM 3324 O O . PHE B 1 196 ? 14.812 12.101 40.764 1.00 19.87 215 PHE B O 1
ATOM 3332 N N . ASN B 1 197 ? 12.727 11.633 41.447 1.00 20.38 216 ASN B N 1
ATOM 3333 C CA . ASN B 1 197 ? 12.260 12.996 41.243 1.00 20.95 216 ASN B CA 1
ATOM 3334 C C . ASN B 1 197 ? 11.267 13.412 42.317 1.00 21.37 216 ASN B C 1
ATOM 3335 O O . ASN B 1 197 ? 10.756 12.574 43.063 1.00 22.05 216 ASN B O 1
ATOM 3340 N N . VAL B 1 198 ? 11.049 14.718 42.408 1.00 22.06 217 VAL B N 1
ATOM 3341 C CA . VAL B 1 198 ? 10.000 15.275 43.268 1.00 22.95 217 VAL B CA 1
ATOM 3342 C C . VAL B 1 198 ? 9.217 16.375 42.568 1.00 23.27 217 VAL B C 1
ATOM 3343 O O . VAL B 1 198 ? 9.723 17.041 41.660 1.00 22.98 217 VAL B O 1
ATOM 3347 N N . ILE B 1 199 ? 7.972 16.564 43.005 1.00 24.17 218 ILE B N 1
ATOM 3348 C CA . ILE B 1 199 ? 7.192 17.718 42.610 1.00 25.55 218 ILE B CA 1
ATOM 3349 C C . ILE B 1 199 ? 6.418 18.243 43.826 1.00 26.75 218 ILE B C 1
ATOM 3350 O O . ILE B 1 199 ? 5.727 17.478 44.508 1.00 26.42 218 ILE B O 1
ATOM 3355 N N . ALA B 1 200 ? 6.584 19.539 44.090 1.00 27.95 219 ALA B N 1
ATOM 3356 C CA . ALA B 1 200 ? 5.832 20.254 45.123 1.00 29.98 219 ALA B CA 1
ATOM 3357 C C . ALA B 1 200 ? 4.459 20.618 44.595 1.00 31.39 219 ALA B C 1
ATOM 3358 O O . ALA B 1 200 ? 4.312 20.967 43.421 1.00 31.52 219 ALA B O 1
ATOM 3360 N N . LYS B 1 201 ? 3.454 20.554 45.466 1.00 33.42 220 LYS B N 1
ATOM 3361 C CA . LYS B 1 201 ? 2.105 20.965 45.091 1.00 35.33 220 LYS B CA 1
ATOM 3362 C C . LYS B 1 201 ? 2.073 22.453 44.774 1.00 36.22 220 LYS B C 1
ATOM 3363 O O . LYS B 1 201 ? 2.914 23.213 45.249 1.00 36.24 220 LYS B O 1
ATOM 3369 N N . GLU B 1 202 ? 1.103 22.856 43.962 1.00 37.78 221 GLU B N 1
ATOM 3370 C CA . GLU B 1 202 ? 0.850 24.271 43.715 1.00 39.20 221 GLU B CA 1
ATOM 3371 C C . GLU B 1 202 ? 0.558 24.992 45.026 1.00 39.86 221 GLU B C 1
ATOM 3372 O O . GLU B 1 202 ? -0.242 24.518 45.842 1.00 40.40 221 GLU B O 1
ATOM 3378 N N . GLY B 1 203 ? 1.230 26.122 45.230 1.00 40.75 222 GLY B N 1
ATOM 3379 C CA . GLY B 1 203 ? 1.085 26.912 46.450 1.00 41.72 222 GLY B CA 1
ATOM 3380 C C . GLY B 1 203 ? 1.650 26.234 47.682 1.00 42.38 222 GLY B C 1
ATOM 3381 O O . GLY B 1 203 ? 1.147 26.433 48.794 1.00 42.48 222 GLY B O 1
ATOM 3382 N N . ALA B 1 204 ? 2.697 25.431 47.484 1.00 42.69 223 ALA B N 1
ATOM 3383 C CA . ALA B 1 204 ? 3.345 24.697 48.568 1.00 43.25 223 ALA B CA 1
ATOM 3384 C C . ALA B 1 204 ? 3.913 25.641 49.623 1.00 43.61 223 ALA B C 1
ATOM 3385 O O . ALA B 1 204 ? 4.345 26.748 49.303 1.00 43.97 223 ALA B O 1
ATOM 3387 N N . SER B 1 205 ? 3.913 25.187 50.873 1.00 44.08 224 SER B N 1
ATOM 3388 C CA . SER B 1 205 ? 4.408 25.978 51.999 1.00 44.46 224 SER B CA 1
ATOM 3389 C C . SER B 1 205 ? 5.921 26.137 51.948 1.00 44.71 224 SER B C 1
ATOM 3390 O O . SER B 1 205 ? 6.606 25.445 51.180 1.00 44.89 224 SER B O 1
ATOM 3393 N N . LYS B 1 206 ? 6.437 27.046 52.774 1.00 44.69 225 LYS B N 1
ATOM 3394 C CA . LYS B 1 206 ? 7.870 27.305 52.847 1.00 44.69 225 LYS B CA 1
ATOM 3395 C C . LYS B 1 206 ? 8.624 26.118 53.436 1.00 44.37 225 LYS B C 1
ATOM 3396 O O . LYS B 1 206 ? 9.756 25.847 53.034 1.00 44.38 225 LYS B O 1
ATOM 3402 N N . GLU B 1 207 ? 7.999 25.425 54.389 1.00 43.78 226 GLU B N 1
ATOM 3403 C CA . GLU B 1 207 ? 8.592 24.236 55.008 1.00 43.64 226 GLU B CA 1
ATOM 3404 C C . GLU B 1 207 ? 8.710 23.076 54.009 1.00 42.63 226 GLU B C 1
ATOM 3405 O O . GLU B 1 207 ? 9.678 22.311 54.050 1.00 42.51 226 GLU B O 1
ATOM 3411 N N . THR B 1 208 ? 7.728 22.972 53.114 1.00 41.65 227 THR B N 1
ATOM 3412 C CA . THR B 1 208 ? 7.755 22.011 52.009 1.00 40.65 227 THR B CA 1
ATOM 3413 C C . THR B 1 208 ? 8.919 22.332 51.063 1.00 40.52 227 THR B C 1
ATOM 3414 O O . THR B 1 208 ? 9.711 21.450 50.715 1.00 40.20 227 THR B O 1
ATOM 3418 N N . GLN B 1 209 ? 9.016 23.601 50.668 1.00 40.13 228 GLN B N 1
ATOM 3419 C CA . GLN B 1 209 ? 10.088 24.075 49.795 1.00 39.76 228 GLN B CA 1
ATOM 3420 C C . GLN B 1 209 ? 11.461 23.866 50.427 1.00 39.13 228 GLN B C 1
ATOM 3421 O O . GLN B 1 209 ? 12.409 23.469 49.745 1.00 38.83 228 GLN B O 1
ATOM 3427 N N . ASP B 1 210 ? 11.558 24.125 51.729 1.00 38.29 229 ASP B N 1
ATOM 3428 C CA . ASP B 1 210 ? 12.804 23.924 52.467 1.00 37.49 229 ASP B CA 1
ATOM 3429 C C . ASP B 1 210 ? 13.236 22.465 52.479 1.00 36.51 229 ASP B C 1
ATOM 3430 O O . ASP B 1 210 ? 14.428 22.172 52.387 1.00 36.26 229 ASP B O 1
ATOM 3435 N N . PHE B 1 211 ? 12.272 21.554 52.602 1.00 35.27 230 PHE B N 1
ATOM 3436 C CA . PHE B 1 211 ? 12.604 20.136 52.590 1.00 34.22 230 PHE B CA 1
ATOM 3437 C C . PHE B 1 211 ? 13.060 19.670 51.205 1.00 33.91 230 PHE B C 1
ATOM 3438 O O . PHE B 1 211 ? 13.951 18.825 51.096 1.00 33.93 230 PHE B O 1
ATOM 3446 N N . ILE B 1 212 ? 12.438 20.214 50.161 1.00 33.65 231 ILE B N 1
ATOM 3447 C CA . ILE B 1 212 ? 12.847 19.912 48.790 1.00 33.64 231 ILE B CA 1
ATOM 3448 C C . ILE B 1 212 ? 14.294 20.335 48.582 1.00 33.39 231 ILE B C 1
ATOM 3449 O O . ILE B 1 212 ? 15.084 19.578 48.026 1.00 33.48 231 ILE B O 1
ATOM 3454 N N . ALA B 1 213 ? 14.642 21.535 49.050 1.00 33.10 232 ALA B N 1
ATOM 3455 C CA . ALA B 1 213 ? 16.028 22.014 48.987 1.00 32.85 232 ALA B CA 1
ATOM 3456 C C . ALA B 1 213 ? 16.983 21.096 49.744 1.00 32.72 232 ALA B C 1
ATOM 3457 O O . ALA B 1 213 ? 18.111 20.844 49.292 1.00 32.76 232 ALA B O 1
ATOM 3459 N N . TYR B 1 214 ? 16.536 20.598 50.896 1.00 32.46 233 TYR B N 1
ATOM 3460 C CA . TYR B 1 214 ? 17.347 19.686 51.699 1.00 32.45 233 TYR B CA 1
ATOM 3461 C C . TYR B 1 214 ? 17.687 18.411 50.930 1.00 32.08 233 TYR B C 1
ATOM 3462 O O . TYR B 1 214 ? 18.724 17.807 51.164 1.00 32.01 233 TYR B O 1
ATOM 3471 N N . LEU B 1 215 ? 16.816 18.020 50.003 1.00 32.05 234 LEU B N 1
ATOM 3472 C CA . LEU B 1 215 ? 17.034 16.797 49.227 1.00 31.71 234 LEU B CA 1
ATOM 3473 C C . LEU B 1 215 ? 18.276 16.875 48.335 1.00 32.14 234 LEU B C 1
ATOM 3474 O O . LEU B 1 215 ? 18.756 15.855 47.855 1.00 31.63 234 LEU B O 1
ATOM 3479 N N . SER B 1 216 ? 18.788 18.091 48.142 1.00 32.78 235 SER B N 1
ATOM 3480 C CA . SER B 1 216 ? 20.017 18.331 47.390 1.00 33.82 235 SER B CA 1
ATOM 3481 C C . SER B 1 216 ? 21.169 18.780 48.299 1.00 34.32 235 SER B C 1
ATOM 3482 O O . SER B 1 216 ? 22.216 19.216 47.810 1.00 34.95 235 SER B O 1
ATOM 3485 N N . SER B 1 217 ? 20.974 18.672 49.610 1.00 34.93 236 SER B N 1
ATOM 3486 C CA . SER B 1 217 ? 22.018 18.997 50.583 1.00 35.61 236 SER B CA 1
ATOM 3487 C C . SER B 1 217 ? 23.079 17.900 50.615 1.00 36.43 236 SER B C 1
ATOM 3488 O O . SER B 1 217 ? 22.831 16.775 50.168 1.00 35.76 236 SER B O 1
ATOM 3491 N N . LYS B 1 218 ? 24.252 18.223 51.156 1.00 37.25 237 LYS B N 1
ATOM 3492 C CA . LYS B 1 218 ? 25.339 17.253 51.283 1.00 38.33 237 LYS B CA 1
ATOM 3493 C C . LYS B 1 218 ? 24.934 16.020 52.093 1.00 38.46 237 LYS B C 1
ATOM 3494 O O . LYS B 1 218 ? 25.289 14.892 51.738 1.00 38.87 237 LYS B O 1
ATOM 3500 N N . GLU B 1 219 ? 24.183 16.243 53.168 1.00 38.74 238 GLU B N 1
ATOM 3501 C CA . GLU B 1 219 ? 23.710 15.162 54.035 1.00 38.91 238 GLU B CA 1
ATOM 3502 C C . GLU B 1 219 ? 22.731 14.236 53.302 1.00 38.12 238 GLU B C 1
ATOM 3503 O O . GLU B 1 219 ? 22.779 13.016 53.468 1.00 38.17 238 GLU B O 1
ATOM 3509 N N . ALA B 1 220 ? 21.866 14.820 52.474 1.00 37.34 239 ALA B N 1
ATOM 3510 C CA . ALA B 1 220 ? 20.925 14.046 51.658 1.00 36.60 239 ALA B CA 1
ATOM 3511 C C . ALA B 1 220 ? 21.626 13.287 50.535 1.00 36.34 239 ALA B C 1
ATOM 3512 O O . ALA B 1 220 ? 21.313 12.121 50.286 1.00 35.49 239 ALA B O 1
ATOM 3514 N N . LYS B 1 221 ? 22.558 13.957 49.856 1.00 35.86 240 LYS B N 1
ATOM 3515 C CA . LYS B 1 221 ? 23.351 13.331 48.793 1.00 36.28 240 LYS B CA 1
ATOM 3516 C C . LYS B 1 221 ? 24.079 12.097 49.315 1.00 35.79 240 LYS B C 1
ATOM 3517 O O . LYS B 1 221 ? 24.092 11.054 48.658 1.00 35.89 240 LYS B O 1
ATOM 3523 N N . GLU B 1 222 ? 24.660 12.227 50.509 1.00 35.30 241 GLU B N 1
ATOM 3524 C CA . GLU B 1 222 ? 25.343 11.137 51.198 1.00 35.58 241 GLU B CA 1
ATOM 3525 C C . GLU B 1 222 ? 24.436 9.919 51.393 1.00 34.35 241 GLU B C 1
ATOM 3526 O O . GLU B 1 222 ? 24.831 8.792 51.095 1.00 34.21 241 GLU B O 1
ATOM 3532 N N . ILE B 1 223 ? 23.223 10.163 51.886 1.00 33.32 242 ILE B N 1
ATOM 3533 C CA . ILE B 1 223 ? 22.254 9.105 52.160 1.00 32.58 242 ILE B CA 1
ATOM 3534 C C . ILE B 1 223 ? 21.755 8.459 50.859 1.00 31.93 242 ILE B C 1
ATOM 3535 O O . ILE B 1 223 ? 21.696 7.232 50.754 1.00 31.86 242 ILE B O 1
ATOM 3540 N N . PHE B 1 224 ? 21.417 9.282 49.868 1.00 31.22 243 PHE B N 1
ATOM 3541 C CA . PHE B 1 224 ? 21.029 8.751 48.560 1.00 30.88 243 PHE B CA 1
ATOM 3542 C C . PHE B 1 224 ? 22.117 7.850 47.978 1.00 31.10 243 PHE B C 1
ATOM 3543 O O . PHE B 1 224 ? 21.822 6.765 47.478 1.00 30.86 243 PHE B O 1
ATOM 3551 N N . LYS B 1 225 ? 23.372 8.295 48.067 1.00 31.30 244 LYS B N 1
ATOM 3552 C CA . LYS B 1 225 ? 24.511 7.535 47.543 1.00 32.50 244 LYS B CA 1
ATOM 3553 C C . LYS B 1 225 ? 24.637 6.146 48.180 1.00 32.20 244 LYS B C 1
ATOM 3554 O O . LYS B 1 225 ? 25.0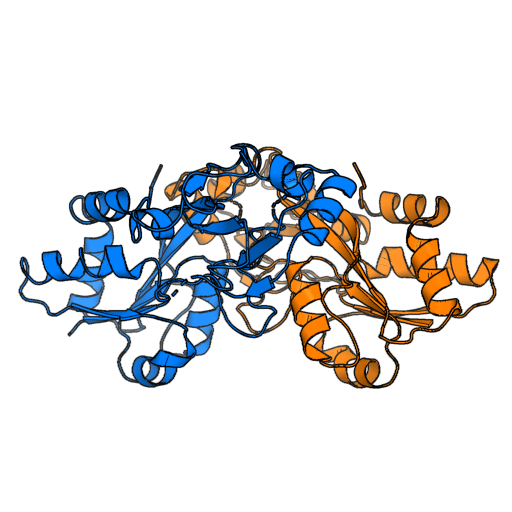07 5.175 47.503 1.00 32.28 244 LYS B O 1
ATOM 3560 N N . LYS B 1 226 ? 24.321 6.050 49.473 1.00 32.17 245 LYS B N 1
ATOM 3561 C CA . LYS B 1 226 ? 24.394 4.773 50.190 1.00 32.61 245 LYS B CA 1
ATOM 3562 C C . LYS B 1 226 ? 23.458 3.720 49.601 1.00 32.35 245 LYS B C 1
ATOM 3563 O O . LYS B 1 226 ? 23.755 2.522 49.638 1.00 32.32 245 LYS B O 1
ATOM 3569 N N . TYR B 1 227 ? 22.332 4.175 49.056 1.00 31.99 246 TYR B N 1
ATOM 3570 C CA . TYR B 1 227 ? 21.356 3.290 48.425 1.00 32.04 246 TYR B CA 1
ATOM 3571 C C . TYR B 1 227 ? 21.582 3.137 46.924 1.00 31.64 246 TYR B C 1
ATOM 3572 O O . TYR B 1 227 ? 20.802 2.481 46.234 1.00 32.28 246 TYR B O 1
ATOM 3581 N N . GLY B 1 228 ? 22.655 3.730 46.417 1.00 30.45 247 GLY B N 1
ATOM 3582 C CA . GLY B 1 228 ? 23.053 3.530 45.023 1.00 30.09 247 GLY B CA 1
ATOM 3583 C C . GLY B 1 228 ? 22.569 4.595 44.057 1.00 29.68 247 GLY B C 1
ATOM 3584 O O . GLY B 1 228 ? 22.705 4.434 42.838 1.00 29.58 247 GLY B O 1
ATOM 3585 N N . TRP B 1 229 ? 21.993 5.673 44.591 1.00 29.05 248 TRP B N 1
ATOM 3586 C CA . TRP B 1 229 ? 21.558 6.798 43.766 1.00 28.77 248 TRP B CA 1
ATOM 3587 C C . TRP B 1 229 ? 22.758 7.695 43.451 1.00 29.53 248 TRP B C 1
ATOM 3588 O O . TRP B 1 229 ? 23.571 7.982 44.343 1.00 30.63 248 TRP B O 1
ATOM 3599 N N . ARG B 1 230 ? 22.851 8.136 42.195 1.00 29.09 249 ARG B N 1
ATOM 3600 C CA . ARG B 1 230 ? 24.024 8.848 41.657 1.00 29.34 249 ARG B CA 1
ATOM 3601 C C . ARG B 1 230 ? 23.620 10.192 41.033 1.00 28.83 249 ARG B C 1
ATOM 3602 O O . ARG B 1 230 ? 22.445 10.409 40.705 1.00 27.53 249 ARG B O 1
ATOM 3610 N N . GLU B 1 231 ? 24.601 11.087 40.873 1.00 28.74 250 GLU B N 1
ATOM 3611 C CA . GLU B 1 231 ? 24.419 12.354 40.147 1.00 29.30 250 GLU B CA 1
ATOM 3612 C C . GLU B 1 231 ? 25.259 12.451 38.875 1.00 29.79 250 GLU B C 1
ATOM 3613 O O . GLU B 1 231 ? 24.883 13.164 37.944 1.00 28.77 250 GLU B O 1
ATOM 3619 N N . HIS B 1 232 ? 26.412 11.780 38.856 1.00 30.77 251 HIS B N 1
ATOM 3620 C CA . HIS B 1 232 ? 27.325 11.806 37.694 1.00 32.59 251 HIS B CA 1
ATOM 3621 C C . HIS B 1 232 ? 28.061 10.489 37.436 1.00 32.79 251 HIS B C 1
ATOM 3622 O O . HIS B 1 232 ? 27.880 9.511 38.160 1.00 33.34 251 HIS B O 1
#

Nearest PDB structures (foldseek):
  2hxw-assembly1_A  TM=1.004E+00  e=6.096E-56  Campylobacter jejuni
  3fir-assembly1_B  TM=1.003E+00  e=5.960E-52  Campylobacter jejuni
  3fj7-assembly1_B  TM=9.851E-01  e=9.319E-51  Campylobacter jejuni
  4rxl-assembly1_A  TM=7.618E-01  e=2.325E-13  Vibrio cholerae O1 biovar El Tor str. N16961
  1atg-assembly1_A  TM=7.069E-01  e=9.508E-13  Azotobacter vinelandii

Secondary structure (DSSP, 8-state):
-EEEEE-SSTHHHHHHHHHHHHHHH---EEEEESSHHHHHHHHHHH-SEEEESSHHHHHHHHTTSGGG--GGG-EEEEEEEEEEEESTT-TT---SHHHHHHS---EEE---TTSS--TTTTTTT--GGG--HHHHHHHHHTEEEE----TT--TTTTT-SEEEEEHHHHHHSTTSSEEEE--TTT--EEEEEEEEPTT--HHHHHHHHHTTSHHHHHHHHHTT-B--/-EEEE-SSTHHHHHHHHHHHHHHH----EEEESSHHHHHHHHHHH-SEEEESSHHHHHHHHTTSTTSS-GGG-EEEEEEEEEEEESTT-TT---SHHHHHHS---EEE---TTSS--TTTTTTT--GGG--HHHHHHHHHTEEEE----TT-SSPTTTTT-SEEEEEHHHHHH-TTS-EEEEPPTTT--EEEEEEEEPTT--HHHHHHHHHTTSHHHHHHHHHTT-B--